Protein AF-L7FMA5-F1 (afdb_monomer_lite)

Organism: NCBI:txid370355

Foldseek 3Di:
DDDDDDDPPPPPPDAPWEFPDAEPPGDIPDPPCPQQQPGAYEYAEHHEYPDAHEHAEYEYDAAYEYAYPDAEHHYQEYEYAAPYEYHYHHHYAHFAEYEYYHNAAYEYQEAYEDAHEYYYYPDDAQDFRYAYQNYPYYFQFAPDPPTHGYAYPDWGKAFDADDDDPGGCHLVCPQPDGPFFTWHQALVRTITTTAGPPGDDAQEHEKEQQDQEDEPVPDDLNPCPGGIPGSSDDSQPGPSGQGWYQYAAQRWYAYPFGIKTFHRPDDRCPGTWSWHQDPLQLETETEDATEIETAGPDADQEHEYAYLYEYAEYEHEFNHEYEYHHAYEYEYYHYDPFDQPTKYKYAYPNYDYPPFQAGIWIDHNPDIFGPGHDPQWDHAPRGTDGDDPFADDADPNRARPWGAFQWAQEPRRDTDGHPPAGIYHPVDGHDDDDADDQPQAPDDPRQFRCDGQAAEHRHSRPHQPANQARYDYPSAGQWGDWQWEQDPSRGTDGNPQATDGIHAGPAGDFQWEDDPRDTDGPCVVAPQARHDYPQAGPHGHPQWDADPRRHTDGLDEDVQWDQAPVSDTDHDAPQAPGDDPNAGLAGHPQWAQDPRRHTDGDDPPDDQPQAPDADRRAGPHGHFQWEDDSNHTDGADPQERAAYPDNAQHPGGDPQWDQDPRNGTDGCVVVVVVAPDWDDDDDDDDDDDDIDGDDDDDDDDDDDDDDDD

Secondary structure (DSSP, 8-state):
----------------BEESSSBTTSPEESTTTT-TTTSEEEE-S-EEE-S--EEEEEEE-SSEEEEE-SS-EEEEEEEEPTT-EEEEES-EEEEEEEEE-TT-EEEE-S-EEE-SEEEESS-BTTB-SEEESS-S-EEEB-S-TTSPPPEE-S--EE-------TTB--GGGPSEEETTEEEEEETTTTEEEEEETTPPPP-EEEEEB-SSEEEGGG--TTT-TTSBSSTT---TT-TTSEEEEEPPTT-EEEETTEEEEE-TTSSS--S-B-EEEETTTTEEEE-S--EEEEEESS--SEEEEEESSEEEEEEEPTT-EEEEESS-EE--EEE-S--TT--EEEEESS-EETTT-EEEEEE-SS-EEEEEE-TTEEEETTEEEEPPTTEEEE-TT--EEEE-TTEEE-TTS-EEE-SS-SEEBSSSEE--SS----TTEEEE-SSSEEEESSEEETBT-PPPSSTTEEEEETTEEEEEPTTEEE-TTS-EEE--SEEEETTEEEEEPTTEEEETTEEEEHHHHSTTEEEE-SSSEEEE-TTEEE-TTS-EEESSPPTT-EE-TTS-EEPPPTTEEEEETTEEEEE-TTEEE-TTS-EEE--TT-PPTTEEEEETTEEEEEPTTEEEETTEEEEPPTTEEEESSSTTSEEEEPTTEEE-GGG-EEEGGGTTTT-SEE------S----PPPEE----S----------

pLDDT: mean 72.93, std 15.46, range [21.11, 97.31]

Radius of gyration: 36.64 Å; chains: 1; bounding box: 99×87×107 Å

Sequence (709 aa):
MYMFLLIELTSGQECQCYPVGTKSSDVFSPAGCENTETHSYCFENNFYYDTNSIFNETIIKKTLTINSTVGFKISNYFRLVDNVVLTQNGAFHIVNGTIIGANSQLLVNTFYSLAGYIQLENPQLNRPQIILWNSSYLHLNRNITNRVDFKSKTPLATQSALTLDNICILSTMFPYKFDDGIGYLISNQRLIRFCPKGTNLSNTVTCTLVNRLYTDSNYSPNYSPQTFDYPHCPCNSDKTLNCELKLMTNSVLTYSFGDIKFDAEQIPFTTPCSVKFDTSTNTFSCNNDMIFSVNFTKKVENFVINSSSKIASLNLFSNSSVFILGKTKLNNIMPMYFGEFDRSYVIMIDGTLNSNNCILLEITKEKTTCKLCNSDYRLYDGTCIIKESNCVNYNKNSICVSCSSGYVLDDNYNCILSEKCEYGTTSNCYKYNNCILNHNCIYGDGTVCIKCETGESHSKCENCANTNCLKCNSDVCRLCQTGYVLNDTKNCVKESLGFSYGISTVYCNNKFYMENFKCRNCLTKHENSILCNTNISLRCDDNFIITEDGNCITKNCKVNEINEENGQCTLPQEKCLSIVNNKCIECDSNYILTNTFTCEIMNATNSIENCKQNNQMGCIECDFGYYLSHGLCFSCSENCTSCIETSTKCLSCEIDYYQGDNYKCLPNGELTEKCDKISTVTTRRIIFLPRFCFKKQRAGVNFFPKTYF

InterPro domains:
  IPR006212 Furin-like repeat [SM00261] (367-427)
  IPR006212 Furin-like repeat [SM00261] (458-498)
  IPR006212 Furin-like repeat [SM00261] (630-672)
  IPR009030 Growth factor receptor cysteine-rich domain superfamily [SSF57184] (568-666)
  IPR053215 TKL Ser/Thr protein kinase [PTHR45756] (446-680)

Structure (mmCIF, N/CA/C/O backbone):
data_AF-L7FMA5-F1
#
_entry.id   AF-L7FMA5-F1
#
loop_
_atom_site.group_PDB
_atom_site.id
_atom_site.type_symbol
_atom_site.label_atom_id
_atom_site.label_alt_id
_atom_site.label_comp_id
_atom_site.label_asym_id
_atom_site.label_entity_id
_atom_site.label_seq_id
_atom_site.pdbx_PDB_ins_code
_atom_site.Cartn_x
_atom_site.Cartn_y
_atom_site.Cartn_z
_atom_site.occupancy
_atom_site.B_iso_or_equiv
_atom_site.auth_seq_id
_atom_site.auth_comp_id
_atom_site.auth_asym_id
_atom_site.auth_atom_id
_atom_site.pdbx_PDB_model_num
ATOM 1 N N . MET A 1 1 ? -57.800 -41.582 17.738 1.00 40.78 1 MET A N 1
ATOM 2 C CA . MET A 1 1 ? -57.039 -40.564 16.986 1.00 40.78 1 MET A CA 1
ATOM 3 C C . MET A 1 1 ? -56.175 -39.828 17.998 1.00 40.78 1 MET A C 1
ATOM 5 O O . MET A 1 1 ? -56.697 -38.999 18.727 1.00 40.78 1 MET A O 1
ATOM 9 N N . TYR A 1 2 ? -54.915 -40.241 18.162 1.00 37.62 2 TYR A N 1
ATOM 10 C CA . TYR A 1 2 ? -53.989 -39.607 19.106 1.00 37.62 2 TYR A CA 1
ATOM 11 C C . TYR A 1 2 ? -53.340 -38.409 18.416 1.00 37.62 2 TYR A C 1
ATOM 13 O O . TYR A 1 2 ? -52.644 -38.571 17.417 1.00 37.62 2 TYR A O 1
ATOM 21 N N . MET A 1 3 ? -53.623 -37.213 18.923 1.00 36.12 3 MET A N 1
ATOM 22 C CA . MET A 1 3 ? -53.002 -35.973 18.480 1.00 36.12 3 MET A CA 1
ATOM 23 C C . MET A 1 3 ? -51.649 -35.845 19.189 1.00 36.12 3 MET A C 1
ATOM 25 O O . MET A 1 3 ? -51.598 -35.610 20.394 1.00 36.12 3 MET A O 1
ATOM 29 N N . PHE A 1 4 ? -50.559 -36.054 18.452 1.00 41.56 4 PHE A N 1
ATOM 30 C CA . PHE A 1 4 ? -49.212 -35.746 18.922 1.00 41.56 4 PHE A CA 1
ATOM 31 C C . PHE A 1 4 ? -48.989 -34.236 18.813 1.00 41.56 4 PHE A C 1
ATOM 33 O O . PHE A 1 4 ? -48.967 -33.685 17.714 1.00 41.56 4 PHE A O 1
ATOM 40 N N . LEU A 1 5 ? -48.845 -33.574 19.961 1.00 38.72 5 LEU A N 1
ATOM 41 C CA . LEU A 1 5 ? -48.384 -32.194 20.047 1.00 38.72 5 LEU A CA 1
ATOM 42 C C . LEU A 1 5 ? -46.848 -32.216 19.973 1.00 38.72 5 LEU A C 1
ATOM 44 O O . LEU A 1 5 ? -46.183 -32.618 20.926 1.00 38.72 5 LEU A O 1
ATOM 48 N N . LEU A 1 6 ? -46.287 -31.843 18.823 1.00 38.28 6 LEU A N 1
ATOM 49 C CA . LEU A 1 6 ? -44.859 -31.558 18.681 1.00 38.28 6 LEU A CA 1
ATOM 50 C C . LEU A 1 6 ? -44.595 -30.179 19.294 1.00 38.28 6 LEU A C 1
ATOM 52 O O . LEU A 1 6 ? -45.003 -29.162 18.740 1.00 38.28 6 LEU A O 1
ATOM 56 N N . ILE A 1 7 ? -43.949 -30.156 20.459 1.00 40.41 7 ILE A N 1
ATOM 57 C CA . ILE A 1 7 ? -43.388 -28.940 21.051 1.00 40.41 7 ILE A CA 1
ATOM 58 C C . ILE A 1 7 ? -41.940 -28.859 20.564 1.00 40.41 7 ILE A C 1
ATOM 60 O O . ILE A 1 7 ? -41.067 -29.560 21.077 1.00 40.41 7 ILE A O 1
ATOM 64 N N . GLU A 1 8 ? -41.685 -28.035 19.549 1.00 34.25 8 GLU A N 1
ATOM 65 C CA . GLU A 1 8 ? -40.325 -27.626 19.201 1.00 34.25 8 GLU A CA 1
ATOM 66 C C . GLU A 1 8 ? -39.828 -26.635 20.261 1.00 34.25 8 GLU A C 1
ATOM 68 O O . GLU A 1 8 ? -40.187 -25.460 20.267 1.00 34.25 8 GLU A O 1
ATOM 73 N N . LEU A 1 9 ? -39.000 -27.116 21.190 1.00 31.66 9 LEU A N 1
ATOM 74 C CA . LEU A 1 9 ? -38.181 -26.264 22.050 1.00 31.66 9 LEU A CA 1
ATOM 75 C C . LEU A 1 9 ? -37.021 -25.718 21.212 1.00 31.66 9 LEU A C 1
ATOM 77 O O . LEU A 1 9 ? -35.928 -26.284 21.192 1.00 31.66 9 LEU A O 1
ATOM 81 N N . THR A 1 10 ? -37.244 -24.615 20.501 1.00 37.97 10 THR A N 1
ATOM 82 C CA . THR A 1 10 ? -36.129 -23.813 19.995 1.00 37.97 10 THR A CA 1
ATOM 83 C C . THR A 1 10 ? -35.455 -23.163 21.199 1.00 37.97 10 THR A C 1
ATOM 85 O O . THR A 1 10 ? -36.061 -22.323 21.859 1.00 37.97 10 THR A O 1
ATOM 88 N N . SER A 1 11 ? -34.207 -23.524 21.503 1.00 38.00 11 SER A N 1
ATOM 89 C CA . SER A 1 11 ? -33.388 -22.895 22.549 1.00 38.00 11 SER A CA 1
ATOM 90 C C . SER A 1 11 ? -32.921 -21.487 22.140 1.00 38.00 11 SER A C 1
ATOM 92 O O . SER A 1 11 ? -31.733 -21.162 22.195 1.00 38.00 11 SER A O 1
ATOM 94 N N . GLY A 1 12 ? -33.841 -20.651 21.660 1.00 46.12 12 GLY A N 1
ATOM 95 C CA . GLY A 1 12 ? -33.609 -19.224 21.543 1.00 46.12 12 GLY A CA 1
ATOM 96 C C . GLY A 1 12 ? -33.597 -18.657 22.953 1.00 46.12 12 GLY A C 1
ATOM 97 O O . GLY A 1 12 ? -34.617 -18.689 23.627 1.00 46.12 12 GLY A O 1
ATOM 98 N N . GLN A 1 13 ? -32.442 -18.192 23.418 1.00 57.47 13 GLN A N 1
ATOM 99 C CA . GLN A 1 13 ? -32.322 -17.487 24.694 1.00 57.47 13 GLN A CA 1
ATOM 100 C C . GLN A 1 13 ? -33.284 -16.284 24.661 1.00 57.47 13 GLN A C 1
ATOM 102 O O . GLN A 1 13 ? -33.088 -15.349 23.877 1.00 57.47 13 GLN A O 1
ATOM 107 N N . GLU A 1 14 ? -34.386 -16.376 25.409 1.00 67.69 14 GLU A N 1
ATOM 108 C CA . GLU A 1 14 ? -35.475 -15.402 25.368 1.00 67.69 14 GLU A CA 1
ATOM 109 C C . GLU A 1 14 ? -35.046 -14.094 26.040 1.00 67.69 14 GLU A C 1
ATOM 111 O O . GLU A 1 14 ? -34.398 -14.079 27.088 1.00 67.69 14 GLU A O 1
ATOM 116 N N . CYS A 1 15 ? -35.402 -12.980 25.405 1.00 84.44 15 CYS A N 1
ATOM 117 C CA . CYS A 1 15 ? -35.264 -11.650 25.976 1.00 84.44 15 CYS A CA 1
ATOM 118 C C . CYS A 1 15 ? -36.169 -11.530 27.203 1.00 84.44 15 CYS A C 1
ATOM 120 O O . CYS A 1 15 ? -37.390 -11.550 27.057 1.00 84.44 15 CYS A O 1
ATOM 122 N N . GLN A 1 16 ? -35.588 -11.391 28.391 1.00 90.38 16 GLN A N 1
ATOM 123 C CA . GLN A 1 16 ? -36.367 -11.276 29.623 1.00 90.38 16 GLN A CA 1
ATOM 124 C C . GLN A 1 16 ? -36.810 -9.839 29.881 1.00 90.38 16 GLN A C 1
ATOM 126 O O . GLN A 1 16 ? -37.919 -9.626 30.356 1.00 90.38 16 GLN A O 1
ATOM 131 N N . CYS A 1 17 ? -35.962 -8.866 29.545 1.00 93.31 17 CYS A N 1
ATOM 132 C CA . CYS A 1 17 ? -36.161 -7.461 29.865 1.00 93.31 17 CYS A CA 1
ATOM 133 C C . CYS A 1 17 ? -35.913 -6.555 28.656 1.00 93.31 17 CYS A C 1
ATOM 135 O O . CYS A 1 17 ? -34.991 -6.772 27.868 1.00 93.31 17 CYS A O 1
ATOM 137 N N . TYR A 1 18 ? -36.705 -5.491 28.547 1.00 93.88 18 TYR A N 1
ATOM 138 C CA . TYR A 1 18 ? -36.615 -4.475 27.502 1.00 93.88 18 TYR A CA 1
ATOM 139 C C . TYR A 1 18 ? -36.635 -3.073 28.114 1.00 93.88 18 TYR A C 1
ATOM 141 O O . TYR A 1 18 ? -37.429 -2.822 29.024 1.00 93.88 18 TYR A O 1
ATOM 149 N N . PRO A 1 19 ? -35.808 -2.133 27.630 1.00 92.19 19 PRO A N 1
ATOM 150 C CA . PRO A 1 19 ? -35.909 -0.744 28.052 1.00 92.19 19 PRO A CA 1
ATOM 151 C C . PRO A 1 19 ? -37.225 -0.142 27.546 1.00 92.19 19 PRO A C 1
ATOM 153 O O . PRO A 1 19 ? -37.552 -0.255 26.365 1.00 92.19 19 PRO A O 1
ATOM 156 N N . VAL A 1 20 ? -37.982 0.503 28.436 1.00 91.62 20 VAL A N 1
ATOM 157 C CA . VAL A 1 20 ? -39.183 1.268 28.052 1.00 91.62 20 VAL A CA 1
ATOM 158 C C . VAL A 1 20 ? -38.788 2.647 27.519 1.00 91.62 20 VAL A C 1
ATOM 160 O O . VAL A 1 20 ? -39.438 3.176 26.619 1.00 91.62 20 VAL A O 1
ATOM 163 N N . GLY A 1 21 ? -37.714 3.220 28.065 1.00 91.06 21 GLY A N 1
ATOM 164 C CA . GLY A 1 21 ? -37.147 4.495 27.641 1.00 91.06 21 GLY A CA 1
ATOM 165 C C . GLY A 1 21 ? -35.850 4.355 26.842 1.00 91.06 21 GLY A C 1
ATOM 166 O O . GLY A 1 21 ? -35.585 3.341 26.198 1.00 91.06 21 GLY A O 1
ATOM 167 N N . THR A 1 22 ? -35.036 5.406 26.877 1.00 92.62 22 THR A N 1
ATOM 168 C CA . THR A 1 22 ? -33.764 5.493 26.133 1.00 92.62 22 THR A CA 1
ATOM 169 C C . THR A 1 22 ? -32.542 5.535 27.043 1.00 92.62 22 THR A C 1
ATOM 171 O O . THR A 1 22 ? -31.421 5.565 26.537 1.00 92.62 22 THR A O 1
ATOM 174 N N . LYS A 1 23 ? -32.737 5.530 28.366 1.00 92.31 23 LYS A N 1
ATOM 175 C CA . LYS A 1 23 ? -31.680 5.625 29.372 1.00 92.31 23 LYS A CA 1
ATOM 176 C C . LYS A 1 23 ? -31.695 4.454 30.348 1.00 92.31 23 LYS A C 1
ATOM 178 O O . LYS A 1 23 ? -32.736 3.843 30.566 1.00 92.31 23 LYS A O 1
ATOM 183 N N . SER A 1 24 ? -30.555 4.160 30.974 1.00 89.31 24 SER A N 1
ATOM 184 C CA . SER A 1 24 ? -30.465 3.149 32.045 1.00 89.31 24 SER A CA 1
ATOM 185 C C . SER A 1 24 ? -31.197 3.530 33.328 1.00 89.31 24 SER A C 1
ATOM 187 O O . SER A 1 24 ? -31.585 2.638 34.074 1.00 89.31 24 SER A O 1
ATOM 189 N N . SER A 1 25 ? -31.418 4.823 33.562 1.00 88.94 25 SER A N 1
ATOM 190 C CA . SER A 1 25 ? -32.282 5.324 34.634 1.00 88.94 25 SER A CA 1
ATOM 191 C C . SER A 1 25 ? -33.782 5.194 34.340 1.00 88.94 25 SER A C 1
ATOM 193 O O . SER A 1 25 ? -34.591 5.373 35.252 1.00 88.94 25 SER A O 1
ATOM 195 N N . ASP A 1 26 ? -34.166 4.876 33.097 1.00 90.19 26 ASP A N 1
ATOM 196 C CA . ASP A 1 26 ? -35.563 4.642 32.737 1.00 90.19 26 ASP A CA 1
ATOM 197 C C . ASP A 1 26 ? -36.027 3.243 33.189 1.00 90.19 26 ASP A C 1
ATOM 199 O O . ASP A 1 26 ? -35.242 2.354 33.520 1.00 90.19 26 ASP A O 1
ATOM 203 N N . VAL A 1 27 ? 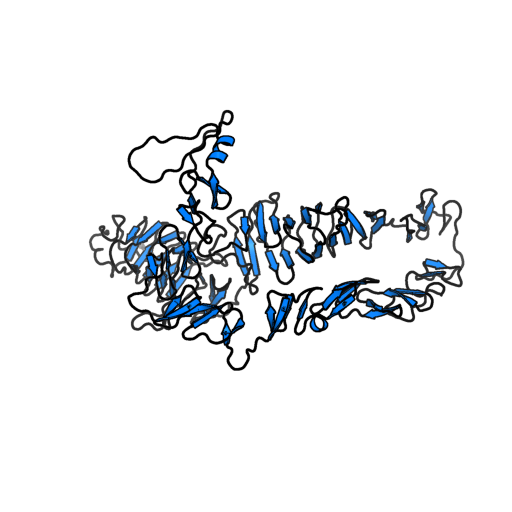-37.344 3.029 33.183 1.00 89.31 27 VAL A N 1
ATOM 204 C CA . VAL A 1 27 ? -37.951 1.754 33.588 1.00 89.31 27 VAL A CA 1
ATOM 205 C C . VAL A 1 27 ? -37.690 0.664 32.542 1.00 89.31 27 VAL A C 1
ATOM 207 O O . VAL A 1 27 ? -37.738 0.909 31.333 1.00 89.31 27 VAL A O 1
ATOM 210 N N . PHE A 1 28 ? -37.481 -0.566 33.011 1.00 91.25 28 PHE A N 1
ATOM 211 C CA . PHE A 1 28 ? -37.435 -1.769 32.182 1.00 91.25 28 PHE A CA 1
ATOM 212 C C . PHE A 1 28 ? -38.732 -2.574 32.317 1.00 91.25 28 PHE A C 1
ATOM 214 O O . PHE A 1 28 ? -39.343 -2.622 33.383 1.00 91.25 28 PHE A O 1
ATOM 221 N N . SER A 1 29 ? -39.152 -3.200 31.221 1.00 89.25 29 SER A N 1
ATOM 222 C CA . SER A 1 29 ? -40.357 -4.024 31.120 1.00 89.25 29 SER A CA 1
ATOM 223 C C . SER A 1 29 ? -39.990 -5.483 30.836 1.00 89.25 29 SER A C 1
ATOM 225 O O . SER A 1 29 ? -39.051 -5.707 30.067 1.00 89.25 29 SER A O 1
ATOM 227 N N . PRO A 1 30 ? -40.733 -6.471 31.372 1.00 87.19 30 PRO A N 1
ATOM 228 C CA . PRO A 1 30 ? -41.860 -6.343 32.303 1.00 87.19 30 PRO A CA 1
ATOM 229 C C . PRO A 1 30 ? -41.421 -5.941 33.724 1.00 87.19 30 PRO A C 1
ATOM 231 O O . PRO A 1 30 ? -40.232 -5.883 34.035 1.00 87.19 30 PRO A O 1
ATOM 234 N N . ALA A 1 31 ? -42.387 -5.644 34.600 1.00 77.75 31 ALA A N 1
ATOM 235 C CA . ALA A 1 31 ? -42.106 -5.365 36.011 1.00 77.75 31 ALA A CA 1
ATOM 236 C C . ALA A 1 31 ? -41.323 -6.534 36.649 1.00 77.75 31 ALA A C 1
ATOM 238 O O . ALA A 1 31 ? -41.665 -7.695 36.427 1.00 77.75 31 ALA A O 1
ATOM 239 N N . GLY A 1 32 ? -40.269 -6.225 37.415 1.00 79.81 32 GLY A N 1
ATOM 240 C CA . GLY A 1 32 ? -39.292 -7.206 37.923 1.00 79.81 32 GLY A CA 1
ATOM 241 C C . GLY A 1 32 ? -37.903 -7.120 37.270 1.00 79.81 32 GLY A C 1
ATOM 242 O O . GLY A 1 32 ? -36.940 -7.669 37.800 1.00 79.81 32 GLY A O 1
ATOM 243 N N . CYS A 1 33 ? -37.762 -6.352 36.186 1.00 86.25 33 CYS A N 1
ATOM 244 C CA . CYS A 1 33 ? -36.489 -6.072 35.508 1.00 86.25 33 CYS A CA 1
ATOM 245 C C . CYS A 1 33 ? -35.627 -4.982 36.180 1.00 86.25 33 CYS A C 1
ATOM 247 O O . CYS A 1 33 ? -34.771 -4.378 35.533 1.00 86.25 33 CYS A O 1
ATOM 249 N N . GLU A 1 34 ? -35.848 -4.713 37.466 1.00 81.25 34 GLU A N 1
ATOM 250 C CA . GLU A 1 34 ? -35.114 -3.709 38.252 1.00 81.25 34 GLU A CA 1
ATOM 251 C C . GLU A 1 34 ? -33.693 -4.186 38.593 1.00 81.25 34 GLU A C 1
ATOM 253 O O . GLU A 1 34 ? -32.756 -3.389 38.629 1.00 81.25 34 GLU A O 1
ATOM 258 N N . ASN A 1 35 ? -33.518 -5.498 38.797 1.00 82.69 35 ASN A N 1
ATOM 259 C CA . ASN A 1 35 ? -32.208 -6.098 39.027 1.00 82.69 35 ASN A CA 1
ATOM 260 C C . ASN A 1 35 ? -31.546 -6.498 37.701 1.00 82.69 35 ASN A C 1
ATOM 262 O O . ASN A 1 35 ? -31.877 -7.527 37.099 1.00 82.69 35 ASN A O 1
ATOM 266 N N . THR A 1 36 ? -30.577 -5.682 37.286 1.00 83.31 36 THR A N 1
ATOM 267 C CA . THR A 1 36 ? -29.832 -5.839 36.030 1.00 83.31 36 THR A CA 1
ATOM 268 C C . THR A 1 36 ? -28.867 -7.025 36.021 1.00 83.31 36 THR A C 1
ATOM 270 O O . THR A 1 36 ? -28.525 -7.519 34.946 1.00 83.31 36 THR A O 1
ATOM 273 N N . GLU A 1 37 ? -28.515 -7.576 37.185 1.00 86.69 37 GLU A N 1
ATOM 274 C CA . GLU A 1 37 ? -27.523 -8.651 37.330 1.00 86.69 37 GLU A CA 1
ATOM 275 C C . GLU A 1 37 ? -28.089 -10.068 37.181 1.00 86.69 37 GLU A C 1
ATOM 277 O O . GLU A 1 37 ? -27.321 -11.029 37.127 1.00 86.69 37 GLU A O 1
ATOM 282 N N . THR A 1 38 ? -29.410 -10.230 37.058 1.00 86.06 38 THR A N 1
ATOM 283 C CA . THR A 1 38 ? -30.038 -11.562 36.976 1.00 86.06 38 THR A CA 1
ATOM 284 C C . THR A 1 38 ? -30.716 -11.862 35.643 1.00 86.06 38 THR A C 1
ATOM 286 O O . THR A 1 38 ? -30.957 -13.031 35.353 1.00 86.06 38 THR A O 1
ATOM 289 N N . HIS A 1 39 ? -30.998 -10.852 34.817 1.00 90.06 39 HIS A N 1
ATOM 290 C CA . HIS A 1 39 ? -31.827 -11.004 33.614 1.00 90.06 39 HIS A CA 1
ATOM 291 C C . HIS A 1 39 ? -31.085 -10.703 32.307 1.00 90.06 39 HIS A C 1
ATOM 293 O O . HIS A 1 39 ? -30.082 -9.987 32.291 1.00 90.06 39 HIS A O 1
ATOM 299 N N . SER A 1 40 ? -31.612 -11.219 31.196 1.00 92.38 40 SER A N 1
ATOM 300 C CA . SER A 1 40 ? -31.207 -10.830 29.845 1.00 92.38 40 SER A CA 1
ATOM 301 C C . SER A 1 40 ? -31.940 -9.565 29.384 1.00 92.38 40 SER A C 1
ATOM 303 O O . SER A 1 40 ? -33.166 -9.471 29.445 1.00 92.38 40 SER A O 1
ATOM 305 N N . TYR A 1 41 ? -31.184 -8.576 28.908 1.00 94.25 41 TYR A N 1
ATOM 306 C CA . TYR A 1 41 ? -31.695 -7.278 28.470 1.00 94.25 41 TYR A CA 1
ATOM 307 C C . TYR A 1 41 ? -31.525 -7.111 26.968 1.00 94.25 41 TYR A C 1
ATOM 309 O O . TYR A 1 41 ? -30.404 -7.121 26.453 1.00 94.25 41 TYR A O 1
ATOM 317 N N . CYS A 1 42 ? -32.642 -6.922 26.271 1.00 94.75 42 CYS A N 1
ATOM 318 C CA . CYS A 1 42 ? -32.683 -6.788 24.825 1.00 94.75 42 CYS A CA 1
ATOM 319 C C . CYS A 1 42 ? -32.861 -5.339 24.385 1.00 94.75 42 CYS A C 1
ATOM 321 O O . CYS A 1 42 ? -33.833 -4.671 24.733 1.00 94.75 42 CYS A O 1
ATOM 323 N N . PHE A 1 43 ? -31.927 -4.874 23.563 1.00 95.19 43 PHE A N 1
ATOM 324 C CA . PHE A 1 43 ? -31.902 -3.516 23.041 1.00 95.19 43 PHE A CA 1
ATOM 325 C C . PHE A 1 43 ? -32.266 -3.518 21.558 1.00 95.19 43 PHE A C 1
ATOM 327 O O . PHE A 1 43 ? -31.648 -4.207 20.739 1.00 95.19 43 PHE A O 1
ATOM 334 N N . GLU A 1 44 ? -33.284 -2.730 21.224 1.00 95.00 44 GLU A N 1
ATOM 335 C CA . GLU A 1 44 ? -33.816 -2.584 19.865 1.00 95.00 44 GLU A CA 1
ATOM 336 C C . GLU A 1 44 ? -33.750 -1.151 19.328 1.00 95.00 44 GLU A C 1
ATOM 338 O O . GLU A 1 44 ? -33.925 -0.943 18.130 1.00 95.00 44 GLU A O 1
ATOM 343 N N . ASN A 1 45 ? -33.486 -0.175 20.197 1.00 95.31 45 ASN A N 1
ATOM 344 C CA . ASN A 1 45 ? -33.383 1.242 19.866 1.00 95.31 45 ASN A CA 1
ATOM 345 C C . ASN A 1 45 ? -32.103 1.825 20.466 1.00 95.31 45 ASN A C 1
ATOM 347 O O . ASN A 1 45 ? -31.521 1.243 21.384 1.00 95.31 45 ASN A O 1
ATOM 351 N N . ASN A 1 46 ? -31.690 2.994 19.969 1.00 96.50 46 ASN A N 1
ATOM 352 C CA . ASN A 1 46 ? -30.562 3.729 20.538 1.00 96.50 46 ASN A CA 1
ATOM 353 C C . ASN A 1 46 ? -30.734 3.896 22.050 1.00 96.50 46 ASN A C 1
ATOM 355 O O . ASN A 1 46 ? -31.824 4.226 22.521 1.00 96.50 46 ASN A O 1
ATOM 359 N N . PHE A 1 47 ? -29.649 3.680 22.787 1.00 94.75 47 PHE A N 1
ATOM 360 C CA . PHE A 1 47 ? -29.696 3.611 24.241 1.00 94.75 47 PHE A CA 1
ATOM 361 C C . PHE A 1 47 ? -28.523 4.347 24.881 1.00 94.75 47 PHE A C 1
ATOM 363 O O . PHE A 1 47 ? -27.436 4.447 24.308 1.00 94.75 47 PHE A O 1
ATOM 370 N N . TYR A 1 48 ? -28.751 4.877 26.075 1.00 93.94 48 TYR A N 1
ATOM 371 C CA . TYR A 1 48 ? -27.814 5.727 26.787 1.00 93.94 48 TYR A CA 1
ATOM 372 C C . TYR A 1 48 ? -27.599 5.219 28.217 1.00 93.94 48 TYR A C 1
ATOM 374 O O . TYR A 1 48 ? -28.511 5.245 29.038 1.00 93.94 48 TYR A O 1
ATOM 382 N N . TYR A 1 49 ? -26.385 4.778 28.536 1.00 91.25 49 TYR A N 1
ATOM 383 C CA . TYR A 1 49 ? -26.012 4.446 29.909 1.00 91.25 49 TYR A CA 1
ATOM 384 C C . TYR A 1 49 ? -25.652 5.725 30.677 1.00 91.25 49 TYR A C 1
ATOM 386 O O . TYR A 1 49 ? -24.603 6.336 30.457 1.00 91.25 49 TYR A O 1
ATOM 394 N N . ASP A 1 50 ? -26.544 6.133 31.576 1.00 90.06 50 ASP A N 1
ATOM 395 C CA . ASP A 1 50 ? -26.392 7.255 32.508 1.00 90.06 50 ASP A CA 1
ATOM 396 C C . ASP A 1 50 ? -26.137 6.827 33.961 1.00 90.06 50 ASP A C 1
ATOM 398 O O . ASP A 1 50 ? -25.813 7.674 34.792 1.00 90.06 50 ASP A O 1
ATOM 402 N N . THR A 1 51 ? -26.226 5.531 34.271 1.00 85.81 51 THR A N 1
ATOM 403 C CA . THR A 1 51 ? -25.972 4.978 35.608 1.00 85.81 51 THR A CA 1
ATOM 404 C C . THR A 1 51 ? -24.920 3.869 35.573 1.00 85.81 51 THR A C 1
ATOM 406 O O . THR A 1 51 ? -24.786 3.138 34.591 1.00 85.81 51 THR A O 1
ATOM 409 N N . ASN A 1 52 ? -24.170 3.717 36.670 1.00 82.81 52 ASN A N 1
ATOM 410 C CA . ASN A 1 52 ? -23.273 2.576 36.863 1.00 82.81 52 ASN A CA 1
ATOM 411 C C . ASN A 1 52 ? -24.113 1.337 37.196 1.00 82.81 52 ASN A C 1
ATOM 413 O O . ASN A 1 52 ? -24.532 1.160 38.338 1.00 82.81 52 ASN A O 1
ATOM 417 N N . SER A 1 53 ? -24.367 0.494 36.199 1.00 82.06 53 SER A N 1
ATOM 418 C CA . SER A 1 53 ? -25.147 -0.737 36.355 1.00 82.06 53 SER A CA 1
ATOM 419 C C . SER A 1 53 ? -24.423 -1.908 35.692 1.00 82.06 53 SER A C 1
ATOM 421 O O . SER A 1 53 ? -23.805 -1.748 34.635 1.00 82.06 53 SER A O 1
ATOM 423 N N . ILE A 1 54 ? -24.490 -3.080 36.326 1.00 88.88 54 ILE A N 1
ATOM 424 C CA . ILE A 1 54 ? -23.917 -4.328 35.819 1.00 88.88 54 ILE A CA 1
ATOM 425 C C . ILE A 1 54 ? -25.049 -5.139 35.202 1.00 88.88 54 ILE A C 1
ATOM 427 O O . ILE A 1 54 ? -26.013 -5.483 35.874 1.00 88.88 54 ILE A O 1
ATOM 431 N N . PHE A 1 55 ? -24.930 -5.457 33.917 1.00 91.50 55 PHE A N 1
ATOM 432 C CA . PHE A 1 55 ? -25.928 -6.261 33.220 1.00 91.50 55 PHE A CA 1
ATOM 433 C C . PHE A 1 55 ? -25.489 -7.722 33.183 1.00 91.50 55 PHE A C 1
ATOM 435 O O . PHE A 1 55 ? -24.349 -8.017 32.823 1.00 91.50 55 PHE A O 1
ATOM 442 N N . ASN A 1 56 ? -26.385 -8.654 33.503 1.00 93.56 56 ASN A N 1
ATOM 443 C CA . ASN A 1 56 ? -26.078 -10.074 33.365 1.00 93.56 56 ASN A CA 1
ATOM 444 C C . ASN A 1 56 ? -25.830 -10.425 31.901 1.00 93.56 56 ASN A C 1
ATOM 446 O O . ASN A 1 56 ? -24.763 -10.895 31.523 1.00 93.56 56 ASN A O 1
ATOM 450 N N . GLU A 1 57 ? -26.806 -10.140 31.047 1.00 93.62 57 GLU A N 1
ATOM 451 C CA . GLU A 1 57 ? -26.700 -10.394 29.623 1.00 93.62 57 GLU A CA 1
ATOM 452 C C . GLU A 1 57 ? -27.247 -9.202 28.842 1.00 93.62 57 GLU A C 1
ATOM 454 O O . GLU A 1 57 ? -28.386 -8.783 29.028 1.00 93.62 57 GLU A O 1
ATOM 459 N N . THR A 1 58 ? -26.416 -8.640 27.966 1.00 94.88 58 THR A N 1
ATOM 460 C CA . THR A 1 58 ? -26.808 -7.588 27.023 1.00 94.88 58 THR A CA 1
ATOM 461 C C . THR A 1 58 ? -26.970 -8.213 25.643 1.00 94.88 58 THR A C 1
ATOM 463 O O . THR A 1 58 ? -25.992 -8.712 25.088 1.00 94.88 58 THR A O 1
ATOM 466 N N . ILE A 1 59 ? -28.164 -8.134 25.060 1.00 95.94 59 ILE A N 1
ATOM 467 C CA . ILE A 1 59 ? -28.463 -8.649 23.721 1.00 95.94 59 ILE A CA 1
ATOM 468 C C . ILE A 1 59 ? -28.886 -7.490 22.823 1.00 95.94 59 ILE A C 1
ATOM 470 O O . ILE A 1 59 ? -29.863 -6.795 23.090 1.00 95.94 59 ILE A O 1
ATOM 474 N N . ILE A 1 60 ? -28.178 -7.285 21.721 1.00 96.75 60 ILE A N 1
ATOM 475 C CA . ILE A 1 60 ? -28.530 -6.271 20.727 1.00 96.75 60 ILE A CA 1
ATOM 476 C C . ILE A 1 60 ? -29.280 -6.952 19.594 1.00 96.75 60 ILE A C 1
ATOM 478 O O . ILE A 1 60 ? -28.730 -7.821 18.917 1.00 96.75 60 ILE A O 1
ATOM 482 N N . LYS A 1 61 ? -30.542 -6.564 19.408 1.00 94.88 61 LYS A N 1
ATOM 483 C CA . LYS A 1 61 ? -31.479 -7.208 18.475 1.00 94.88 61 LYS A CA 1
ATOM 484 C C . LYS A 1 61 ? -31.618 -6.456 17.150 1.00 94.88 61 LYS A C 1
ATOM 486 O O . LYS A 1 61 ? -32.050 -7.051 16.168 1.00 94.88 61 LYS A O 1
ATOM 491 N N . LYS A 1 62 ? -31.272 -5.166 17.118 1.00 94.81 62 LYS A N 1
ATOM 492 C CA . LYS A 1 62 ? -31.345 -4.297 15.932 1.00 94.81 62 LYS A CA 1
ATOM 493 C C . LYS A 1 62 ? -30.111 -3.411 15.827 1.00 94.81 62 LYS A C 1
ATOM 495 O O . LYS A 1 62 ? -29.432 -3.170 16.819 1.00 94.81 62 LYS A O 1
ATOM 500 N N . THR A 1 63 ? -29.851 -2.910 14.623 1.00 97.31 63 THR A N 1
ATOM 501 C CA . THR A 1 63 ? -28.804 -1.911 14.381 1.00 97.31 63 THR A CA 1
ATOM 502 C C . THR A 1 63 ? -29.106 -0.632 15.149 1.00 97.31 63 THR A C 1
ATOM 504 O O . THR A 1 63 ? -30.156 -0.024 14.940 1.00 97.31 63 THR A O 1
ATOM 507 N N . LEU A 1 64 ? -28.201 -0.240 16.044 1.00 96.81 64 LEU A N 1
ATOM 508 C CA . LEU A 1 64 ? -28.397 0.884 16.957 1.00 96.81 64 LEU A CA 1
ATOM 509 C C . LEU A 1 64 ? -27.062 1.459 17.445 1.00 96.81 64 LEU A C 1
ATOM 511 O O . LEU A 1 64 ? -25.994 0.880 17.240 1.00 96.81 64 LEU A O 1
ATOM 515 N N . THR A 1 65 ? -27.145 2.596 18.125 1.00 95.88 65 THR A N 1
ATOM 516 C CA . THR A 1 65 ? -26.027 3.233 18.820 1.00 95.88 65 THR A CA 1
ATOM 517 C C . THR A 1 65 ? -26.243 3.178 20.326 1.00 95.88 65 THR A C 1
ATOM 519 O O . THR A 1 65 ? -27.304 3.560 20.825 1.00 95.88 65 THR A O 1
ATOM 522 N N . ILE A 1 66 ? -25.211 2.755 21.051 1.00 93.44 66 ILE A N 1
ATOM 523 C CA . ILE A 1 66 ? -25.125 2.869 22.503 1.00 93.44 66 ILE A CA 1
ATOM 524 C C . ILE A 1 66 ? -24.146 3.978 22.858 1.00 93.44 66 ILE A C 1
ATOM 526 O O . ILE A 1 66 ? -23.005 3.978 22.400 1.00 93.44 66 ILE A O 1
ATOM 530 N N . ASN A 1 67 ? -24.587 4.880 23.726 1.00 92.50 67 ASN A N 1
ATOM 531 C CA . ASN A 1 67 ? -23.755 5.914 24.323 1.00 92.50 67 ASN A CA 1
ATOM 532 C C . ASN A 1 67 ? -23.605 5.665 25.831 1.00 92.50 67 ASN A C 1
ATOM 534 O O . ASN A 1 67 ? -24.515 5.134 26.464 1.00 92.50 67 ASN A O 1
ATOM 538 N N . SER A 1 68 ? -22.483 6.069 26.415 1.00 87.75 68 SER A N 1
ATOM 539 C CA . SER A 1 68 ? -22.245 6.038 27.858 1.00 87.75 68 SER A CA 1
ATOM 540 C C . SER A 1 68 ? -21.416 7.247 28.274 1.00 87.75 68 SER A C 1
ATOM 542 O O . SER A 1 68 ? -20.368 7.504 27.682 1.00 87.75 68 SER A O 1
ATOM 544 N N . THR A 1 69 ? -21.868 7.970 29.300 1.00 80.06 69 THR A N 1
ATOM 545 C CA . THR A 1 69 ? -21.063 8.999 29.997 1.00 80.06 69 THR A CA 1
ATOM 546 C C . THR A 1 69 ? -20.546 8.542 31.349 1.00 80.06 69 THR A C 1
ATOM 548 O O . THR A 1 69 ? -19.796 9.263 32.002 1.00 80.06 69 THR A O 1
ATOM 551 N N . VAL A 1 70 ? -20.969 7.362 31.788 1.00 76.75 70 VAL A N 1
ATOM 552 C CA . VAL A 1 70 ? -20.408 6.701 32.961 1.00 76.75 70 VAL A CA 1
ATOM 553 C C . VAL A 1 70 ? -19.112 5.980 32.580 1.00 76.75 70 VAL A C 1
ATOM 555 O O . VAL A 1 70 ? -18.768 5.933 31.398 1.00 76.75 70 VAL A O 1
ATOM 558 N N . GLY A 1 71 ? -18.373 5.473 33.574 1.00 77.06 71 GLY A N 1
ATOM 559 C CA . GLY A 1 71 ? -17.093 4.779 33.381 1.00 77.06 71 GLY A CA 1
ATOM 560 C C . GLY A 1 71 ? -17.220 3.483 32.563 1.00 77.06 71 GLY A C 1
ATOM 561 O O . GLY A 1 71 ? -17.814 3.449 31.491 1.00 77.06 71 GLY A O 1
ATOM 562 N N . PHE A 1 72 ? -16.651 2.375 33.036 1.00 78.31 72 PHE A N 1
ATOM 563 C CA . PHE A 1 72 ? -16.845 1.093 32.350 1.00 78.31 72 PHE A CA 1
ATOM 564 C C . PHE A 1 72 ? -18.272 0.579 32.564 1.00 78.31 72 PHE A C 1
ATOM 566 O O . PHE A 1 72 ? -18.626 0.198 33.678 1.00 78.31 72 PHE A O 1
ATOM 573 N N . LYS A 1 73 ? -19.071 0.498 31.495 1.00 85.88 73 LYS A N 1
ATOM 574 C CA . LYS A 1 73 ? -20.306 -0.291 31.503 1.00 85.88 73 LYS A CA 1
ATOM 575 C C . LYS A 1 73 ? -19.948 -1.772 31.512 1.00 85.88 73 LYS A C 1
ATOM 577 O O . LYS A 1 73 ? -19.218 -2.242 30.639 1.00 85.88 73 LYS A O 1
ATOM 582 N N . ILE A 1 74 ? -20.483 -2.505 32.483 1.00 89.00 74 ILE A N 1
ATOM 583 C CA . ILE A 1 74 ? -20.146 -3.909 32.711 1.00 89.00 74 ILE A CA 1
ATOM 584 C C . ILE A 1 74 ? -21.283 -4.801 32.214 1.00 89.00 74 ILE A C 1
ATOM 586 O O . ILE A 1 74 ? -22.453 -4.564 32.515 1.00 89.00 74 ILE A O 1
ATOM 590 N N . SER A 1 75 ? -20.933 -5.830 31.445 1.00 92.62 75 SER A N 1
ATOM 591 C CA . SER A 1 75 ? -21.846 -6.910 31.064 1.00 92.62 75 SER A CA 1
ATOM 592 C C . SER A 1 75 ? -21.186 -8.257 31.346 1.00 92.62 75 SER A C 1
ATOM 594 O O . SER A 1 75 ? -20.046 -8.462 30.927 1.00 92.62 75 SER A O 1
ATOM 596 N N . ASN A 1 76 ? -21.867 -9.196 32.008 1.00 92.81 76 ASN A N 1
ATOM 597 C CA . ASN A 1 76 ? -21.296 -10.537 32.181 1.00 92.81 76 ASN A CA 1
ATOM 598 C C . ASN A 1 76 ? -21.232 -11.249 30.826 1.00 92.81 76 ASN A C 1
ATOM 600 O O . ASN A 1 76 ? -20.169 -11.712 30.410 1.00 92.81 76 ASN A O 1
ATOM 604 N N . TYR A 1 77 ? -22.347 -11.243 30.101 1.00 93.44 77 TYR A N 1
ATOM 605 C CA . TYR A 1 77 ? -22.467 -11.769 28.749 1.00 93.44 77 TYR A CA 1
ATOM 606 C C . TYR A 1 77 ? -22.922 -10.676 27.789 1.00 93.44 77 TYR A C 1
ATOM 608 O O . TYR A 1 77 ? -23.727 -9.809 28.137 1.00 93.44 77 TYR A O 1
ATOM 616 N N . PHE A 1 78 ? -22.395 -10.696 26.573 1.00 94.75 78 PHE A N 1
ATOM 617 C CA . PHE A 1 78 ? -22.759 -9.758 25.522 1.00 94.75 78 PHE A CA 1
ATOM 618 C C . PHE A 1 78 ? -23.012 -10.505 24.218 1.00 94.75 78 PHE A C 1
ATOM 620 O O . PHE A 1 78 ? -22.193 -11.324 23.794 1.00 94.75 78 PHE A O 1
ATOM 627 N N . ARG A 1 79 ? -24.128 -10.194 23.560 1.00 94.50 79 ARG A N 1
ATOM 628 C CA . ARG A 1 79 ? -24.511 -10.812 22.298 1.00 94.50 79 ARG A CA 1
ATOM 629 C C . ARG A 1 79 ? -24.980 -9.785 21.279 1.00 94.50 79 ARG A C 1
ATOM 631 O O . ARG A 1 79 ? -25.899 -9.009 21.530 1.00 94.50 79 ARG A O 1
ATOM 638 N N . LEU A 1 80 ? -24.400 -9.858 20.090 1.00 95.06 80 LEU A N 1
ATOM 639 C CA . LEU A 1 80 ? -24.921 -9.239 18.878 1.00 95.06 80 LEU A CA 1
ATOM 640 C C . LEU A 1 80 ? -25.637 -10.333 18.079 1.00 95.06 80 LEU A C 1
ATOM 642 O O . LEU A 1 80 ? -25.011 -11.344 17.774 1.00 95.06 80 LEU A O 1
ATOM 646 N N . VAL A 1 81 ? -26.929 -10.185 17.772 1.00 94.75 81 VAL A N 1
ATOM 647 C CA . VAL A 1 81 ? -27.611 -11.149 16.881 1.00 94.75 81 VAL A CA 1
ATOM 648 C C . VAL A 1 81 ? -27.188 -10.938 15.425 1.00 94.75 81 VAL A C 1
ATOM 650 O O . VAL A 1 81 ? -26.495 -9.967 15.123 1.00 94.75 81 VAL A O 1
ATOM 653 N N . ASP A 1 82 ? -27.584 -11.838 14.527 1.00 94.25 82 ASP A N 1
ATOM 654 C CA . ASP A 1 82 ? -27.230 -11.789 13.103 1.00 94.25 82 ASP A CA 1
ATOM 655 C C . ASP A 1 82 ? -27.708 -10.513 12.395 1.00 94.25 82 ASP A C 1
ATOM 657 O O . ASP A 1 82 ? -28.793 -9.997 12.664 1.00 94.25 82 ASP A O 1
ATOM 661 N N . ASN A 1 83 ? -26.925 -10.060 11.412 1.00 94.50 83 ASN A N 1
ATOM 662 C CA . ASN A 1 83 ? -27.195 -8.906 10.548 1.00 94.50 83 ASN A CA 1
ATOM 663 C C . ASN A 1 83 ? -27.410 -7.575 11.299 1.00 94.50 83 ASN A C 1
ATOM 665 O O . ASN A 1 83 ? -28.189 -6.725 10.862 1.00 94.50 83 ASN A O 1
ATOM 669 N N . VAL A 1 84 ? -26.711 -7.376 12.417 1.00 94.94 84 VAL A N 1
ATOM 670 C CA . VAL A 1 84 ? -26.803 -6.166 13.247 1.00 94.94 84 VAL A CA 1
ATOM 671 C C . VAL A 1 84 ? -25.492 -5.390 13.242 1.00 94.94 84 VAL A C 1
ATOM 673 O O . VAL A 1 84 ? -24.411 -5.967 13.328 1.00 94.94 84 VAL A O 1
ATOM 676 N N . VAL A 1 85 ? -25.580 -4.060 13.206 1.00 94.62 85 VAL A N 1
ATOM 677 C CA . VAL A 1 85 ? -24.437 -3.176 13.464 1.00 94.62 85 VAL A CA 1
ATOM 678 C C . VAL A 1 85 ? -24.658 -2.435 14.779 1.00 94.62 85 VAL A C 1
ATOM 680 O O . VAL A 1 85 ? -25.640 -1.711 14.924 1.00 94.62 85 VAL A O 1
ATOM 683 N N . LEU A 1 86 ? -23.753 -2.602 15.742 1.00 95.62 86 LEU A N 1
ATOM 684 C CA . LEU A 1 86 ? -23.742 -1.800 16.963 1.00 95.62 86 LEU A CA 1
ATOM 685 C C . LEU A 1 86 ? -22.632 -0.763 16.888 1.00 95.62 86 LEU A C 1
ATOM 687 O O . LEU A 1 86 ? -21.464 -1.130 16.792 1.00 95.62 86 LEU A O 1
ATOM 691 N N . THR A 1 87 ? -22.988 0.508 17.044 1.00 93.56 87 THR A N 1
ATOM 692 C CA . THR A 1 87 ? -22.014 1.567 17.325 1.00 93.56 87 THR A CA 1
ATOM 693 C C . THR A 1 87 ? -21.973 1.839 18.817 1.00 93.56 87 THR A C 1
ATOM 695 O O . THR A 1 87 ? -22.996 2.150 19.420 1.00 93.56 87 THR A O 1
ATOM 698 N N . GLN A 1 88 ? -20.795 1.749 19.418 1.00 90.50 88 GLN A N 1
ATOM 699 C CA . GLN A 1 88 ? -20.608 1.922 20.848 1.00 90.50 88 GLN A CA 1
ATOM 700 C C . GLN A 1 88 ? -19.681 3.102 21.143 1.00 90.50 88 GLN A C 1
ATOM 702 O O . GLN A 1 88 ? -18.498 3.106 20.787 1.00 90.50 88 GLN A O 1
ATOM 707 N N . ASN A 1 89 ? -20.230 4.083 21.853 1.00 90.31 89 ASN A N 1
ATOM 708 C CA . ASN A 1 89 ? -19.537 5.272 22.325 1.00 90.31 89 ASN A CA 1
ATOM 709 C C . ASN A 1 89 ? -19.545 5.261 23.863 1.00 90.31 89 ASN A C 1
ATOM 711 O O . ASN A 1 89 ? -20.603 5.286 24.482 1.00 90.31 89 ASN A O 1
ATOM 715 N N . GLY A 1 90 ? -18.372 5.218 24.487 1.00 86.69 90 GLY A N 1
ATOM 716 C CA . GLY A 1 90 ? -18.195 5.036 25.934 1.00 86.69 90 GLY A CA 1
ATOM 717 C C . GLY A 1 90 ? -17.735 3.628 26.348 1.00 86.69 90 GLY A C 1
ATOM 718 O O . GLY A 1 90 ? -17.965 2.635 25.648 1.00 86.69 90 GLY A O 1
ATOM 719 N N . ALA A 1 91 ? -17.010 3.570 27.468 1.00 87.81 91 ALA A N 1
ATOM 720 C CA . ALA A 1 91 ? -16.195 2.423 27.857 1.00 87.81 91 ALA A CA 1
ATOM 721 C C . ALA A 1 91 ? -17.035 1.181 28.193 1.00 87.81 91 ALA A C 1
ATOM 723 O O . ALA A 1 91 ? -17.994 1.261 28.959 1.00 87.81 91 ALA A O 1
ATOM 724 N N . PHE A 1 92 ? -16.654 0.018 27.657 1.00 88.00 92 PHE A N 1
ATOM 725 C CA . PHE A 1 92 ? -17.290 -1.266 27.986 1.00 88.00 92 PHE A CA 1
ATOM 726 C C . PHE A 1 92 ? -16.291 -2.277 28.526 1.00 88.00 92 PHE A C 1
ATOM 728 O O . PHE A 1 92 ? -15.167 -2.396 28.033 1.00 88.00 92 PHE A O 1
ATOM 735 N N . HIS A 1 93 ? -16.761 -3.056 29.492 1.00 90.75 93 HIS A N 1
ATOM 736 C CA . HIS A 1 93 ? -16.085 -4.223 30.022 1.00 90.75 93 HIS A CA 1
ATOM 737 C C . HIS A 1 93 ? -17.009 -5.442 29.950 1.00 90.75 93 HIS A C 1
ATOM 739 O O . HIS A 1 93 ? -18.134 -5.408 30.452 1.00 90.75 93 HIS A O 1
ATOM 745 N N . ILE A 1 94 ? -16.530 -6.521 29.332 1.00 91.56 94 ILE A N 1
ATOM 746 C CA . ILE A 1 94 ? -17.245 -7.799 29.261 1.00 91.56 94 ILE A CA 1
ATOM 747 C C . ILE A 1 94 ? -16.505 -8.827 30.111 1.00 91.56 94 ILE A C 1
ATOM 749 O O . ILE A 1 94 ? -15.295 -8.983 29.958 1.00 91.56 94 ILE A O 1
ATOM 753 N N . VAL A 1 95 ? -17.225 -9.507 31.008 1.00 91.62 95 VAL A N 1
ATOM 754 C CA . VAL A 1 95 ? -16.613 -10.330 32.068 1.00 91.62 95 VAL A CA 1
ATOM 755 C C . VAL A 1 95 ? -16.477 -11.806 31.683 1.00 91.62 95 VAL A C 1
ATOM 757 O O . VAL A 1 95 ? -15.427 -12.395 31.924 1.00 91.62 95 VAL A O 1
ATOM 760 N N . ASN A 1 96 ? -17.509 -12.420 31.095 1.00 91.19 96 ASN A N 1
ATOM 761 C CA . ASN A 1 96 ? -17.556 -13.875 30.892 1.00 91.19 96 ASN A CA 1
ATOM 762 C C . ASN A 1 96 ? -17.594 -14.301 29.422 1.00 91.19 96 ASN A C 1
ATOM 764 O O . ASN A 1 96 ? -17.012 -15.335 29.075 1.00 91.19 96 ASN A O 1
ATOM 768 N N . GLY A 1 97 ? -18.308 -13.576 28.557 1.00 90.56 97 GLY A N 1
ATOM 769 C CA . GLY A 1 97 ? -18.473 -14.027 27.178 1.00 90.56 97 GLY A CA 1
ATOM 770 C C . GLY A 1 97 ? -19.041 -12.997 26.211 1.00 90.56 97 GLY A C 1
ATOM 771 O O . GLY A 1 97 ? -19.937 -12.230 26.553 1.00 90.56 97 GLY A O 1
ATOM 772 N N . THR A 1 98 ? -18.537 -13.027 24.980 1.00 90.94 98 THR A N 1
ATOM 773 C CA . THR A 1 98 ? -18.982 -12.203 23.850 1.00 90.94 98 THR A CA 1
ATOM 774 C C . THR A 1 98 ? -19.330 -13.102 22.667 1.00 90.94 98 THR A C 1
ATOM 776 O O . THR A 1 98 ? -18.486 -13.882 22.226 1.00 90.94 98 THR A O 1
ATOM 779 N N . ILE A 1 99 ? -20.536 -12.964 22.114 1.00 91.38 99 ILE A N 1
ATOM 780 C CA . ILE A 1 99 ? -20.960 -13.637 20.878 1.00 91.38 99 ILE A CA 1
ATOM 781 C C . ILE A 1 99 ? -21.359 -12.579 19.850 1.00 91.38 99 ILE A C 1
ATOM 783 O O . ILE A 1 99 ? -22.218 -11.741 20.122 1.00 91.38 99 ILE A O 1
ATOM 787 N N . ILE A 1 100 ? -20.759 -12.619 18.663 1.00 90.69 100 ILE A N 1
ATOM 788 C CA . ILE A 1 100 ? -21.132 -11.756 17.541 1.00 90.69 100 ILE A CA 1
ATOM 789 C C . ILE A 1 100 ? -21.714 -12.629 16.431 1.00 90.69 100 ILE A C 1
ATOM 791 O O . ILE A 1 100 ? -21.004 -13.455 15.854 1.00 90.69 100 ILE A O 1
ATOM 795 N N . GLY A 1 101 ? -23.003 -12.435 16.156 1.00 90.50 101 GLY A N 1
ATOM 796 C CA . GLY A 1 101 ? -23.759 -13.160 15.141 1.00 90.50 101 GLY A CA 1
ATOM 797 C C . GLY A 1 101 ? -23.242 -12.948 13.718 1.00 90.50 101 GLY A C 1
ATOM 798 O O . GLY A 1 101 ? -22.429 -12.059 13.441 1.00 90.50 101 GLY A O 1
ATOM 799 N N . ALA A 1 102 ? -23.726 -13.773 12.797 1.00 87.50 102 ALA A N 1
ATOM 800 C CA . ALA A 1 102 ? -23.308 -13.763 11.405 1.00 87.50 102 ALA A CA 1
ATOM 801 C C . ALA A 1 102 ? -23.637 -12.429 10.717 1.00 87.50 102 ALA A C 1
ATOM 803 O O . ALA A 1 102 ? -24.702 -11.847 10.910 1.00 87.50 102 ALA A O 1
ATOM 804 N N . ASN A 1 103 ? -22.715 -11.949 9.873 1.00 86.94 103 ASN A N 1
ATOM 805 C CA . ASN A 1 103 ? -22.807 -10.662 9.162 1.00 86.94 103 ASN A CA 1
ATOM 806 C C . ASN A 1 103 ? -22.958 -9.420 10.060 1.00 86.94 103 ASN A C 1
ATOM 808 O O . ASN A 1 103 ? -23.250 -8.338 9.548 1.00 86.94 103 ASN A O 1
ATOM 812 N N . SER A 1 104 ? -22.740 -9.553 11.366 1.00 90.75 104 SER A N 1
ATOM 813 C CA . SER A 1 104 ? -22.878 -8.454 12.317 1.00 90.75 104 SER A CA 1
ATOM 814 C C . SER A 1 104 ? -21.545 -7.762 12.588 1.00 90.75 104 SER A C 1
ATOM 816 O O . SER A 1 104 ? -20.481 -8.378 12.476 1.00 90.75 104 SER A O 1
ATOM 818 N N . GLN A 1 105 ? -21.601 -6.475 12.936 1.00 90.12 105 GLN A N 1
ATOM 819 C CA . GLN A 1 105 ? -20.427 -5.652 13.227 1.00 90.12 105 GLN A CA 1
ATOM 820 C C . GLN A 1 105 ? -20.580 -4.884 14.539 1.00 90.12 105 GLN A C 1
ATOM 822 O O . GLN A 1 105 ? -21.586 -4.222 14.783 1.00 90.12 105 GLN A O 1
ATOM 827 N N . LEU A 1 106 ? -19.539 -4.930 15.360 1.00 91.12 106 LEU A N 1
ATOM 828 C CA . LEU A 1 106 ? -19.370 -4.115 16.549 1.00 91.12 106 LEU A CA 1
ATOM 829 C C . LEU A 1 106 ? -18.352 -3.010 16.255 1.00 91.12 106 LEU A C 1
ATOM 831 O O . LEU A 1 106 ? -17.178 -3.293 16.020 1.00 91.12 106 LEU A O 1
ATOM 835 N N . LEU A 1 107 ? -18.800 -1.760 16.274 1.00 89.19 107 LEU A N 1
ATOM 836 C CA . LEU A 1 107 ? -17.981 -0.571 16.065 1.00 89.19 107 LEU A CA 1
ATOM 837 C C . LEU A 1 107 ? -17.726 0.095 17.417 1.00 89.19 107 LEU A C 1
ATOM 839 O O . LEU A 1 107 ? -18.662 0.579 18.051 1.00 89.19 107 LEU A O 1
ATOM 843 N N . VAL A 1 108 ? -16.472 0.129 17.861 1.00 86.75 108 VAL A N 1
ATOM 844 C CA . VAL A 1 108 ? -16.092 0.688 19.163 1.00 86.75 108 VAL A CA 1
ATOM 845 C C . VAL A 1 108 ? -15.261 1.955 18.978 1.00 86.75 108 VAL A C 1
ATOM 847 O O . VAL A 1 108 ? -14.191 1.935 18.367 1.00 86.75 108 VAL A O 1
ATOM 850 N N . ASN A 1 109 ? -15.742 3.061 19.544 1.00 84.62 109 ASN A N 1
ATOM 851 C CA . ASN A 1 109 ? -15.143 4.394 19.396 1.00 84.62 109 ASN A CA 1
ATOM 852 C C . ASN A 1 109 ? -14.466 4.893 20.687 1.00 84.62 109 ASN A C 1
ATOM 854 O O . ASN A 1 109 ? -14.443 6.091 20.954 1.00 84.62 109 ASN A O 1
ATOM 858 N N . THR A 1 110 ? -14.019 3.976 21.549 1.00 83.19 110 THR A N 1
ATOM 859 C CA . THR A 1 110 ? -13.565 4.268 22.920 1.00 83.19 110 THR A CA 1
ATOM 860 C C . THR A 1 110 ? -12.856 3.050 23.543 1.00 83.19 110 THR A C 1
ATOM 862 O O . THR A 1 110 ? -12.510 2.107 22.833 1.00 83.19 110 THR A O 1
ATOM 865 N N . PHE A 1 111 ? -12.678 3.025 24.864 1.00 84.94 111 PHE A N 1
ATOM 866 C CA . PHE A 1 111 ? -12.097 1.913 25.612 1.00 84.94 111 PHE A CA 1
ATOM 867 C C . PHE A 1 111 ? -12.940 0.637 25.528 1.00 84.94 111 PHE A C 1
ATOM 869 O O . PHE A 1 111 ? -14.147 0.641 25.793 1.00 84.94 111 PHE A O 1
ATOM 876 N N . TYR A 1 112 ? -12.279 -0.476 25.224 1.00 86.50 112 TYR A N 1
ATOM 877 C CA . TYR A 1 112 ? -12.903 -1.788 25.153 1.00 86.50 112 TYR A CA 1
ATOM 878 C C . TYR A 1 112 ? -12.101 -2.802 25.956 1.00 86.50 112 TYR A C 1
ATOM 880 O O . TYR A 1 112 ? -10.898 -2.949 25.758 1.00 86.50 112 TYR A O 1
ATOM 888 N N . SER A 1 113 ? -12.755 -3.509 26.871 1.00 88.25 113 SER A N 1
ATOM 889 C CA . SER A 1 113 ? -12.119 -4.534 27.693 1.00 88.25 113 SER A CA 1
ATOM 890 C C . SER A 1 113 ? -12.888 -5.847 27.607 1.00 88.25 113 SER A C 1
ATOM 892 O O . SER A 1 113 ? -14.101 -5.886 27.811 1.00 88.25 113 SER A O 1
ATOM 894 N N . LEU A 1 114 ? -12.162 -6.923 27.318 1.00 88.06 114 LEU A N 1
ATOM 895 C CA . LEU A 1 114 ? -12.685 -8.264 27.107 1.00 88.06 114 LEU A CA 1
ATOM 896 C C . LEU A 1 114 ? -12.051 -9.253 28.084 1.00 88.06 114 LEU A C 1
ATOM 898 O O . LEU A 1 114 ? -10.828 -9.401 28.140 1.00 88.06 114 LEU A O 1
ATOM 902 N N . ALA A 1 115 ? -12.907 -9.983 28.788 1.00 88.62 115 ALA A N 1
ATOM 903 C CA . ALA A 1 115 ? -12.586 -11.203 29.507 1.00 88.62 115 ALA A CA 1
ATOM 904 C C . ALA A 1 115 ? -13.470 -12.366 29.057 1.00 88.62 115 ALA A C 1
ATOM 906 O O . ALA A 1 115 ? -14.476 -12.193 28.364 1.00 88.62 115 ALA A O 1
ATOM 907 N N . GLY A 1 116 ? -13.054 -13.567 29.456 1.00 88.44 116 GLY A N 1
ATOM 908 C CA . GLY A 1 116 ? -13.742 -14.793 29.096 1.00 88.44 116 GLY A CA 1
ATOM 909 C C . GLY A 1 116 ? -13.672 -15.077 27.598 1.00 88.44 116 GLY A C 1
ATOM 910 O O . GLY A 1 116 ? -12.693 -14.731 26.934 1.00 88.44 116 GLY A O 1
ATOM 911 N N . TYR A 1 117 ? -14.676 -15.771 27.059 1.00 85.25 117 TYR A N 1
ATOM 912 C CA . TYR A 1 117 ? -14.612 -16.241 25.675 1.00 85.25 117 TYR A CA 1
ATOM 913 C C . TYR A 1 117 ? -15.155 -15.221 24.671 1.00 85.25 117 TYR A C 1
ATOM 915 O O . TYR A 1 117 ? -16.162 -14.562 24.916 1.00 85.25 117 TYR A O 1
ATOM 923 N N . ILE A 1 118 ? -14.546 -15.161 23.490 1.00 86.44 118 ILE A N 1
ATOM 924 C CA . ILE A 1 118 ? -15.125 -14.509 22.316 1.00 86.44 118 ILE A CA 1
ATOM 925 C C . ILE A 1 118 ? -15.460 -15.534 21.236 1.00 86.44 118 ILE A C 1
ATOM 927 O O . ILE A 1 118 ? -14.671 -16.445 20.959 1.00 86.44 118 ILE A O 1
ATOM 931 N N . GLN A 1 119 ? -16.643 -15.387 20.644 1.00 85.69 119 GLN A N 1
ATOM 932 C CA . GLN A 1 119 ? -17.129 -16.215 19.550 1.00 85.69 119 GLN A CA 1
ATOM 933 C C . GLN A 1 119 ? -17.672 -15.343 18.416 1.00 85.69 119 GLN A C 1
ATOM 935 O O . GLN A 1 119 ? -18.545 -14.504 18.637 1.00 85.69 119 GLN A O 1
ATOM 940 N N . LEU A 1 120 ? -17.169 -15.569 17.202 1.00 85.50 120 LEU A N 1
ATOM 941 C CA . LEU A 1 120 ? -17.729 -14.995 15.982 1.00 85.50 120 LEU A CA 1
ATOM 942 C C . LEU A 1 120 ? -18.430 -16.072 15.167 1.00 85.50 120 LEU A C 1
ATOM 944 O O . LEU A 1 120 ? -17.862 -17.135 14.904 1.00 85.50 120 LEU A O 1
ATOM 948 N N . GLU A 1 121 ? -19.638 -15.773 14.718 1.00 86.31 121 GLU A N 1
ATOM 949 C CA . GLU A 1 121 ? -20.397 -16.647 13.837 1.00 86.31 121 GLU A CA 1
ATOM 950 C C . GLU A 1 121 ? -20.132 -16.277 12.369 1.00 86.31 121 GLU A C 1
ATOM 952 O O . GLU A 1 121 ? -20.287 -15.130 11.957 1.00 86.31 121 GLU A O 1
ATOM 957 N N . ASN A 1 122 ? -19.714 -17.267 11.572 1.00 81.94 122 ASN A N 1
ATOM 958 C CA . ASN A 1 122 ? -19.382 -17.131 10.146 1.00 81.94 122 ASN A CA 1
ATOM 959 C C . ASN A 1 122 ? -18.406 -15.972 9.793 1.00 81.94 122 ASN A C 1
ATOM 961 O O . ASN A 1 122 ? -18.698 -15.166 8.897 1.00 81.94 122 ASN A O 1
ATOM 965 N N . PRO A 1 123 ? -17.234 -15.878 10.455 1.00 79.12 123 PRO A N 1
ATOM 966 C CA . PRO A 1 123 ? -16.265 -14.819 10.197 1.00 79.12 123 PRO A CA 1
ATOM 967 C C . PRO A 1 123 ? -15.721 -14.903 8.766 1.00 79.12 123 PRO A C 1
ATOM 969 O O . PRO A 1 123 ? -15.344 -15.970 8.282 1.00 79.12 123 PRO A O 1
ATOM 972 N N . GLN A 1 124 ? -15.648 -13.756 8.090 1.00 78.69 124 GLN A N 1
ATOM 973 C CA . GLN A 1 124 ? -15.163 -13.653 6.714 1.00 78.69 124 GLN A CA 1
ATOM 974 C C . GLN A 1 124 ? -13.746 -13.068 6.682 1.00 78.69 124 GLN A C 1
ATOM 976 O O . GLN A 1 124 ? -13.429 -12.107 7.390 1.00 78.69 124 GLN A O 1
ATOM 981 N N . LEU A 1 125 ? -12.883 -13.624 5.827 1.00 78.75 125 LEU A N 1
ATOM 982 C CA . LEU A 1 125 ? -11.529 -13.102 5.638 1.00 78.75 125 LEU A CA 1
ATOM 983 C C . LEU A 1 125 ? -11.590 -11.651 5.125 1.00 78.75 125 LEU A C 1
ATOM 985 O O . LEU A 1 125 ? -12.386 -11.333 4.245 1.00 78.75 125 LEU A O 1
ATOM 989 N N . ASN A 1 126 ? -10.746 -10.773 5.677 1.00 76.69 126 ASN A N 1
ATOM 990 C CA . ASN A 1 126 ? -10.674 -9.339 5.343 1.00 76.69 126 ASN A CA 1
ATOM 991 C C . ASN A 1 126 ? -11.965 -8.532 5.612 1.00 76.69 126 ASN A C 1
ATOM 993 O O . ASN A 1 126 ? -12.084 -7.399 5.155 1.00 76.69 126 ASN A O 1
ATOM 997 N N . ARG A 1 127 ? -12.916 -9.075 6.383 1.00 79.38 127 ARG A N 1
ATOM 998 C CA . ARG A 1 127 ? -14.120 -8.364 6.838 1.00 79.38 127 ARG A CA 1
ATOM 999 C C . ARG A 1 127 ? -14.279 -8.532 8.357 1.00 79.38 127 ARG A C 1
ATOM 1001 O O . ARG A 1 127 ? -15.018 -9.411 8.798 1.00 79.38 127 ARG A O 1
ATOM 1008 N N . PRO A 1 128 ? -13.555 -7.736 9.166 1.00 85.00 128 PRO A N 1
ATOM 1009 C CA . PRO A 1 128 ? -13.623 -7.817 10.622 1.00 85.00 128 PRO A CA 1
ATOM 1010 C C . PRO A 1 128 ? -15.042 -7.538 11.137 1.00 85.00 128 PRO A C 1
ATOM 1012 O O . PRO A 1 128 ? -15.730 -6.631 10.663 1.00 85.00 128 PRO A O 1
ATOM 1015 N N . GLN A 1 129 ? -15.467 -8.318 12.132 1.00 86.69 129 GLN A N 1
ATOM 1016 C CA . GLN A 1 129 ? -16.751 -8.130 12.821 1.00 86.69 129 GLN A CA 1
ATOM 1017 C C . GLN A 1 129 ? -16.629 -7.239 14.059 1.00 86.69 129 GLN A C 1
ATOM 1019 O O . GLN A 1 129 ? -17.639 -6.809 14.599 1.00 86.69 129 GLN A O 1
ATOM 1024 N N . ILE A 1 130 ? -15.413 -6.944 14.517 1.00 88.50 130 ILE A N 1
ATOM 1025 C CA . ILE A 1 130 ? -15.162 -6.014 15.620 1.00 88.50 130 ILE A CA 1
ATOM 1026 C C . ILE A 1 130 ? -14.133 -5.006 15.133 1.00 88.50 130 ILE A C 1
ATOM 1028 O O . ILE A 1 130 ? -13.017 -5.371 14.755 1.00 88.50 130 ILE A O 1
ATOM 1032 N N . ILE A 1 131 ? -14.533 -3.742 15.114 1.00 86.81 131 ILE A N 1
ATOM 1033 C CA . ILE A 1 131 ? -13.782 -2.649 14.513 1.00 86.81 131 ILE A CA 1
ATOM 1034 C C . ILE A 1 131 ? -13.603 -1.566 15.567 1.00 86.81 131 ILE A C 1
ATOM 1036 O O . ILE A 1 131 ? -14.572 -1.078 16.143 1.00 86.81 131 ILE A O 1
ATOM 1040 N N . LEU A 1 132 ? -12.352 -1.190 15.808 1.00 82.56 132 LEU A N 1
ATOM 1041 C CA . LEU A 1 132 ? -11.977 -0.175 16.784 1.00 82.56 132 LEU A CA 1
ATOM 1042 C C . LEU A 1 132 ? -11.443 1.045 16.027 1.00 82.56 132 LEU A C 1
ATOM 1044 O O . LEU A 1 132 ? -10.267 1.083 15.675 1.00 82.56 132 LEU A O 1
ATOM 1048 N N . TRP A 1 133 ? -12.325 2.000 15.712 1.00 70.62 133 TRP A N 1
ATOM 1049 C CA . TRP A 1 133 ? -11.990 3.180 14.897 1.00 70.62 133 TRP A CA 1
ATOM 1050 C C . TRP A 1 133 ? -11.299 4.282 15.697 1.00 70.62 133 TRP A C 1
ATOM 1052 O O . TRP A 1 133 ? -10.349 4.885 15.216 1.00 70.62 133 TRP A O 1
ATOM 1062 N N . ASN A 1 134 ? -11.786 4.541 16.909 1.00 69.62 134 ASN A N 1
ATOM 1063 C CA . ASN A 1 134 ? -11.282 5.596 17.790 1.00 69.62 134 ASN A CA 1
ATOM 1064 C C . ASN A 1 134 ? -11.052 5.047 19.203 1.00 69.62 134 ASN A C 1
ATOM 1066 O O . ASN A 1 134 ? -11.492 5.610 20.202 1.00 69.62 134 ASN A O 1
ATOM 1070 N N . SER A 1 135 ? -10.453 3.859 19.279 1.00 70.94 135 SER A N 1
ATOM 1071 C CA . SER A 1 135 ? -10.110 3.233 20.549 1.00 70.94 135 SER A CA 1
ATOM 1072 C C . SER A 1 135 ? -8.635 3.444 20.835 1.00 70.94 135 SER A C 1
ATOM 1074 O O . SER A 1 135 ? -7.781 2.943 20.109 1.00 70.94 135 SER A O 1
ATOM 1076 N N . SER A 1 136 ? -8.336 4.146 21.920 1.00 67.94 136 SER A N 1
ATOM 1077 C CA . SER A 1 136 ? -6.984 4.234 22.472 1.00 67.94 136 SER A CA 1
ATOM 1078 C C . SER A 1 136 ? -6.661 3.083 23.432 1.00 67.94 136 SER A C 1
ATOM 1080 O O . SER A 1 136 ? -5.572 3.057 23.997 1.00 67.94 136 SER A O 1
ATOM 1082 N N . TYR A 1 137 ? -7.590 2.138 23.641 1.00 71.56 137 TYR A N 1
ATOM 1083 C CA . TYR A 1 137 ? -7.430 1.068 24.624 1.00 71.56 137 TYR A CA 1
ATOM 1084 C C . TYR A 1 137 ? -8.274 -0.168 24.279 1.00 71.56 137 TYR A C 1
ATOM 1086 O O . TYR A 1 137 ? -9.496 -0.165 24.463 1.00 71.56 137 TYR A O 1
ATOM 1094 N N . LEU A 1 138 ? -7.608 -1.243 23.839 1.00 82.06 138 LEU A N 1
ATOM 1095 C CA . LEU A 1 138 ? -8.146 -2.605 23.885 1.00 82.06 138 LEU A CA 1
ATOM 1096 C C . LEU A 1 138 ? -7.444 -3.377 25.000 1.00 82.06 138 LEU A C 1
ATOM 1098 O O . LEU A 1 138 ? -6.231 -3.569 24.966 1.00 82.06 138 LEU A O 1
ATOM 1102 N N . HIS A 1 139 ? -8.222 -3.887 25.944 1.00 83.38 139 HIS A N 1
ATOM 1103 C CA . HIS A 1 139 ? -7.715 -4.699 27.037 1.00 83.38 139 HIS A CA 1
ATOM 1104 C C . HIS A 1 139 ? -8.221 -6.129 26.933 1.00 83.38 139 HIS A C 1
ATOM 1106 O O . HIS A 1 139 ? -9.408 -6.394 27.114 1.00 83.38 139 HIS A O 1
ATOM 1112 N N . LEU A 1 140 ? -7.298 -7.050 26.666 1.00 85.81 140 LEU A N 1
ATOM 1113 C CA . LEU A 1 140 ? -7.538 -8.488 26.716 1.00 85.81 140 LEU A CA 1
ATOM 1114 C C . LEU A 1 140 ? -7.029 -9.013 28.063 1.00 85.81 140 LEU A C 1
ATOM 1116 O O . LEU A 1 140 ? -5.815 -9.078 28.276 1.00 85.81 140 LEU A O 1
ATOM 1120 N N . ASN A 1 141 ? -7.957 -9.338 28.966 1.00 83.75 141 ASN A N 1
ATOM 1121 C CA . ASN A 1 141 ? -7.648 -9.727 30.344 1.00 83.75 141 ASN A CA 1
ATOM 1122 C C . ASN A 1 141 ? -6.755 -10.976 30.395 1.00 83.75 141 ASN A C 1
ATOM 1124 O O . ASN A 1 141 ? -7.042 -11.974 29.725 1.00 83.75 141 ASN A O 1
ATOM 1128 N N . ARG A 1 142 ? -5.721 -10.952 31.245 1.00 83.94 142 ARG A N 1
ATOM 1129 C CA . ARG A 1 142 ? -4.877 -12.120 31.514 1.00 83.94 142 ARG A CA 1
ATOM 1130 C C . ARG A 1 142 ? -4.285 -12.090 32.921 1.00 83.94 142 ARG A C 1
ATOM 1132 O O . ARG A 1 142 ? -3.605 -11.146 33.291 1.00 83.94 142 ARG A O 1
ATOM 1139 N N . ASN A 1 143 ? -4.431 -13.181 33.664 1.00 81.88 143 ASN A N 1
ATOM 1140 C CA . ASN A 1 143 ? -3.832 -13.363 34.984 1.00 81.88 143 ASN A CA 1
ATOM 1141 C C . ASN A 1 143 ? -4.218 -12.250 35.983 1.00 81.88 143 ASN A C 1
ATOM 1143 O O . ASN A 1 143 ? -3.413 -11.839 36.819 1.00 81.88 143 ASN A O 1
ATOM 1147 N N . ILE A 1 144 ? -5.454 -11.746 35.884 1.00 79.06 144 ILE A N 1
ATOM 1148 C CA . ILE A 1 144 ? -6.023 -10.797 36.848 1.00 79.06 144 ILE A CA 1
ATOM 1149 C C . ILE A 1 144 ? -6.729 -11.586 37.943 1.00 79.06 144 ILE A C 1
ATOM 1151 O O . ILE A 1 144 ? -7.671 -12.332 37.674 1.00 79.06 144 ILE A O 1
ATOM 1155 N N . THR A 1 145 ? -6.332 -11.365 39.194 1.00 76.06 145 THR A N 1
ATOM 1156 C CA . THR A 1 145 ? -7.001 -11.948 40.360 1.00 76.06 145 THR A CA 1
ATOM 1157 C C . THR A 1 145 ? -8.505 -11.654 40.325 1.00 76.06 145 THR A C 1
ATOM 1159 O O . THR A 1 145 ? -8.916 -10.501 40.192 1.00 76.06 145 THR A O 1
ATOM 1162 N N . ASN A 1 146 ? -9.331 -12.695 40.466 1.00 78.31 146 ASN A N 1
ATOM 1163 C CA . ASN A 1 146 ? -10.800 -12.634 40.423 1.00 78.31 146 ASN A CA 1
ATOM 1164 C C . ASN A 1 146 ? -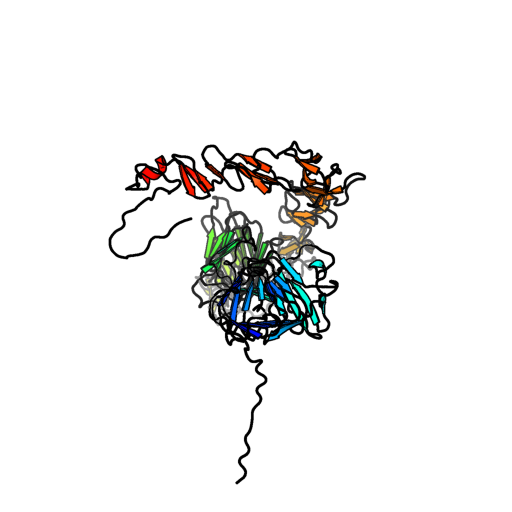11.418 -12.235 39.066 1.00 78.31 146 ASN A C 1
ATOM 1166 O O . ASN A 1 146 ? -12.581 -11.835 39.032 1.00 78.31 146 ASN A O 1
ATOM 1170 N N . ARG A 1 147 ? -10.693 -12.350 37.944 1.00 79.00 147 ARG A N 1
ATOM 1171 C CA . ARG A 1 147 ? -11.277 -12.213 36.598 1.00 79.00 147 ARG A CA 1
ATOM 1172 C C . ARG A 1 147 ? -10.916 -13.396 35.713 1.00 79.00 147 ARG A C 1
ATOM 1174 O O . ARG A 1 147 ? -9.886 -14.036 35.892 1.00 79.00 147 ARG A O 1
ATOM 1181 N N . VAL A 1 148 ? -11.788 -13.678 34.752 1.00 85.69 148 VAL A N 1
ATOM 1182 C CA . VAL A 1 148 ? -11.569 -14.748 33.780 1.00 85.69 148 VAL A CA 1
ATOM 1183 C C . VAL A 1 148 ? -10.613 -14.258 32.697 1.00 85.69 148 VAL A C 1
ATOM 1185 O O . VAL A 1 148 ? -10.782 -13.161 32.161 1.00 85.69 148 VAL A O 1
ATOM 1188 N N . ASP A 1 149 ? -9.636 -15.087 32.347 1.00 84.94 149 ASP A N 1
ATOM 1189 C CA . ASP A 1 149 ? -8.735 -14.811 31.232 1.00 84.94 149 ASP A CA 1
ATOM 1190 C C . ASP A 1 149 ? -9.485 -14.769 29.900 1.00 84.94 149 ASP A C 1
ATOM 1192 O O . ASP A 1 149 ? -10.449 -15.508 29.671 1.00 84.94 149 ASP A O 1
ATOM 1196 N N . PHE A 1 150 ? -9.013 -13.910 29.002 1.00 84.75 150 PHE A N 1
ATOM 1197 C CA . PHE A 1 150 ? -9.500 -13.837 27.637 1.00 84.75 150 PHE A CA 1
ATOM 1198 C C . PHE A 1 150 ? -9.161 -15.117 26.858 1.00 84.75 150 PHE A C 1
ATOM 1200 O O . PHE A 1 150 ? -8.019 -15.583 26.843 1.00 84.75 150 PHE A O 1
ATOM 1207 N N . LYS A 1 151 ? -10.158 -15.667 26.159 1.00 79.12 151 LYS A N 1
ATOM 1208 C CA . LYS A 1 151 ? -10.044 -16.853 25.303 1.00 79.12 151 LYS A CA 1
ATOM 1209 C C . LYS A 1 151 ? -10.769 -16.619 23.980 1.00 79.12 151 LYS A C 1
ATOM 1211 O O . LYS A 1 151 ? -11.862 -16.065 23.959 1.00 79.12 151 LYS A O 1
ATOM 1216 N N . SER A 1 152 ? -10.213 -17.098 22.872 1.00 70.69 152 SER A N 1
ATOM 1217 C CA . SER A 1 152 ? -10.908 -17.100 21.576 1.00 70.69 152 SER A CA 1
ATOM 1218 C C . SER A 1 152 ? -11.360 -18.511 21.222 1.00 70.69 152 SER A C 1
ATOM 1220 O O . SER A 1 152 ? -10.524 -19.412 21.207 1.00 70.69 152 SER A O 1
ATOM 1222 N N . LYS A 1 153 ? -12.655 -18.691 20.921 1.00 66.88 153 LYS A N 1
ATOM 1223 C CA . LYS A 1 153 ? -13.243 -19.978 20.498 1.00 66.88 153 LYS A CA 1
ATOM 1224 C C . LYS A 1 153 ? -13.392 -20.118 18.970 1.00 66.88 153 LYS A C 1
ATOM 1226 O O . LYS A 1 153 ? -13.843 -21.158 18.505 1.00 66.88 153 LYS A O 1
ATOM 1231 N N . THR A 1 154 ? -13.078 -19.089 18.169 1.00 58.03 154 THR A N 1
ATOM 1232 C CA . THR A 1 154 ? -13.306 -19.067 16.698 1.00 58.03 154 THR A CA 1
ATOM 1233 C C . THR A 1 154 ? -12.346 -18.117 15.943 1.00 58.03 154 THR A C 1
ATOM 1235 O O . THR A 1 154 ? -11.691 -17.287 16.578 1.00 58.03 154 THR A O 1
ATOM 1238 N N . PRO A 1 155 ? -12.218 -18.230 14.595 1.00 43.22 155 PRO A N 1
ATOM 1239 C CA . PRO A 1 155 ? -11.334 -17.387 13.786 1.00 43.22 155 PRO A CA 1
ATOM 1240 C C . PRO A 1 155 ? -11.768 -15.923 13.759 1.00 43.22 155 PRO A C 1
ATOM 1242 O O . PRO A 1 155 ? -12.934 -15.611 13.561 1.00 43.22 155 PRO A O 1
ATOM 1245 N N . LEU A 1 156 ? -10.823 -15.007 13.959 1.00 46.94 156 LEU A N 1
ATOM 1246 C CA . LEU A 1 156 ? -11.092 -13.605 14.254 1.00 46.94 156 LEU A CA 1
ATOM 1247 C C . LEU A 1 156 ? -10.064 -12.696 13.601 1.00 46.94 156 LEU A C 1
ATOM 1249 O O . LEU A 1 156 ? -8.872 -12.849 13.833 1.00 46.94 156 LEU A O 1
ATOM 1253 N N . ALA A 1 157 ? -10.559 -11.753 12.803 1.00 35.53 157 ALA A N 1
ATOM 1254 C CA . ALA A 1 157 ? -9.870 -10.550 12.368 1.00 35.53 157 ALA A CA 1
ATOM 1255 C C . ALA A 1 157 ? -10.326 -9.388 13.284 1.00 35.53 157 ALA A C 1
ATOM 1257 O O . ALA A 1 157 ? -11.471 -8.957 13.168 1.00 35.53 157 ALA A O 1
ATOM 1258 N N . THR A 1 158 ? -9.495 -8.909 14.210 1.00 39.25 158 THR A N 1
ATOM 1259 C CA . THR A 1 158 ? -9.742 -7.755 15.113 1.00 39.25 158 THR A CA 1
ATOM 1260 C C . THR A 1 158 ? -8.576 -6.771 15.061 1.00 39.25 158 THR A C 1
ATOM 1262 O O . THR A 1 158 ? -7.496 -7.170 14.693 1.00 39.25 158 THR A O 1
ATOM 1265 N N . GLN A 1 159 ? -8.721 -5.494 15.420 1.00 36.53 159 GLN A N 1
ATOM 1266 C CA . GLN A 1 159 ? -7.614 -4.508 15.461 1.00 36.53 159 GLN A CA 1
ATOM 1267 C C . GLN A 1 159 ? -7.282 -4.085 16.895 1.00 36.53 159 GLN A C 1
ATOM 1269 O O . GLN A 1 159 ? -8.190 -4.065 17.713 1.00 36.53 159 GLN A O 1
ATOM 1274 N N . SER A 1 160 ? -6.026 -3.716 17.201 1.00 30.00 160 SER A N 1
ATOM 1275 C CA . SER A 1 160 ? -5.627 -2.541 18.029 1.00 30.00 160 SER A CA 1
ATOM 1276 C C . SER A 1 160 ? -4.124 -2.539 18.355 1.00 30.00 160 SER A C 1
ATOM 1278 O O . SER A 1 160 ? -3.497 -3.592 18.462 1.00 30.00 160 SER A O 1
ATOM 1280 N N . ALA A 1 161 ? -3.573 -1.330 18.511 1.00 22.88 161 ALA A N 1
ATOM 1281 C CA . ALA A 1 161 ? -2.269 -1.068 19.114 1.00 22.88 161 ALA A CA 1
ATOM 1282 C C . ALA A 1 161 ? -2.352 -1.209 20.649 1.00 22.88 161 ALA A C 1
ATOM 1284 O O . ALA A 1 161 ? -3.383 -0.890 21.241 1.00 22.88 161 ALA A O 1
ATOM 1285 N N . LEU A 1 162 ? -1.274 -1.690 21.279 1.00 26.16 162 LEU A N 1
ATOM 1286 C CA . LEU A 1 162 ? -1.176 -1.982 22.715 1.00 26.16 162 LEU A CA 1
ATOM 1287 C C . LEU A 1 162 ? -0.111 -1.099 23.380 1.00 26.16 162 LEU A C 1
ATOM 1289 O O . LEU A 1 162 ? 1.005 -0.998 22.873 1.00 26.16 162 LEU A O 1
ATOM 1293 N N . THR A 1 163 ? -0.439 -0.536 24.543 1.00 21.11 163 THR A N 1
ATOM 1294 C CA . THR A 1 163 ? 0.512 0.006 25.529 1.00 21.11 163 THR A CA 1
ATOM 1295 C C . THR A 1 163 ? 0.264 -0.604 26.916 1.00 21.11 163 THR A C 1
ATOM 1297 O O . THR A 1 163 ? -0.779 -1.206 27.171 1.00 21.11 163 THR A O 1
ATOM 1300 N N . LEU A 1 164 ? 1.312 -0.539 27.745 1.00 24.84 164 LEU A N 1
ATOM 1301 C CA . LEU A 1 164 ? 1.781 -1.533 28.715 1.00 24.84 164 LEU A CA 1
ATOM 1302 C C . LEU A 1 164 ? 0.966 -1.687 30.012 1.00 24.84 164 LEU A C 1
ATOM 1304 O O . LEU A 1 164 ? 0.726 -0.703 30.701 1.00 24.84 164 LEU A O 1
ATOM 1308 N N . ASP A 1 165 ? 0.735 -2.946 30.412 1.00 26.00 165 ASP A N 1
ATOM 1309 C CA . ASP A 1 165 ? 0.951 -3.426 31.790 1.00 26.00 165 ASP A CA 1
ATOM 1310 C C . ASP A 1 165 ? 1.096 -4.973 31.820 1.00 26.00 165 ASP A C 1
ATOM 1312 O O . ASP A 1 165 ? 0.617 -5.665 30.917 1.00 26.00 165 ASP A O 1
ATOM 1316 N N . ASN A 1 166 ? 1.732 -5.546 32.851 1.00 35.25 166 ASN A N 1
ATOM 1317 C CA . ASN A 1 166 ? 2.078 -6.985 32.991 1.00 35.25 166 ASN A CA 1
ATOM 1318 C C . ASN A 1 166 ? 0.874 -7.954 33.130 1.00 35.25 166 ASN A C 1
ATOM 1320 O O . ASN A 1 166 ? 1.045 -9.152 33.368 1.00 35.25 166 ASN A O 1
ATOM 1324 N N . ILE A 1 167 ? -0.344 -7.433 33.001 1.00 45.59 167 ILE A N 1
ATOM 1325 C CA . ILE A 1 167 ? -1.617 -8.058 33.383 1.00 45.59 167 ILE A CA 1
ATOM 1326 C C . ILE A 1 167 ? -2.543 -8.247 32.142 1.00 45.59 167 ILE A C 1
ATOM 1328 O O . ILE A 1 167 ? -3.715 -8.617 32.220 1.00 45.59 167 ILE A O 1
ATOM 1332 N N . CYS A 1 168 ? -1.994 -8.021 30.945 1.00 57.81 168 CYS A N 1
ATOM 1333 C CA . CYS A 1 168 ? -2.714 -8.007 29.670 1.00 57.81 168 CYS A CA 1
ATOM 1334 C C . CYS A 1 168 ? -2.004 -8.883 28.620 1.00 57.81 168 CYS A C 1
ATOM 1336 O O . CYS A 1 168 ? -0.812 -9.179 28.740 1.00 57.81 168 CYS A O 1
ATOM 1338 N N . ILE A 1 169 ? -2.700 -9.271 27.541 1.00 61.12 169 ILE A N 1
ATOM 1339 C CA . ILE A 1 169 ? -2.018 -9.746 26.319 1.00 61.12 169 ILE A CA 1
ATOM 1340 C C . ILE A 1 169 ? -1.422 -8.528 25.597 1.00 61.12 169 ILE A C 1
ATOM 1342 O O . ILE A 1 169 ? -2.171 -7.713 25.069 1.00 61.12 169 ILE A O 1
ATOM 1346 N N . LEU A 1 170 ? -0.090 -8.409 25.567 1.00 67.88 170 LEU A N 1
ATOM 1347 C CA . LEU A 1 170 ? 0.627 -7.303 24.911 1.00 67.88 170 LEU A CA 1
ATOM 1348 C C . LEU A 1 170 ? 0.840 -7.564 23.411 1.00 67.88 170 LEU A C 1
ATOM 1350 O O . LEU A 1 170 ? 0.869 -8.715 22.974 1.00 67.88 170 LEU A O 1
ATOM 1354 N N . SER A 1 171 ? 1.048 -6.510 22.613 1.00 70.56 171 SER A N 1
ATOM 1355 C CA . SER A 1 171 ? 1.292 -6.635 21.162 1.00 70.56 171 SER A CA 1
ATOM 1356 C C . SER A 1 171 ? 2.549 -7.448 20.879 1.00 70.56 171 SER A C 1
ATOM 1358 O O . SER A 1 171 ? 2.576 -8.269 19.965 1.00 70.56 171 SER A O 1
ATOM 1360 N N . THR A 1 172 ? 3.560 -7.284 21.729 1.00 76.19 172 THR A N 1
ATOM 1361 C CA . THR A 1 172 ? 4.828 -8.021 21.706 1.00 76.19 172 THR A CA 1
ATOM 1362 C C . THR A 1 172 ? 4.671 -9.518 21.966 1.00 76.19 172 THR A C 1
ATOM 1364 O O . THR A 1 172 ? 5.584 -10.285 21.673 1.00 76.19 172 THR A O 1
ATOM 1367 N N . MET A 1 173 ? 3.526 -9.963 22.495 1.00 79.44 173 MET A N 1
ATOM 1368 C CA . MET A 1 173 ? 3.245 -11.381 22.716 1.00 79.44 173 MET A CA 1
ATOM 1369 C C . MET A 1 173 ? 2.724 -12.102 21.472 1.00 79.44 173 MET A C 1
ATOM 1371 O O . MET A 1 173 ? 2.549 -13.321 21.511 1.00 79.44 173 MET A O 1
ATOM 1375 N N . PHE A 1 174 ? 2.428 -11.378 20.391 1.00 82.75 174 PHE A N 1
ATOM 1376 C CA . PHE A 1 174 ? 1.977 -11.989 19.151 1.00 82.75 174 PHE A CA 1
ATOM 1377 C C . PHE A 1 174 ? 3.169 -12.532 18.339 1.00 82.75 174 PHE A C 1
ATOM 1379 O O . PHE A 1 174 ? 4.189 -11.854 18.228 1.00 82.75 174 PHE A O 1
ATOM 1386 N N . PRO A 1 175 ? 3.059 -13.729 17.731 1.00 87.06 175 PRO A N 1
ATOM 1387 C CA . PRO A 1 175 ? 1.876 -14.586 17.690 1.00 87.06 175 PRO A CA 1
ATOM 1388 C C . PRO A 1 175 ? 1.547 -15.252 19.038 1.00 87.06 175 PRO A C 1
ATOM 1390 O O . PRO A 1 175 ? 2.377 -15.944 19.627 1.00 87.06 175 PRO A O 1
ATOM 1393 N N . TYR A 1 176 ? 0.306 -15.079 19.499 1.00 83.25 176 TYR A N 1
ATOM 1394 C CA . TYR A 1 176 ? -0.164 -15.570 20.793 1.00 83.25 176 TYR A CA 1
ATOM 1395 C C . TYR A 1 176 ? -0.874 -16.914 20.627 1.00 83.25 176 TYR A C 1
ATOM 1397 O O . TYR A 1 176 ? -1.761 -17.062 19.783 1.00 83.25 176 TYR A O 1
ATOM 1405 N N . LYS A 1 177 ? -0.498 -17.903 21.440 1.00 83.88 177 LYS A N 1
ATOM 1406 C CA . LYS A 1 177 ? -1.078 -19.251 21.396 1.00 83.88 177 LYS A CA 1
ATOM 1407 C C . LYS A 1 177 ? -2.280 -19.337 22.332 1.00 83.88 177 LYS A C 1
ATOM 1409 O O . LYS A 1 177 ? -2.126 -19.220 23.543 1.00 83.88 177 LYS A O 1
ATOM 1414 N N . PHE A 1 178 ? -3.451 -19.578 21.758 1.00 79.56 178 PHE A N 1
ATOM 1415 C CA . PHE A 1 178 ? -4.684 -19.881 22.477 1.00 79.56 178 PHE A CA 1
ATOM 1416 C C . PHE A 1 178 ? -4.926 -21.394 22.515 1.00 79.56 178 PHE A C 1
ATOM 1418 O O . PHE A 1 178 ? -4.341 -22.151 21.735 1.00 79.56 178 PHE A O 1
ATOM 1425 N N . ASP A 1 179 ? -5.851 -21.829 23.372 1.00 79.00 179 ASP A N 1
ATOM 1426 C CA . ASP A 1 179 ? -6.260 -23.236 23.464 1.00 79.00 179 ASP A CA 1
ATOM 1427 C C . ASP A 1 179 ? -6.764 -23.779 22.110 1.00 79.00 179 ASP A C 1
ATOM 1429 O O . ASP A 1 179 ? -6.481 -24.926 21.770 1.00 79.00 179 ASP A O 1
ATOM 1433 N N . ASP A 1 180 ? -7.423 -22.948 21.296 1.00 75.75 180 ASP A N 1
ATOM 1434 C CA . ASP A 1 180 ? -8.076 -23.361 20.042 1.00 75.75 180 ASP A CA 1
ATOM 1435 C C . ASP A 1 180 ? -7.341 -22.916 18.759 1.00 75.75 180 ASP A C 1
ATOM 1437 O O . ASP A 1 180 ? -7.791 -23.194 17.643 1.00 75.75 180 ASP A O 1
ATOM 1441 N N . GLY A 1 181 ? -6.186 -22.250 18.871 1.00 79.62 181 GLY A N 1
ATOM 1442 C CA . GLY A 1 181 ? -5.472 -21.725 17.704 1.00 79.62 181 GLY A CA 1
ATOM 1443 C C . GLY A 1 181 ? -4.372 -20.720 18.030 1.00 79.62 181 GLY A C 1
ATOM 1444 O O . GLY A 1 181 ? -3.909 -20.618 19.162 1.00 79.62 181 GLY A O 1
ATOM 1445 N N . ILE A 1 182 ? -3.931 -19.973 17.020 1.00 83.00 182 ILE A N 1
ATOM 1446 C CA . ILE A 1 182 ? -2.878 -18.958 17.142 1.00 83.00 182 ILE A CA 1
ATOM 1447 C C . ILE A 1 182 ? -3.417 -17.622 16.634 1.00 83.00 182 ILE A C 1
ATOM 1449 O O . ILE A 1 182 ? -3.910 -17.536 15.511 1.00 83.00 182 ILE A O 1
ATOM 1453 N N . GLY A 1 183 ? -3.313 -16.573 17.447 1.00 82.75 183 GLY A N 1
ATOM 1454 C CA . GLY A 1 183 ? -3.534 -15.196 17.014 1.00 82.75 183 GLY A CA 1
ATOM 1455 C C . GLY A 1 183 ? -2.246 -14.592 16.474 1.00 82.75 183 GLY A C 1
ATOM 1456 O O . GLY A 1 183 ? -1.210 -14.682 17.122 1.00 82.75 183 GLY A O 1
ATOM 1457 N N . TYR A 1 184 ? -2.312 -13.946 15.318 1.00 84.06 184 TYR A N 1
ATOM 1458 C CA . TYR A 1 184 ? -1.217 -13.207 14.691 1.00 84.06 184 TYR A CA 1
ATOM 1459 C C . TYR A 1 184 ? -1.545 -11.728 14.672 1.00 84.06 184 TYR A C 1
ATOM 1461 O O . TYR A 1 184 ? -2.700 -11.382 14.486 1.00 84.06 184 TYR A O 1
ATOM 1469 N N . LEU A 1 185 ? -0.551 -10.864 14.815 1.00 83.00 185 LEU A N 1
ATOM 1470 C CA . LEU A 1 185 ? -0.732 -9.420 14.750 1.00 83.00 185 LEU A CA 1
ATOM 1471 C C . LEU A 1 185 ? -0.046 -8.902 13.478 1.00 83.00 185 LEU A C 1
ATOM 1473 O O . LEU A 1 185 ? 1.175 -8.924 13.379 1.00 83.00 185 LEU A O 1
ATOM 1477 N N . ILE A 1 186 ? -0.845 -8.512 12.485 1.00 81.94 186 ILE A N 1
ATOM 1478 C CA . ILE A 1 186 ? -0.423 -8.165 11.120 1.00 81.94 186 ILE A CA 1
ATOM 1479 C C . ILE A 1 186 ? -0.857 -6.736 10.738 1.00 81.94 186 ILE A C 1
ATOM 1481 O O . ILE A 1 186 ? -1.551 -6.060 11.501 1.00 81.94 186 ILE A O 1
ATOM 1485 N N . SER A 1 187 ? -0.459 -6.261 9.554 1.00 78.69 187 SER A N 1
ATOM 1486 C CA . SER A 1 187 ? -0.795 -4.932 9.011 1.00 78.69 187 SER A CA 1
ATOM 1487 C C . SER A 1 187 ? -0.240 -3.800 9.877 1.00 78.69 187 SER A C 1
ATOM 1489 O O . SER A 1 187 ? -0.962 -2.881 10.274 1.00 78.69 187 SER A O 1
ATOM 1491 N N . ASN A 1 188 ? 1.054 -3.887 10.204 1.00 75.94 188 ASN A N 1
ATOM 1492 C CA . ASN A 1 188 ? 1.741 -3.004 11.159 1.00 75.94 188 ASN A CA 1
ATOM 1493 C C . ASN A 1 188 ? 1.068 -2.973 12.536 1.00 75.94 188 ASN A C 1
ATOM 1495 O O . ASN A 1 188 ? 0.777 -1.911 13.077 1.00 75.94 188 ASN A O 1
ATOM 1499 N N . GLN A 1 189 ? 0.783 -4.148 13.090 1.00 79.44 189 GLN A N 1
ATOM 1500 C CA . GLN A 1 189 ? 0.157 -4.294 14.404 1.00 79.44 189 GLN A CA 1
ATOM 1501 C C . GLN A 1 189 ? -1.255 -3.712 14.537 1.00 79.44 189 GLN A C 1
ATOM 1503 O O . GLN A 1 189 ? -1.701 -3.348 15.621 1.00 79.44 189 GLN A O 1
ATOM 1508 N N . ARG A 1 190 ? -1.991 -3.663 13.426 1.00 77.75 190 ARG A N 1
ATOM 1509 C CA . ARG A 1 190 ? -3.363 -3.150 13.389 1.00 77.75 190 ARG A CA 1
ATOM 1510 C C . ARG A 1 190 ? -4.401 -4.222 13.089 1.00 77.75 190 ARG A C 1
ATOM 1512 O O . ARG A 1 190 ? -5.579 -3.913 13.050 1.00 77.75 190 ARG A O 1
ATOM 1519 N N . LEU A 1 191 ? -4.008 -5.473 12.879 1.00 81.44 191 LEU A N 1
ATOM 1520 C CA . LEU A 1 191 ? -4.936 -6.563 12.603 1.00 81.44 191 LEU A CA 1
ATOM 1521 C C . LEU A 1 191 ? -4.489 -7.844 13.315 1.00 81.44 191 LEU A C 1
ATOM 1523 O O . LEU A 1 191 ? -3.589 -8.539 12.873 1.00 81.44 191 LEU A O 1
ATOM 1527 N N . ILE A 1 192 ? -5.130 -8.175 14.421 1.00 84.00 192 ILE A N 1
ATOM 1528 C CA . ILE A 1 192 ? -5.188 -9.503 15.018 1.00 84.00 192 ILE A CA 1
ATOM 1529 C C . ILE A 1 192 ? -5.921 -10.445 14.055 1.00 84.00 192 ILE A C 1
ATOM 1531 O O . ILE A 1 192 ? -7.069 -10.199 13.715 1.00 84.00 192 ILE A O 1
ATOM 1535 N N . ARG A 1 193 ? -5.281 -11.532 13.626 1.00 83.31 193 ARG A N 1
ATOM 1536 C CA . ARG A 1 193 ? -5.837 -12.606 12.795 1.00 83.31 193 ARG A CA 1
ATOM 1537 C C . ARG A 1 193 ? -5.672 -13.944 13.512 1.00 83.31 193 ARG A C 1
ATOM 1539 O O . ARG A 1 193 ? -4.552 -14.405 13.702 1.00 83.31 193 ARG A O 1
ATOM 1546 N N . PHE A 1 194 ? -6.766 -14.587 13.893 1.00 81.50 194 PHE A N 1
ATOM 1547 C CA . PHE A 1 194 ? -6.759 -15.897 14.537 1.00 81.50 194 PHE A CA 1
ATOM 1548 C C . PHE A 1 194 ? -6.858 -17.017 13.507 1.00 81.50 194 PHE A C 1
ATOM 1550 O O . PHE A 1 194 ? -7.786 -17.058 12.698 1.00 81.50 194 PHE A O 1
ATOM 1557 N N . CYS A 1 195 ? -5.919 -17.950 13.592 1.00 76.50 195 CYS A N 1
ATOM 1558 C CA . CYS A 1 195 ? -5.873 -19.174 12.809 1.00 76.50 195 CYS A CA 1
ATOM 1559 C C . CYS A 1 195 ? -6.205 -20.355 13.732 1.00 76.50 195 CYS A C 1
ATOM 1561 O O . CYS A 1 195 ? -5.449 -20.606 14.676 1.00 76.50 195 CYS A O 1
ATOM 1563 N N . PRO A 1 196 ? -7.311 -21.084 13.495 1.00 79.69 196 PRO A N 1
ATOM 1564 C CA . PRO A 1 196 ? -7.630 -22.291 14.247 1.00 79.69 196 PRO A CA 1
ATOM 1565 C C . PRO A 1 196 ? -6.516 -23.334 14.132 1.00 79.69 196 PRO A C 1
ATOM 1567 O O . PRO A 1 196 ? -5.759 -23.343 13.156 1.00 79.69 196 PRO A O 1
ATOM 1570 N N . LYS A 1 197 ? -6.428 -24.244 15.107 1.00 78.12 197 LYS A N 1
ATOM 1571 C CA . LYS A 1 197 ? -5.474 -25.367 15.065 1.00 78.12 197 LYS A CA 1
ATOM 1572 C C . LYS A 1 197 ? -5.493 -26.073 13.700 1.00 78.12 197 LYS A C 1
ATOM 1574 O O . LYS A 1 197 ? -6.547 -26.450 13.200 1.00 78.12 197 LYS A O 1
ATOM 1579 N N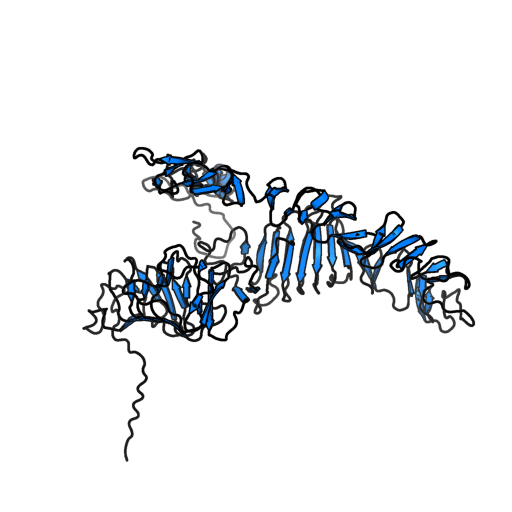 . GLY A 1 198 ? -4.312 -26.244 13.104 1.00 77.06 198 GLY A N 1
ATOM 1580 C CA . GLY A 1 198 ? -4.144 -26.877 11.789 1.00 77.06 198 GLY A CA 1
ATOM 1581 C C . GLY A 1 198 ? -4.397 -25.964 10.581 1.00 77.06 198 GLY A C 1
ATOM 1582 O O . GLY A 1 198 ? -4.250 -26.421 9.452 1.00 77.06 198 GLY A O 1
ATOM 1583 N N . THR A 1 199 ? -4.738 -24.688 10.788 1.00 78.56 199 THR A N 1
ATOM 1584 C CA . THR A 1 199 ? -4.921 -23.703 9.710 1.00 78.56 199 THR A CA 1
ATOM 1585 C C . THR A 1 199 ? -3.683 -22.818 9.576 1.00 78.56 199 THR A C 1
ATOM 1587 O O . THR A 1 199 ? -3.193 -22.280 10.569 1.00 78.56 199 THR A O 1
ATOM 1590 N N . ASN A 1 200 ? -3.189 -22.632 8.351 1.00 81.12 200 ASN A N 1
ATOM 1591 C CA . ASN A 1 200 ? -2.073 -21.724 8.075 1.00 81.12 200 ASN A CA 1
ATOM 1592 C C . ASN A 1 200 ? -2.530 -20.259 8.050 1.00 81.12 200 ASN A C 1
ATOM 1594 O O . ASN A 1 200 ? -3.639 -19.948 7.611 1.00 81.12 200 ASN A O 1
ATOM 1598 N N . LEU A 1 201 ? -1.640 -19.352 8.457 1.00 83.88 201 LEU A N 1
ATOM 1599 C CA . LEU A 1 201 ? -1.856 -17.915 8.321 1.00 83.88 201 LEU A CA 1
ATOM 1600 C C . LEU A 1 201 ? -1.939 -17.530 6.839 1.00 83.88 201 LEU A C 1
ATOM 1602 O O . LEU A 1 201 ? -1.005 -17.754 6.073 1.00 83.88 201 LEU A O 1
ATOM 1606 N N . SER A 1 202 ? -3.044 -16.896 6.447 1.00 83.00 202 SER A N 1
ATOM 1607 C CA . SER A 1 202 ? -3.079 -16.126 5.204 1.00 83.00 202 SER A CA 1
ATOM 1608 C C . SER A 1 202 ? -2.364 -14.794 5.425 1.00 83.00 202 SER A C 1
ATOM 1610 O O . SER A 1 202 ? -2.705 -14.073 6.362 1.00 83.00 202 SER A O 1
ATOM 1612 N N . ASN A 1 203 ? -1.419 -14.446 4.550 1.00 83.31 203 ASN A N 1
ATOM 1613 C CA . ASN A 1 203 ? -0.707 -13.160 4.579 1.00 83.31 203 ASN A CA 1
ATOM 1614 C C . ASN A 1 203 ? -1.369 -12.098 3.685 1.00 83.31 203 ASN A C 1
ATOM 1616 O O . ASN A 1 203 ? -0.823 -11.009 3.516 1.00 83.31 203 ASN A O 1
ATOM 1620 N N . THR A 1 204 ? -2.527 -12.399 3.090 1.00 84.00 204 THR A N 1
ATOM 1621 C CA . THR A 1 204 ? -3.246 -11.446 2.240 1.00 84.00 204 THR A CA 1
ATOM 1622 C C . THR A 1 204 ? -4.156 -10.563 3.084 1.00 84.00 204 THR A C 1
ATOM 1624 O O . THR A 1 204 ? -4.966 -11.066 3.873 1.00 84.00 204 THR A O 1
ATOM 1627 N N . VAL A 1 205 ? -4.046 -9.249 2.903 1.00 82.81 205 VAL A N 1
ATOM 1628 C CA . VAL A 1 205 ? -4.934 -8.241 3.495 1.00 82.81 205 VAL A CA 1
ATOM 1629 C C . VAL A 1 205 ? -5.512 -7.408 2.364 1.00 82.81 205 VAL A C 1
ATOM 1631 O O . VAL A 1 205 ? -4.766 -6.891 1.538 1.00 82.81 205 VAL A O 1
ATOM 1634 N N . THR A 1 206 ? -6.836 -7.294 2.324 1.00 84.19 206 THR A N 1
ATOM 1635 C CA . THR A 1 206 ? -7.537 -6.502 1.312 1.00 84.19 206 THR A CA 1
ATOM 1636 C C . THR A 1 206 ? -8.036 -5.207 1.941 1.00 84.19 206 THR A C 1
ATOM 1638 O O . THR A 1 206 ? -8.761 -5.256 2.929 1.00 84.19 206 THR A O 1
ATOM 1641 N N . CYS A 1 207 ? -7.674 -4.076 1.346 1.00 82.25 207 CYS A N 1
ATOM 1642 C CA . CYS A 1 207 ? -8.063 -2.737 1.768 1.00 82.25 207 CYS A CA 1
ATOM 1643 C C . CYS A 1 207 ? -8.806 -2.036 0.640 1.00 82.25 207 CYS A C 1
ATOM 1645 O O . CYS A 1 207 ? -8.285 -1.934 -0.469 1.00 82.25 207 CYS A O 1
ATOM 1647 N N . THR A 1 208 ? -10.001 -1.525 0.907 1.00 82.56 208 THR A N 1
ATOM 1648 C CA . THR A 1 208 ? -10.777 -0.773 -0.084 1.00 82.56 208 THR A CA 1
ATOM 1649 C C . THR A 1 208 ? -10.605 0.708 0.149 1.00 82.56 208 THR A C 1
ATOM 1651 O O . THR A 1 208 ? -10.927 1.211 1.220 1.00 82.56 208 THR A O 1
ATOM 1654 N N . LEU A 1 209 ? -10.094 1.413 -0.854 1.00 81.06 209 LEU A N 1
ATOM 1655 C CA . LEU A 1 209 ? -9.986 2.859 -0.831 1.00 81.06 209 LEU A CA 1
ATOM 1656 C C . LEU A 1 209 ? -11.389 3.463 -1.007 1.00 81.06 209 LEU A C 1
ATOM 1658 O O . LEU A 1 209 ? -12.011 3.305 -2.054 1.00 81.06 209 LEU A O 1
ATOM 1662 N N . VAL A 1 210 ? -11.885 4.141 0.026 1.00 78.94 210 VAL A N 1
ATOM 1663 C CA . VAL A 1 210 ? -13.222 4.764 0.064 1.00 78.94 210 VAL A CA 1
ATOM 1664 C C . VAL A 1 210 ? -13.166 6.231 -0.376 1.00 78.94 210 VAL A C 1
ATOM 1666 O O . VAL A 1 210 ? -14.153 6.770 -0.872 1.00 78.94 210 VAL A O 1
ATOM 1669 N N . ASN A 1 211 ? -11.999 6.872 -0.281 1.00 75.75 211 ASN A N 1
ATOM 1670 C CA . ASN A 1 211 ? -11.773 8.218 -0.808 1.00 75.75 211 ASN A CA 1
ATOM 1671 C C . ASN A 1 211 ? -11.105 8.191 -2.187 1.00 75.75 211 ASN A C 1
ATOM 1673 O O . ASN A 1 211 ? -10.438 7.241 -2.565 1.00 75.75 211 ASN A O 1
ATOM 1677 N N . ARG A 1 212 ? -11.242 9.264 -2.972 1.00 73.69 212 ARG A N 1
ATOM 1678 C CA . ARG A 1 212 ? -10.572 9.340 -4.287 1.00 73.69 212 ARG A CA 1
ATOM 1679 C C . ARG A 1 212 ? -9.053 9.506 -4.193 1.00 73.69 212 ARG A C 1
ATOM 1681 O O . ARG A 1 212 ? -8.357 9.204 -5.154 1.00 73.69 212 ARG A O 1
ATOM 1688 N N . LEU A 1 213 ? -8.555 10.035 -3.079 1.00 73.75 213 LEU A N 1
ATOM 1689 C CA . LEU A 1 213 ? -7.164 10.439 -2.895 1.00 73.75 213 LEU A CA 1
ATOM 1690 C C . LEU A 1 213 ? -6.560 9.681 -1.714 1.00 73.75 213 LEU A C 1
ATOM 1692 O O . LEU A 1 213 ? -7.150 9.657 -0.633 1.00 73.75 213 LEU A O 1
ATOM 1696 N N . TYR A 1 214 ? -5.377 9.111 -1.927 1.00 76.06 214 TYR A N 1
ATOM 1697 C CA . TYR A 1 214 ? -4.538 8.512 -0.896 1.00 76.06 214 TYR A CA 1
ATOM 1698 C C . TYR A 1 214 ? -3.137 9.116 -0.955 1.00 76.06 214 TYR A C 1
ATOM 1700 O O . TYR A 1 214 ? -2.483 9.037 -1.990 1.00 76.06 214 TYR A O 1
ATOM 1708 N N . THR A 1 215 ? -2.666 9.685 0.152 1.00 69.81 215 THR A N 1
ATOM 1709 C CA . THR A 1 215 ? -1.308 10.225 0.298 1.00 69.81 215 THR A CA 1
ATOM 1710 C C . THR A 1 215 ? -0.566 9.447 1.382 1.00 69.81 215 THR A C 1
ATOM 1712 O O . THR A 1 215 ? -0.942 9.488 2.553 1.00 69.81 215 THR A O 1
ATOM 1715 N N . ASP A 1 216 ? 0.510 8.754 1.005 1.00 63.28 216 ASP A N 1
ATOM 1716 C CA . ASP A 1 216 ? 1.275 7.899 1.930 1.00 63.28 216 ASP A CA 1
ATOM 1717 C C . ASP A 1 216 ? 1.906 8.710 3.083 1.00 63.28 216 ASP A C 1
ATOM 1719 O O . ASP A 1 216 ? 1.993 8.238 4.212 1.00 63.28 216 ASP A O 1
ATOM 1723 N N . SER A 1 217 ? 2.271 9.974 2.830 1.00 56.91 217 SER A N 1
ATOM 1724 C CA . SER A 1 217 ? 2.926 10.859 3.806 1.00 56.91 217 SER A CA 1
ATOM 1725 C C . SER A 1 217 ? 2.007 11.421 4.895 1.00 56.91 217 SER A C 1
ATOM 1727 O O . SER A 1 217 ? 2.508 11.862 5.924 1.00 56.91 217 SER A O 1
ATOM 1729 N N . ASN A 1 218 ? 0.687 11.452 4.676 1.00 47.78 218 ASN A N 1
ATOM 1730 C CA . ASN A 1 218 ? -0.260 12.139 5.569 1.00 47.78 218 ASN A CA 1
ATOM 1731 C C . ASN A 1 218 ? -1.223 11.169 6.264 1.00 47.78 218 ASN A C 1
ATOM 1733 O O . ASN A 1 218 ? -2.163 11.599 6.937 1.00 47.78 218 ASN A O 1
ATOM 1737 N N . TYR A 1 219 ? -1.037 9.861 6.083 1.00 51.09 219 TYR A N 1
ATOM 1738 C CA . TYR A 1 219 ? -1.945 8.880 6.651 1.00 51.09 219 TYR A CA 1
ATOM 1739 C C . TYR A 1 219 ? -1.667 8.673 8.146 1.00 51.09 219 TYR A C 1
ATOM 1741 O O . TYR A 1 219 ? -0.796 7.896 8.532 1.00 51.09 219 TYR A O 1
ATOM 1749 N N . SER A 1 220 ? -2.446 9.352 8.994 1.00 54.78 220 SER A N 1
ATOM 1750 C CA . SER A 1 220 ? -2.527 9.049 10.425 1.00 54.78 220 SER A CA 1
ATOM 1751 C C . SER A 1 220 ? -3.721 8.123 10.697 1.00 54.78 220 SER A C 1
ATOM 1753 O O . SER A 1 220 ? -4.872 8.559 10.558 1.00 54.78 220 SER A O 1
ATOM 1755 N N . PRO A 1 221 ? -3.491 6.855 11.096 1.00 50.31 221 PRO A N 1
ATOM 1756 C CA . PRO A 1 221 ? -4.565 5.892 11.339 1.00 50.31 221 PRO A CA 1
ATOM 1757 C C . PRO A 1 221 ? -5.522 6.317 12.462 1.00 50.31 221 PRO A C 1
ATOM 1759 O O . PRO A 1 221 ? -6.674 5.895 12.454 1.00 50.31 221 PRO A O 1
ATOM 1762 N N . ASN A 1 222 ? -5.086 7.186 13.381 1.00 48.41 222 ASN A N 1
ATOM 1763 C CA . ASN A 1 222 ? -5.909 7.648 14.503 1.00 48.41 222 ASN A CA 1
ATOM 1764 C C . ASN A 1 222 ? -6.910 8.756 14.120 1.00 48.41 222 ASN A C 1
ATOM 1766 O O . ASN A 1 222 ? -7.838 9.013 14.877 1.00 48.41 222 ASN A O 1
ATOM 1770 N N . TYR A 1 223 ? -6.745 9.408 12.960 1.00 46.12 223 TYR A N 1
ATOM 1771 C CA . TYR A 1 223 ? -7.530 10.599 12.593 1.00 46.12 223 TYR A CA 1
ATOM 1772 C C . TYR A 1 223 ? -8.179 10.543 11.205 1.00 46.12 223 TYR A C 1
ATOM 1774 O O . TYR A 1 223 ? -8.921 11.458 10.851 1.00 46.12 223 TYR A O 1
ATOM 1782 N N . SER A 1 224 ? -7.955 9.485 10.414 1.00 50.44 224 SER A N 1
ATOM 1783 C CA . SER A 1 224 ? -8.498 9.383 9.048 1.00 50.44 224 SER A CA 1
ATOM 1784 C C . SER A 1 224 ? -9.462 8.199 8.834 1.00 50.44 224 SER A C 1
ATOM 1786 O O . SER A 1 224 ? -9.242 7.394 7.925 1.00 50.44 224 SER A O 1
ATOM 1788 N N . PRO A 1 225 ? -10.569 8.077 9.603 1.00 56.06 225 PRO A N 1
ATOM 1789 C CA . PRO A 1 225 ? -11.525 6.965 9.499 1.00 56.06 225 PRO A CA 1
ATOM 1790 C C . PRO A 1 225 ? -12.349 6.919 8.192 1.00 56.06 225 PRO A C 1
ATOM 1792 O O . PRO A 1 225 ? -13.415 6.317 8.149 1.00 56.06 225 PRO A O 1
ATOM 1795 N N . GLN A 1 226 ? -11.905 7.578 7.119 1.00 63.56 226 GLN A N 1
ATOM 1796 C CA . GLN A 1 226 ? -12.683 7.743 5.884 1.00 63.56 226 GLN A CA 1
ATOM 1797 C C . GLN A 1 226 ? -11.904 7.426 4.604 1.00 63.56 226 GLN A C 1
ATOM 1799 O O . GLN A 1 226 ? -12.503 7.362 3.534 1.00 63.56 226 GLN A O 1
ATOM 1804 N N . THR A 1 227 ? -10.584 7.223 4.676 1.00 76.31 227 THR A N 1
ATOM 1805 C CA . THR A 1 227 ? -9.788 6.966 3.463 1.00 76.31 227 THR A CA 1
ATOM 1806 C C . THR A 1 227 ? -9.895 5.514 3.003 1.00 76.31 227 THR A C 1
ATOM 1808 O O . THR A 1 227 ? -9.990 5.269 1.802 1.00 76.31 227 THR A O 1
ATOM 1811 N N . PHE A 1 228 ? -9.962 4.564 3.940 1.00 80.62 228 PHE A N 1
ATOM 1812 C CA . PHE A 1 228 ? -10.141 3.136 3.669 1.00 80.62 228 PHE A CA 1
ATOM 1813 C C . PHE A 1 228 ? -11.341 2.558 4.423 1.00 80.62 228 PHE A C 1
ATOM 1815 O O . PHE A 1 228 ? -11.828 3.153 5.380 1.00 80.62 228 PHE A O 1
ATOM 1822 N N . ASP A 1 229 ? -11.796 1.383 3.991 1.00 78.19 229 ASP A N 1
ATOM 1823 C CA . ASP A 1 229 ? -12.912 0.631 4.573 1.00 78.19 229 ASP A CA 1
ATOM 1824 C C . ASP A 1 229 ? -12.663 0.154 6.009 1.00 78.19 229 ASP A C 1
ATOM 1826 O O . ASP A 1 229 ? -13.624 -0.030 6.759 1.00 78.19 229 ASP A O 1
ATOM 1830 N N . TYR A 1 230 ? -11.397 -0.004 6.413 1.00 81.50 230 TYR A N 1
ATOM 1831 C CA . TYR A 1 230 ? -11.029 -0.429 7.763 1.00 81.50 230 TYR A CA 1
ATOM 1832 C C . TYR A 1 230 ? -9.821 0.327 8.345 1.00 81.50 230 TYR A C 1
ATOM 1834 O O . TYR A 1 230 ? -8.913 0.705 7.603 1.00 81.50 230 TYR A O 1
ATOM 1842 N N . PRO A 1 231 ? -9.723 0.455 9.685 1.00 78.31 231 PRO A N 1
ATOM 1843 C CA . PRO A 1 231 ? -8.645 1.211 10.331 1.00 78.31 231 PRO A CA 1
ATOM 1844 C C . PRO A 1 231 ? -7.270 0.521 10.283 1.00 78.31 231 PRO A C 1
ATOM 1846 O O . PRO A 1 231 ? -6.244 1.140 10.575 1.00 78.31 231 PRO A O 1
ATOM 1849 N N . HIS A 1 232 ? -7.212 -0.762 9.910 1.00 79.56 232 HIS A N 1
ATOM 1850 C CA . HIS A 1 232 ? -5.953 -1.489 9.726 1.00 79.56 232 HIS A CA 1
ATOM 1851 C C . HIS A 1 232 ? -5.304 -1.206 8.371 1.00 79.56 232 HIS A C 1
ATOM 1853 O O . HIS A 1 232 ? -4.137 -1.547 8.163 1.00 79.56 232 HIS A O 1
ATOM 1859 N N . CYS A 1 233 ? -6.061 -0.594 7.465 1.00 80.56 233 CYS A N 1
ATOM 1860 C CA . CYS A 1 233 ? -5.591 -0.139 6.176 1.00 80.56 233 CYS A CA 1
ATOM 1861 C C . CYS A 1 233 ? -4.866 1.208 6.302 1.00 80.56 233 CYS A C 1
ATOM 1863 O O . CYS A 1 233 ? -4.999 1.891 7.319 1.00 80.56 233 CYS A O 1
ATOM 1865 N N . PRO A 1 234 ? -4.048 1.580 5.309 1.00 78.06 234 PRO A N 1
ATOM 1866 C CA . PRO A 1 234 ? -3.577 0.716 4.234 1.00 78.06 234 PRO A CA 1
ATOM 1867 C C . PRO A 1 234 ? -2.507 -0.263 4.740 1.00 78.06 234 PRO A C 1
ATOM 1869 O O . PRO A 1 234 ? -1.790 0.018 5.702 1.00 78.06 234 PRO A O 1
ATOM 1872 N N . CYS A 1 235 ? -2.416 -1.427 4.098 1.00 77.38 235 CYS A N 1
ATOM 1873 C CA . CYS A 1 235 ? -1.450 -2.484 4.422 1.00 77.38 235 CYS A CA 1
ATOM 1874 C C . CYS A 1 235 ? -0.147 -2.407 3.603 1.00 77.38 235 CYS A C 1
ATOM 1876 O O . CYS A 1 235 ? 0.715 -3.270 3.738 1.00 77.38 235 CYS A O 1
ATOM 1878 N N . ASN A 1 236 ? 0.003 -1.403 2.733 1.00 73.19 236 ASN A N 1
ATOM 1879 C CA . ASN A 1 236 ? 1.068 -1.318 1.725 1.00 73.19 236 ASN A CA 1
ATOM 1880 C C . ASN A 1 236 ? 2.465 -1.079 2.320 1.00 73.19 236 ASN A C 1
ATOM 1882 O O . ASN A 1 236 ? 3.460 -1.372 1.662 1.00 73.19 236 ASN A O 1
ATOM 1886 N N . SER A 1 237 ? 2.544 -0.562 3.546 1.00 71.62 237 SER A N 1
ATOM 1887 C CA . SER A 1 237 ? 3.803 -0.360 4.270 1.00 71.62 237 SER A CA 1
ATOM 1888 C C . SER A 1 237 ? 4.311 -1.617 4.986 1.00 71.62 237 SER A C 1
ATOM 1890 O O . SER A 1 237 ? 5.489 -1.678 5.339 1.00 71.62 237 SER A O 1
ATOM 1892 N N . ASP A 1 238 ? 3.472 -2.645 5.159 1.00 73.50 238 ASP A N 1
ATOM 1893 C CA . ASP A 1 238 ? 3.871 -3.906 5.785 1.00 73.50 238 ASP A CA 1
ATOM 1894 C C . ASP A 1 238 ? 4.498 -4.849 4.744 1.00 73.50 238 ASP A C 1
ATOM 1896 O O . ASP A 1 238 ? 3.816 -5.475 3.928 1.00 73.50 238 ASP A O 1
ATOM 1900 N N . LYS A 1 239 ? 5.832 -4.969 4.768 1.00 73.88 239 LYS A N 1
ATOM 1901 C CA . LYS A 1 239 ? 6.589 -5.790 3.804 1.00 73.88 239 LYS A CA 1
ATOM 1902 C C . LYS A 1 239 ? 6.323 -7.294 3.937 1.00 73.88 239 LYS A C 1
ATOM 1904 O O . LYS A 1 239 ? 6.691 -8.035 3.025 1.00 73.88 239 LYS A O 1
ATOM 1909 N N . THR A 1 240 ? 5.725 -7.739 5.044 1.00 77.00 240 THR A N 1
ATOM 1910 C CA . THR A 1 240 ? 5.468 -9.160 5.332 1.00 77.00 240 THR A CA 1
ATOM 1911 C C . THR A 1 240 ? 4.150 -9.665 4.740 1.00 77.00 240 THR A C 1
ATOM 1913 O O . THR A 1 240 ? 3.912 -10.874 4.702 1.00 77.00 240 THR A O 1
ATOM 1916 N N . LEU A 1 241 ? 3.312 -8.754 4.237 1.00 80.38 241 LEU A N 1
ATOM 1917 C CA . LEU A 1 241 ? 1.980 -9.052 3.728 1.00 80.38 241 LEU A CA 1
ATOM 1918 C C . LEU A 1 241 ? 1.872 -8.914 2.210 1.00 80.38 241 LEU A C 1
ATOM 1920 O O . LEU A 1 241 ? 2.585 -8.144 1.564 1.00 80.38 241 LEU A O 1
ATOM 1924 N N . ASN A 1 242 ? 0.902 -9.634 1.645 1.00 81.38 242 ASN A N 1
ATOM 1925 C CA . ASN A 1 242 ? 0.364 -9.322 0.328 1.00 81.38 242 ASN A CA 1
ATOM 1926 C C . ASN A 1 242 ? -0.790 -8.326 0.504 1.00 81.38 242 ASN A C 1
ATOM 1928 O O . ASN A 1 242 ? -1.903 -8.708 0.874 1.00 81.38 242 ASN A O 1
ATOM 1932 N N . CYS A 1 243 ? -0.502 -7.044 0.288 1.00 82.44 243 CYS A N 1
ATOM 1933 C CA . CYS A 1 243 ? -1.501 -5.990 0.383 1.00 82.44 243 CYS A CA 1
ATOM 1934 C C . CYS A 1 243 ? -2.262 -5.842 -0.938 1.00 82.44 243 CYS A C 1
ATOM 1936 O O . CYS A 1 243 ? -1.693 -5.480 -1.968 1.00 82.44 243 CYS A O 1
ATOM 1938 N N . GLU A 1 244 ? -3.561 -6.104 -0.897 1.00 83.88 244 GLU A N 1
ATOM 1939 C CA . GLU A 1 244 ? -4.480 -5.954 -2.017 1.00 83.88 244 GLU A CA 1
ATOM 1940 C C . GLU A 1 244 ? -5.305 -4.683 -1.840 1.00 83.88 244 GLU A C 1
ATOM 1942 O O . GLU A 1 244 ? -6.157 -4.599 -0.958 1.00 83.88 244 GLU A O 1
ATOM 1947 N N . LEU A 1 245 ? -5.078 -3.688 -2.693 1.00 80.56 245 LEU A N 1
ATOM 1948 C CA . LEU A 1 245 ? -5.854 -2.457 -2.695 1.00 80.56 245 LEU A CA 1
ATOM 1949 C C . LEU A 1 245 ? -7.010 -2.584 -3.695 1.00 80.56 245 LEU A C 1
ATOM 1951 O O . LEU A 1 245 ? -6.811 -2.711 -4.907 1.00 80.56 245 LEU A O 1
ATOM 1955 N N . LYS A 1 246 ? -8.244 -2.536 -3.192 1.00 79.06 246 LYS A N 1
ATOM 1956 C CA . LYS A 1 246 ? -9.430 -2.280 -4.012 1.00 79.06 246 LYS A CA 1
ATOM 1957 C C . LYS A 1 246 ? -9.542 -0.778 -4.205 1.00 79.06 246 LYS A C 1
ATOM 1959 O O . LYS A 1 246 ? -9.749 -0.034 -3.252 1.00 79.06 246 LYS A O 1
ATOM 1964 N N . LEU A 1 247 ? -9.376 -0.340 -5.441 1.00 76.94 247 LEU A N 1
ATOM 1965 C CA . LEU A 1 247 ? -9.455 1.066 -5.812 1.00 76.94 247 LEU A CA 1
ATOM 1966 C C . LEU A 1 247 ? -10.865 1.379 -6.322 1.00 76.94 247 LEU A C 1
ATOM 1968 O O . LEU A 1 247 ? -11.573 0.488 -6.780 1.00 76.94 247 LEU A O 1
ATOM 1972 N N . MET A 1 248 ? -11.282 2.640 -6.249 1.00 70.75 248 MET A N 1
ATOM 1973 C CA . MET A 1 248 ? -12.481 3.141 -6.932 1.00 70.75 248 MET A CA 1
ATOM 1974 C C . MET A 1 248 ? -12.111 3.863 -8.230 1.00 70.75 248 MET A C 1
ATOM 1976 O O . MET A 1 248 ? -10.966 4.276 -8.422 1.00 70.75 248 MET A O 1
ATOM 1980 N N . THR A 1 249 ? -13.071 4.056 -9.136 1.00 69.56 249 THR A N 1
ATOM 1981 C CA . THR A 1 249 ? -12.864 4.840 -10.370 1.00 69.56 249 THR A CA 1
ATOM 1982 C C . THR A 1 249 ? -12.278 6.217 -10.050 1.00 69.56 249 THR A C 1
ATOM 1984 O O . THR A 1 249 ? -12.816 6.912 -9.183 1.00 69.56 249 THR A O 1
ATOM 1987 N N . ASN A 1 250 ? -11.228 6.630 -10.769 1.00 74.06 250 ASN A N 1
ATOM 1988 C CA . ASN A 1 250 ? -10.468 7.865 -10.523 1.00 74.06 250 ASN A CA 1
ATOM 1989 C C . ASN A 1 250 ? -9.671 7.898 -9.206 1.00 74.06 250 ASN A C 1
ATOM 1991 O O . ASN A 1 250 ? -9.437 8.986 -8.676 1.00 74.06 250 ASN A O 1
ATOM 1995 N N . SER A 1 251 ? -9.265 6.746 -8.666 1.00 81.00 251 SER A N 1
ATOM 1996 C CA . SER A 1 251 ? -8.366 6.719 -7.505 1.00 81.00 251 SER A CA 1
ATOM 1997 C C . SER A 1 251 ? -7.001 7.298 -7.858 1.00 81.00 251 SER A C 1
ATOM 1999 O O . SER A 1 251 ? -6.451 7.014 -8.922 1.00 81.00 251 SER A O 1
ATOM 2001 N N . VAL A 1 252 ? -6.441 8.081 -6.944 1.00 84.50 252 VAL A N 1
ATOM 2002 C CA . VAL A 1 252 ? -5.110 8.676 -7.061 1.00 84.50 252 VAL A CA 1
ATOM 2003 C C . VAL A 1 252 ? -4.290 8.264 -5.845 1.00 84.50 252 VAL A C 1
ATOM 2005 O O . VAL A 1 252 ? -4.681 8.531 -4.708 1.00 84.50 252 VAL A O 1
ATOM 2008 N N . LEU A 1 253 ? -3.161 7.606 -6.103 1.00 83.94 253 LEU A N 1
ATOM 2009 C CA . LEU A 1 253 ? -2.148 7.273 -5.110 1.00 83.94 253 LEU A CA 1
ATOM 2010 C C . LEU A 1 253 ? -1.005 8.280 -5.235 1.00 83.94 253 LEU A C 1
ATOM 2012 O O . LEU A 1 253 ? -0.324 8.319 -6.256 1.00 83.94 253 LEU A O 1
ATOM 2016 N N . THR A 1 254 ? -0.796 9.080 -4.201 1.00 82.81 254 THR A N 1
ATOM 2017 C CA . THR A 1 254 ? 0.251 10.097 -4.138 1.00 82.81 254 THR A CA 1
ATOM 2018 C C . THR A 1 254 ? 1.406 9.599 -3.281 1.00 82.81 254 THR A C 1
ATOM 2020 O O . THR A 1 254 ? 1.245 9.257 -2.105 1.00 82.81 254 THR A O 1
ATOM 2023 N N . TYR A 1 255 ? 2.588 9.604 -3.883 1.00 80.50 255 TYR A N 1
ATOM 2024 C CA . TYR A 1 255 ? 3.866 9.225 -3.299 1.00 80.50 255 TYR A CA 1
ATOM 2025 C C . TYR A 1 255 ? 4.820 10.423 -3.271 1.00 80.50 255 TYR A C 1
ATOM 2027 O O . TYR A 1 255 ? 4.584 11.467 -3.878 1.00 80.50 255 TYR A O 1
ATOM 2035 N N . SER A 1 256 ? 5.965 10.258 -2.608 1.00 79.12 256 SER A N 1
ATOM 2036 C CA . SER A 1 256 ? 7.001 11.296 -2.534 1.00 79.12 256 SER A CA 1
ATOM 2037 C C . SER A 1 256 ? 7.560 11.719 -3.902 1.00 79.12 256 SER A C 1
ATOM 2039 O O . SER A 1 256 ? 8.033 12.852 -4.030 1.00 79.12 256 SER A O 1
ATOM 2041 N N . PHE A 1 257 ? 7.500 10.833 -4.905 1.00 79.75 257 PHE A N 1
ATOM 2042 C CA . PHE A 1 257 ? 7.956 11.080 -6.276 1.00 79.75 257 PHE A CA 1
ATOM 2043 C C . PHE A 1 257 ? 6.900 11.724 -7.189 1.00 79.75 257 PHE A C 1
ATOM 2045 O O . PHE A 1 257 ? 7.248 12.218 -8.265 1.00 79.75 257 PHE A O 1
ATOM 2052 N N . GLY A 1 258 ? 5.624 11.682 -6.802 1.00 86.12 258 GLY A N 1
ATOM 2053 C CA . GLY A 1 258 ? 4.502 12.057 -7.654 1.00 86.12 258 GLY A CA 1
ATOM 2054 C C . GLY A 1 258 ? 3.296 11.140 -7.491 1.00 86.12 258 GLY A C 1
ATOM 2055 O O . GLY A 1 258 ? 3.143 10.484 -6.465 1.00 86.12 258 GLY A O 1
ATOM 2056 N N . ASP A 1 259 ? 2.442 11.097 -8.508 1.00 89.19 259 ASP A N 1
ATOM 2057 C CA . ASP A 1 259 ? 1.122 10.476 -8.428 1.00 89.19 259 ASP A CA 1
ATOM 2058 C C . ASP A 1 259 ? 0.962 9.314 -9.406 1.00 89.19 259 ASP A C 1
ATOM 2060 O O . ASP A 1 259 ? 1.446 9.347 -10.538 1.00 89.19 259 ASP A O 1
ATOM 2064 N N . ILE A 1 260 ? 0.196 8.311 -8.990 1.00 88.38 260 ILE A N 1
ATOM 2065 C CA . ILE A 1 260 ? -0.320 7.249 -9.846 1.00 88.38 260 ILE A CA 1
ATOM 2066 C C . ILE A 1 260 ? -1.843 7.341 -9.838 1.00 88.38 260 ILE A C 1
ATOM 2068 O O . ILE A 1 260 ? -2.489 7.131 -8.811 1.00 88.38 260 ILE A O 1
ATOM 2072 N N . LYS A 1 261 ? -2.427 7.665 -10.991 1.00 87.94 261 LYS A N 1
ATOM 2073 C CA . LYS A 1 261 ? -3.873 7.828 -11.171 1.00 87.94 261 LYS A CA 1
ATOM 2074 C C . LYS A 1 261 ? -4.450 6.646 -11.936 1.00 87.94 261 LYS A C 1
ATOM 2076 O O . LYS A 1 261 ? -3.968 6.330 -13.014 1.00 87.94 261 LYS A O 1
ATOM 2081 N N . PHE A 1 262 ? -5.514 6.045 -11.426 1.00 82.56 262 PHE A N 1
ATOM 2082 C CA . PHE A 1 262 ? -6.221 4.937 -12.066 1.00 82.56 262 PHE A CA 1
ATOM 2083 C C . PHE A 1 262 ? -7.458 5.465 -12.792 1.00 82.56 262 PHE A C 1
ATOM 2085 O O . PHE A 1 262 ? -8.274 6.175 -12.196 1.00 82.56 262 PHE A O 1
ATOM 2092 N N . ASP A 1 263 ? -7.575 5.161 -14.084 1.00 72.62 263 ASP A N 1
ATOM 2093 C CA . ASP A 1 263 ? -8.557 5.800 -14.964 1.00 72.62 263 ASP A CA 1
ATOM 2094 C C . ASP A 1 263 ? -9.954 5.156 -14.887 1.00 72.62 263 ASP A C 1
ATOM 2096 O O . ASP A 1 263 ? -10.108 3.992 -14.518 1.00 72.62 263 ASP A O 1
ATOM 2100 N N . ALA A 1 264 ? -10.989 5.936 -15.212 1.00 54.53 264 ALA A N 1
ATOM 2101 C CA . ALA A 1 264 ? -12.400 5.604 -14.962 1.00 54.53 264 ALA A CA 1
ATOM 2102 C C . ALA A 1 264 ? -13.099 4.755 -16.036 1.00 54.53 264 ALA A C 1
ATOM 2104 O O . ALA A 1 264 ? -14.278 4.444 -15.880 1.00 54.53 264 ALA A O 1
ATOM 2105 N N . GLU A 1 265 ? -12.421 4.397 -17.128 1.00 54.19 265 GLU A N 1
ATOM 2106 C CA . GLU A 1 265 ? -13.061 3.714 -18.265 1.00 54.19 265 GLU A CA 1
ATOM 2107 C C . GLU A 1 265 ? -13.427 2.245 -17.995 1.00 54.19 265 GLU A C 1
ATOM 2109 O O . GLU A 1 265 ? -14.052 1.601 -18.836 1.00 54.19 265 GLU A O 1
ATOM 2114 N N . GLN A 1 266 ? -13.081 1.701 -16.826 1.00 51.41 266 GLN A N 1
ATOM 2115 C CA . GLN A 1 266 ? -13.477 0.356 -16.425 1.00 51.41 266 GLN A CA 1
ATOM 2116 C C . GLN A 1 266 ? -14.448 0.415 -15.240 1.00 51.41 266 GLN A C 1
ATOM 2118 O O . GLN A 1 266 ? -14.256 1.168 -14.286 1.00 51.41 266 GLN A O 1
ATOM 2123 N N . ILE A 1 267 ? -15.523 -0.372 -15.363 1.00 44.66 267 ILE A N 1
ATOM 2124 C CA . ILE A 1 267 ? -16.586 -0.652 -14.381 1.00 44.66 267 ILE A CA 1
ATOM 2125 C C . ILE A 1 267 ? -15.999 -0.704 -12.954 1.00 44.66 267 ILE A C 1
ATOM 2127 O O . ILE A 1 267 ? -14.885 -1.212 -12.817 1.00 44.66 267 ILE A O 1
ATOM 2131 N N . PRO A 1 268 ? -16.706 -0.216 -11.902 1.00 48.41 268 PRO A N 1
ATOM 2132 C CA . PRO A 1 268 ? -16.247 -0.244 -10.508 1.00 48.41 268 PRO A CA 1
ATOM 2133 C C . PRO A 1 268 ? -15.463 -1.518 -10.213 1.00 48.41 268 PRO A C 1
ATOM 2135 O O . PRO A 1 268 ? -16.013 -2.608 -10.349 1.00 48.41 268 PRO A O 1
ATOM 2138 N N . PHE A 1 269 ? -14.175 -1.355 -9.899 1.00 55.31 269 PHE A N 1
ATOM 2139 C CA . PHE A 1 269 ? -13.182 -2.423 -9.850 1.00 55.31 269 PHE A CA 1
ATOM 2140 C C . PHE A 1 269 ? -13.686 -3.606 -9.011 1.00 55.31 269 PHE A C 1
ATOM 2142 O O . PHE A 1 269 ? -13.598 -3.607 -7.784 1.00 55.31 269 PHE A O 1
ATOM 2149 N N . THR A 1 270 ? -14.233 -4.633 -9.665 1.00 49.34 270 THR A N 1
ATOM 2150 C CA . THR A 1 270 ? -14.722 -5.834 -8.972 1.00 49.34 270 THR A CA 1
ATOM 2151 C C . THR A 1 270 ? -13.561 -6.678 -8.447 1.00 49.34 270 THR A C 1
ATOM 2153 O O . THR A 1 270 ? -13.739 -7.469 -7.522 1.00 49.34 270 THR A O 1
ATOM 2156 N N . THR A 1 271 ? -12.361 -6.488 -9.004 1.00 58.97 271 THR A N 1
ATOM 2157 C CA . THR A 1 271 ? -11.139 -7.219 -8.662 1.00 58.97 271 THR A CA 1
ATOM 2158 C C . THR A 1 271 ? -10.101 -6.309 -7.982 1.00 58.97 271 THR A C 1
ATOM 2160 O O . THR A 1 271 ? -9.642 -5.353 -8.611 1.00 58.97 271 THR A O 1
ATOM 2163 N N . PRO A 1 272 ? -9.700 -6.589 -6.722 1.00 64.00 272 PRO A N 1
ATOM 2164 C CA . PRO A 1 272 ? -8.590 -5.893 -6.052 1.00 64.00 272 PRO A CA 1
ATOM 2165 C C . PRO A 1 272 ? -7.296 -5.975 -6.872 1.00 64.00 272 PRO A C 1
ATOM 2167 O O . PRO A 1 272 ? -7.049 -7.039 -7.419 1.00 64.00 272 PRO A O 1
ATOM 2170 N N . CYS A 1 273 ? -6.441 -4.940 -6.929 1.00 69.94 273 CYS A N 1
ATOM 2171 C CA . CYS A 1 273 ? -5.043 -5.116 -7.378 1.00 69.94 273 CYS A CA 1
ATOM 2172 C C . CYS A 1 273 ? -4.115 -5.204 -6.166 1.00 69.94 273 CYS A C 1
ATOM 2174 O O . CYS A 1 273 ? -4.184 -4.379 -5.256 1.00 69.94 273 CYS A O 1
ATOM 2176 N N . SER A 1 274 ? -3.192 -6.167 -6.174 1.00 72.25 274 SER A N 1
ATOM 2177 C CA . SER A 1 274 ? -2.010 -6.112 -5.313 1.00 72.25 274 SER A CA 1
ATOM 2178 C C . SER A 1 274 ? -1.110 -4.981 -5.794 1.00 72.25 274 SER A C 1
ATOM 2180 O O . SER A 1 274 ? -0.321 -5.169 -6.721 1.00 72.25 274 SER A O 1
ATOM 2182 N N . VAL A 1 275 ? -1.275 -3.800 -5.202 1.00 75.62 275 VAL A N 1
ATOM 2183 C CA . VAL A 1 275 ? -0.454 -2.629 -5.498 1.00 75.62 275 VAL A CA 1
ATOM 2184 C C . VAL A 1 275 ? 0.633 -2.530 -4.444 1.00 75.62 275 VAL A C 1
ATOM 2186 O O . VAL A 1 275 ? 0.349 -2.428 -3.250 1.00 75.62 275 VAL A O 1
ATOM 2189 N N . LYS A 1 276 ? 1.886 -2.530 -4.888 1.00 76.25 276 LYS A N 1
ATOM 2190 C CA . LYS A 1 276 ? 3.041 -2.379 -4.008 1.00 76.25 276 LYS A CA 1
ATOM 2191 C C . LYS A 1 276 ? 3.969 -1.321 -4.564 1.00 76.25 276 LYS A C 1
ATOM 2193 O O . LYS A 1 276 ? 4.345 -1.383 -5.729 1.00 76.25 276 LYS A O 1
ATOM 2198 N N . PHE A 1 277 ? 4.363 -0.382 -3.715 1.00 77.19 277 PHE A N 1
ATOM 2199 C CA . PHE A 1 277 ? 5.464 0.516 -4.016 1.00 77.19 277 PHE A CA 1
ATOM 2200 C C . PHE A 1 277 ? 6.614 0.226 -3.057 1.00 77.19 277 PHE A C 1
ATOM 2202 O O . PHE A 1 277 ? 6.461 0.332 -1.843 1.00 77.19 277 PHE A O 1
ATOM 2209 N N . ASP A 1 278 ? 7.748 -0.190 -3.609 1.00 71.50 278 ASP A N 1
ATOM 2210 C CA . ASP A 1 278 ? 8.982 -0.390 -2.864 1.00 71.50 278 ASP A CA 1
ATOM 2211 C C . ASP A 1 278 ? 9.889 0.826 -3.052 1.00 71.50 278 ASP A C 1
ATOM 2213 O O . ASP A 1 278 ? 10.539 0.98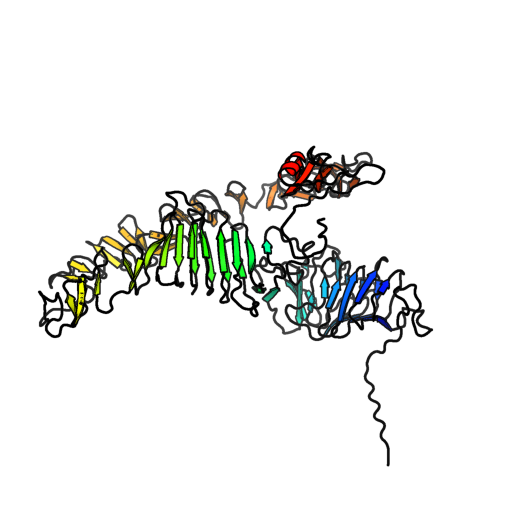8 -4.085 1.00 71.50 278 ASP A O 1
ATOM 2217 N N . THR A 1 279 ? 9.940 1.672 -2.024 1.00 68.69 279 THR A N 1
ATOM 2218 C CA . THR A 1 279 ? 10.765 2.885 -1.981 1.00 68.69 279 THR A CA 1
ATOM 2219 C C . THR A 1 279 ? 12.263 2.598 -2.057 1.00 68.69 279 THR A C 1
ATOM 2221 O O . THR A 1 279 ? 13.017 3.461 -2.490 1.00 68.69 279 THR A O 1
ATOM 2224 N N . SER A 1 280 ? 12.716 1.400 -1.668 1.00 64.50 280 SER A N 1
ATOM 2225 C CA . SER A 1 280 ? 14.144 1.051 -1.699 1.00 64.50 280 SER A CA 1
ATOM 2226 C C . SER A 1 280 ? 14.650 0.748 -3.108 1.00 64.50 280 SER A C 1
ATOM 2228 O O . SER A 1 280 ? 15.832 0.921 -3.396 1.00 64.50 280 SER A O 1
ATOM 2230 N N . THR A 1 281 ? 13.748 0.323 -3.992 1.00 67.00 281 THR A N 1
ATOM 2231 C CA . THR A 1 281 ? 14.048 -0.017 -5.388 1.00 67.00 281 THR A CA 1
ATOM 2232 C C . THR A 1 281 ? 13.349 0.910 -6.385 1.00 67.00 281 THR A C 1
ATOM 2234 O O . THR A 1 281 ? 13.517 0.738 -7.588 1.00 67.00 281 THR A O 1
ATOM 2237 N N . ASN A 1 282 ? 12.559 1.881 -5.904 1.00 73.06 282 ASN A N 1
ATOM 2238 C CA . ASN A 1 282 ? 11.619 2.682 -6.697 1.00 73.06 282 ASN A CA 1
ATOM 2239 C C . ASN A 1 282 ? 10.752 1.822 -7.628 1.00 73.06 282 ASN A C 1
ATOM 2241 O O . ASN A 1 282 ? 10.504 2.187 -8.779 1.00 73.06 282 ASN A O 1
ATOM 2245 N N . THR A 1 283 ? 10.307 0.668 -7.127 1.00 80.06 283 THR A N 1
ATOM 2246 C CA . THR A 1 283 ? 9.528 -0.291 -7.911 1.00 80.06 283 THR A CA 1
ATOM 2247 C C . THR A 1 283 ? 8.054 -0.186 -7.567 1.00 80.06 283 THR A C 1
ATOM 2249 O O . THR A 1 283 ? 7.639 -0.503 -6.453 1.00 80.06 283 THR A O 1
ATOM 2252 N N . PHE A 1 284 ? 7.247 0.203 -8.544 1.00 84.19 284 PHE A N 1
ATOM 2253 C CA . PHE A 1 284 ? 5.800 0.075 -8.513 1.00 84.19 284 PHE A CA 1
ATOM 2254 C C . PHE A 1 284 ? 5.388 -1.259 -9.134 1.00 84.19 284 PHE A C 1
ATOM 2256 O O . PHE A 1 284 ? 5.756 -1.553 -10.266 1.00 84.19 284 PHE A O 1
ATOM 2263 N N . SER A 1 285 ? 4.622 -2.068 -8.406 1.00 82.69 285 SER A N 1
ATOM 2264 C CA . SER A 1 285 ? 4.085 -3.345 -8.881 1.00 82.69 285 SER A CA 1
ATOM 2265 C C . SER A 1 285 ? 2.558 -3.351 -8.835 1.00 82.69 285 SER A C 1
ATOM 2267 O O . SER A 1 285 ? 1.988 -2.974 -7.810 1.00 82.69 285 SER A O 1
ATOM 2269 N N . CYS A 1 286 ? 1.907 -3.806 -9.910 1.00 78.56 286 CYS A N 1
ATOM 2270 C CA . CYS A 1 286 ? 0.473 -4.129 -9.921 1.00 78.56 286 CYS A CA 1
ATOM 2271 C C . CYS A 1 286 ? 0.219 -5.405 -10.730 1.00 78.56 286 CYS A C 1
ATOM 2273 O O . CYS A 1 286 ? 0.594 -5.492 -11.901 1.00 78.56 286 CYS A O 1
ATOM 2275 N N . ASN A 1 287 ? -0.430 -6.380 -10.092 1.00 72.00 287 ASN A N 1
ATOM 2276 C CA . ASN A 1 287 ? -0.579 -7.747 -10.604 1.00 72.00 287 ASN A CA 1
ATOM 2277 C C . ASN A 1 287 ? -1.818 -7.977 -11.485 1.00 72.00 287 ASN A C 1
ATOM 2279 O O . ASN A 1 287 ? -1.971 -9.072 -12.014 1.00 72.00 287 ASN A O 1
ATOM 2283 N N . ASN A 1 288 ? -2.699 -6.984 -11.629 1.00 72.62 288 ASN A N 1
ATOM 2284 C CA . ASN A 1 288 ? -3.930 -7.106 -12.413 1.00 72.62 288 ASN A CA 1
ATOM 2285 C C . ASN A 1 288 ? -3.950 -6.119 -13.576 1.00 72.62 288 ASN A C 1
ATOM 2287 O O . ASN A 1 288 ? -3.334 -5.061 -13.489 1.00 72.62 288 ASN A O 1
ATOM 2291 N N . ASP A 1 289 ? -4.671 -6.458 -14.646 1.00 72.69 289 ASP A N 1
ATOM 2292 C CA . ASP A 1 289 ? -4.796 -5.624 -15.844 1.00 72.69 289 ASP A CA 1
ATOM 2293 C C . ASP A 1 289 ? -5.679 -4.399 -15.567 1.00 72.69 289 ASP A C 1
ATOM 2295 O O . ASP A 1 289 ? -6.905 -4.468 -15.586 1.00 72.69 289 ASP A O 1
ATOM 2299 N N . MET A 1 290 ? -5.042 -3.260 -15.309 1.00 76.75 290 MET A N 1
ATOM 2300 C CA . MET A 1 290 ? -5.674 -1.968 -15.049 1.00 76.75 290 MET A CA 1
ATOM 2301 C C . MET A 1 290 ? -5.193 -0.913 -16.042 1.00 76.75 290 MET A C 1
ATOM 2303 O O . MET A 1 290 ? -4.205 -1.105 -16.748 1.00 76.75 290 MET A O 1
ATOM 2307 N N . ILE A 1 291 ? -5.893 0.220 -16.101 1.00 83.38 291 ILE A N 1
ATOM 2308 C CA . ILE A 1 291 ? -5.449 1.401 -16.844 1.00 83.38 291 ILE A CA 1
ATOM 2309 C C . ILE A 1 291 ? -5.040 2.471 -15.837 1.00 83.38 291 ILE A C 1
ATOM 2311 O O . ILE A 1 291 ? -5.856 2.886 -15.011 1.00 83.38 291 ILE A O 1
ATOM 2315 N N . PHE A 1 292 ? -3.790 2.922 -15.898 1.00 86.62 292 PHE A N 1
ATOM 2316 C CA . PHE A 1 292 ? -3.292 3.959 -14.998 1.00 86.62 292 PHE A CA 1
ATOM 2317 C C . PHE A 1 292 ? -2.339 4.938 -15.684 1.00 86.62 292 PHE A C 1
ATOM 2319 O O . PHE A 1 292 ? -1.776 4.661 -16.739 1.00 86.62 292 PHE A O 1
ATOM 2326 N N . SER A 1 293 ? -2.148 6.089 -15.058 1.00 89.88 293 SER A N 1
ATOM 2327 C CA . SER A 1 293 ? -1.218 7.137 -15.454 1.00 89.88 293 SER A CA 1
ATOM 2328 C C . SER A 1 293 ? -0.218 7.382 -14.337 1.00 89.88 293 SER A C 1
ATOM 2330 O O . SER A 1 293 ? -0.597 7.409 -13.168 1.00 89.88 293 SER A O 1
ATOM 2332 N N . VAL A 1 294 ? 1.046 7.599 -14.693 1.00 91.38 294 VAL A N 1
ATOM 2333 C CA . VAL A 1 294 ? 2.119 7.934 -13.747 1.00 91.38 294 VAL A CA 1
ATOM 2334 C C . VAL A 1 294 ? 2.561 9.365 -13.998 1.00 91.38 294 VAL A C 1
ATOM 2336 O O . VAL A 1 294 ? 2.856 9.736 -15.134 1.00 91.38 294 VAL A O 1
ATOM 2339 N N . ASN A 1 295 ? 2.602 10.164 -12.938 1.00 91.25 295 ASN A N 1
ATOM 2340 C CA . ASN A 1 295 ? 2.931 11.575 -12.986 1.00 91.25 295 ASN A CA 1
ATOM 2341 C C . ASN A 1 295 ? 4.069 11.903 -12.021 1.00 91.25 295 ASN A C 1
ATOM 2343 O O . ASN A 1 295 ? 3.837 11.992 -10.819 1.00 91.25 295 ASN A O 1
ATOM 2347 N N . PHE A 1 296 ? 5.287 12.105 -12.525 1.00 88.94 296 PHE A N 1
ATOM 2348 C CA . PHE A 1 296 ? 6.414 12.501 -11.680 1.00 88.94 296 PHE A CA 1
ATOM 2349 C C . PHE A 1 296 ? 6.344 13.992 -11.337 1.00 88.94 296 PHE A C 1
ATOM 2351 O O . PHE A 1 296 ? 6.363 14.841 -12.223 1.00 88.94 296 PHE A O 1
ATOM 2358 N N . THR A 1 297 ? 6.299 14.325 -10.048 1.00 83.69 297 THR A N 1
ATOM 2359 C CA . THR A 1 297 ? 6.340 15.719 -9.566 1.00 83.69 297 THR A CA 1
ATOM 2360 C C . THR A 1 297 ? 7.743 16.147 -9.140 1.00 83.69 297 THR A C 1
ATOM 2362 O O . THR A 1 297 ? 7.989 17.332 -8.918 1.00 83.69 297 THR A O 1
ATOM 2365 N N . LYS A 1 298 ? 8.679 15.195 -9.040 1.00 78.88 298 LYS A N 1
ATOM 2366 C CA . LYS A 1 298 ? 10.094 15.414 -8.716 1.00 78.88 298 LYS A CA 1
ATOM 2367 C C . LYS A 1 298 ? 10.989 14.573 -9.623 1.00 78.88 298 LYS A C 1
ATOM 2369 O O . LYS A 1 298 ? 10.544 13.582 -10.201 1.00 78.88 298 LYS A O 1
ATOM 2374 N N . LYS A 1 299 ? 12.271 14.943 -9.708 1.00 74.12 299 LYS A N 1
ATOM 2375 C CA . LYS A 1 299 ? 13.281 14.153 -10.420 1.00 74.12 299 LYS A CA 1
ATOM 2376 C C . LYS A 1 299 ? 13.417 12.768 -9.778 1.00 74.12 299 LYS A C 1
ATOM 2378 O O . LYS A 1 299 ? 13.734 12.664 -8.595 1.00 74.12 299 LYS A O 1
ATOM 2383 N N . VAL A 1 300 ? 13.240 11.724 -10.585 1.00 72.50 300 VAL A N 1
ATOM 2384 C CA . VAL A 1 300 ? 13.504 10.327 -10.214 1.00 72.50 300 VAL A CA 1
ATOM 2385 C C . VAL A 1 300 ? 14.506 9.758 -11.205 1.00 72.50 300 VAL A C 1
ATOM 2387 O O . VAL A 1 300 ? 14.202 9.675 -12.391 1.00 72.50 300 VAL A O 1
ATOM 2390 N N . GLU A 1 301 ? 15.703 9.394 -10.747 1.00 72.62 301 GLU A N 1
ATOM 2391 C CA . GLU A 1 301 ? 16.755 8.901 -11.648 1.00 72.62 301 GLU A CA 1
ATOM 2392 C C . GLU A 1 301 ? 16.407 7.538 -12.240 1.00 72.62 301 GLU A C 1
ATOM 2394 O O . GLU A 1 301 ? 16.515 7.358 -13.448 1.00 72.62 301 GLU A O 1
ATOM 2399 N N . ASN A 1 302 ? 15.944 6.607 -11.402 1.00 76.12 302 ASN A N 1
ATOM 2400 C CA . ASN A 1 302 ? 15.533 5.267 -11.806 1.00 76.12 302 ASN A CA 1
ATOM 2401 C C . ASN A 1 302 ? 14.179 4.930 -11.182 1.00 76.12 302 ASN A C 1
ATOM 2403 O O . ASN A 1 302 ? 14.017 5.043 -9.963 1.00 76.12 302 ASN A O 1
ATOM 2407 N N . PHE A 1 303 ? 13.230 4.505 -12.013 1.00 80.69 303 PHE A N 1
ATOM 2408 C CA . PHE A 1 303 ? 11.907 4.053 -11.592 1.00 80.69 303 PHE A CA 1
ATOM 2409 C C . PHE A 1 303 ? 11.536 2.767 -12.321 1.00 80.69 303 PHE A C 1
ATOM 2411 O O . PHE A 1 303 ? 11.731 2.665 -13.531 1.00 80.69 303 PHE A O 1
ATOM 2418 N N . VAL A 1 304 ? 10.982 1.795 -11.605 1.00 84.06 304 VAL A N 1
ATOM 2419 C CA . VAL A 1 304 ? 10.598 0.502 -12.173 1.00 84.06 304 VAL A CA 1
ATOM 2420 C C . VAL A 1 304 ? 9.086 0.340 -12.077 1.00 84.06 304 VAL A C 1
ATOM 2422 O O . VAL A 1 304 ? 8.504 0.477 -11.008 1.00 84.06 304 VAL A O 1
ATOM 2425 N N . ILE A 1 305 ? 8.440 0.024 -13.193 1.00 85.81 305 ILE A N 1
ATOM 2426 C CA . ILE A 1 305 ? 7.030 -0.353 -13.270 1.00 85.81 305 ILE A CA 1
ATOM 2427 C C . ILE A 1 305 ? 6.987 -1.833 -13.611 1.00 85.81 305 ILE A C 1
ATOM 2429 O O . ILE A 1 305 ? 7.339 -2.215 -14.718 1.00 85.81 305 ILE A O 1
ATOM 2433 N N . ASN A 1 306 ? 6.553 -2.662 -12.673 1.00 83.69 306 ASN A N 1
ATOM 2434 C CA . ASN A 1 306 ? 6.343 -4.086 -12.871 1.00 83.69 306 ASN A CA 1
ATOM 2435 C C . ASN A 1 306 ? 4.841 -4.377 -12.944 1.00 83.69 306 ASN A C 1
ATOM 2437 O O . ASN A 1 306 ? 4.156 -4.457 -11.921 1.00 83.69 306 ASN A O 1
ATOM 2441 N N . SER A 1 307 ? 4.299 -4.477 -14.155 1.00 78.81 307 SER A N 1
ATOM 2442 C CA . SER A 1 307 ? 2.870 -4.725 -14.331 1.00 78.81 307 SER A CA 1
ATOM 2443 C C . SER A 1 307 ? 2.535 -5.393 -15.666 1.00 78.81 307 SER A C 1
ATOM 2445 O O . SER A 1 307 ? 3.293 -5.329 -16.634 1.00 78.81 307 SER A O 1
ATOM 2447 N N . SER A 1 308 ? 1.368 -6.032 -15.729 1.00 78.56 308 SER A N 1
ATOM 2448 C CA . SER A 1 308 ? 0.704 -6.424 -16.982 1.00 78.56 308 SER A CA 1
ATOM 2449 C C . SER A 1 308 ? -0.324 -5.387 -17.462 1.00 78.56 308 SER A C 1
ATOM 2451 O O . SER A 1 308 ? -0.857 -5.494 -18.561 1.00 78.56 308 SER A O 1
ATOM 2453 N N . SER A 1 309 ? -0.582 -4.360 -16.650 1.00 78.62 309 SER A N 1
ATOM 2454 C CA . SER A 1 309 ? -1.537 -3.281 -16.908 1.00 78.62 309 SER A CA 1
ATOM 2455 C C . SER A 1 309 ? -1.196 -2.410 -18.124 1.00 78.62 309 SER A C 1
ATOM 2457 O O . SER A 1 309 ? -0.097 -2.423 -18.668 1.00 78.62 309 SER A O 1
ATOM 2459 N N . LYS A 1 310 ? -2.145 -1.568 -18.532 1.00 85.94 310 LYS A N 1
ATOM 2460 C CA . LYS A 1 310 ? -1.964 -0.513 -19.532 1.00 85.94 310 LYS A CA 1
ATOM 2461 C C . LYS A 1 310 ? -1.623 0.820 -18.854 1.00 85.94 310 LYS A C 1
ATOM 2463 O O . LYS A 1 310 ? -2.356 1.298 -17.995 1.00 85.94 310 LYS A O 1
ATOM 2468 N N . ILE A 1 311 ? -0.556 1.470 -19.305 1.00 87.88 311 ILE A N 1
ATOM 2469 C CA . ILE A 1 311 ? -0.194 2.834 -18.921 1.00 87.88 311 ILE A CA 1
ATOM 2470 C C . ILE A 1 311 ? -0.811 3.808 -19.933 1.00 87.88 311 ILE A C 1
ATOM 2472 O O . ILE A 1 311 ? -0.386 3.881 -21.090 1.00 87.88 311 ILE A O 1
ATOM 2476 N N . ALA A 1 312 ? -1.822 4.564 -19.508 1.00 88.25 312 ALA A N 1
ATOM 2477 C CA . ALA A 1 312 ? -2.485 5.582 -20.319 1.00 88.25 312 ALA A CA 1
ATOM 2478 C C . ALA A 1 312 ? -1.567 6.779 -20.603 1.00 88.25 312 ALA A C 1
ATOM 2480 O O . ALA A 1 312 ? -1.489 7.242 -21.742 1.00 88.25 312 ALA A O 1
ATOM 2481 N N . SER A 1 313 ? -0.836 7.252 -19.593 1.00 89.56 313 SER A N 1
ATOM 2482 C CA . SER A 1 313 ? 0.165 8.304 -19.764 1.00 89.56 313 SER A CA 1
ATOM 2483 C C . SER A 1 313 ? 1.314 8.173 -18.768 1.00 89.56 313 SER A C 1
ATOM 2485 O O . SER A 1 313 ? 1.110 7.815 -17.608 1.00 89.56 313 SER A O 1
ATOM 2487 N N . LEU A 1 314 ? 2.521 8.497 -19.223 1.00 91.12 314 LEU A N 1
ATOM 2488 C CA . LEU A 1 314 ? 3.728 8.574 -18.408 1.00 91.12 314 LEU A CA 1
ATOM 2489 C C . LEU A 1 314 ? 4.308 9.988 -18.509 1.00 91.12 314 LEU A C 1
ATOM 2491 O O . LEU A 1 314 ? 4.895 10.346 -19.530 1.00 91.12 314 LEU A O 1
ATOM 2495 N N . ASN A 1 315 ? 4.135 10.791 -17.462 1.00 91.44 315 ASN A N 1
ATOM 2496 C CA . ASN A 1 315 ? 4.642 12.159 -17.423 1.00 91.44 315 ASN A CA 1
ATOM 2497 C C . ASN A 1 315 ? 5.997 12.178 -16.711 1.00 91.44 315 ASN A C 1
ATOM 2499 O O . ASN A 1 315 ? 6.061 11.928 -15.507 1.00 91.44 315 ASN A O 1
ATOM 2503 N N . LEU A 1 316 ? 7.065 12.445 -17.461 1.00 88.81 316 LEU A N 1
ATOM 2504 C CA . LEU A 1 316 ? 8.458 12.328 -17.022 1.00 88.81 316 LEU A CA 1
ATOM 2505 C C . LEU A 1 316 ? 9.028 13.658 -16.542 1.00 88.81 316 LEU A C 1
ATOM 2507 O O . LEU A 1 316 ? 8.716 14.697 -17.111 1.00 88.81 316 LEU A O 1
ATOM 2511 N N . PHE A 1 317 ? 9.930 13.606 -15.563 1.00 82.75 317 PHE A N 1
ATOM 2512 C CA . PHE A 1 317 ? 10.838 14.711 -15.252 1.00 82.75 317 PHE A CA 1
ATOM 2513 C C . PHE A 1 317 ? 12.161 14.523 -16.011 1.00 82.75 317 PHE A C 1
ATOM 2515 O O . PHE A 1 317 ? 12.442 13.425 -16.493 1.00 82.75 317 PHE A O 1
ATOM 2522 N N . SER A 1 318 ? 12.970 15.575 -16.158 1.00 78.31 318 SER A N 1
ATOM 2523 C CA . SER A 1 318 ? 14.230 15.464 -16.896 1.00 78.31 318 SER A CA 1
ATOM 2524 C C . SER A 1 318 ? 15.250 14.550 -16.212 1.00 78.31 318 SER A C 1
ATOM 2526 O O . SER A 1 318 ? 15.313 14.449 -14.984 1.00 78.31 318 SER A O 1
ATOM 2528 N N . ASN A 1 319 ? 16.100 13.910 -17.023 1.00 73.69 319 ASN A N 1
ATOM 2529 C CA . ASN A 1 319 ? 17.140 12.975 -16.585 1.00 73.69 319 ASN A CA 1
ATOM 2530 C C . ASN A 1 319 ? 16.598 11.776 -15.781 1.00 73.69 319 ASN A C 1
ATOM 2532 O O . ASN A 1 319 ? 17.260 11.289 -14.864 1.00 73.69 319 ASN A O 1
ATOM 2536 N N . SER A 1 320 ? 15.399 11.306 -16.140 1.00 78.50 320 SER A N 1
ATOM 2537 C CA . SER A 1 320 ? 14.765 10.110 -15.587 1.00 78.50 320 SER A CA 1
ATOM 2538 C C . SER A 1 320 ? 14.960 8.885 -16.480 1.00 78.50 320 SER A C 1
ATOM 2540 O O . SER A 1 320 ? 14.893 8.972 -17.708 1.00 78.50 320 SER A O 1
ATOM 2542 N N . SER A 1 321 ? 15.144 7.726 -15.853 1.00 78.62 321 SER A N 1
ATOM 2543 C CA . SER A 1 321 ? 15.143 6.414 -16.501 1.00 78.62 321 SER A CA 1
ATOM 2544 C C . SER A 1 321 ? 14.003 5.569 -15.939 1.00 78.62 321 SER A C 1
ATOM 2546 O O . SER A 1 321 ? 13.958 5.289 -14.741 1.00 78.62 321 SER A O 1
ATOM 2548 N N . VAL A 1 322 ? 13.064 5.169 -16.796 1.00 84.50 322 VAL A N 1
ATOM 2549 C CA . VAL A 1 322 ? 11.915 4.342 -16.405 1.00 84.50 322 VAL A CA 1
ATOM 2550 C C . VAL A 1 322 ? 12.015 2.971 -17.055 1.00 84.50 322 VAL A C 1
ATOM 2552 O O . VAL A 1 322 ? 12.083 2.856 -18.277 1.00 84.50 322 VAL A O 1
ATOM 2555 N N . PHE A 1 323 ? 11.983 1.929 -16.234 1.00 79.56 323 PHE A N 1
ATOM 2556 C CA . PHE A 1 323 ? 12.009 0.534 -16.652 1.00 79.56 323 PHE A CA 1
ATOM 2557 C C . PHE A 1 323 ? 10.606 -0.043 -16.533 1.00 79.56 323 PHE A C 1
ATOM 2559 O O . PHE A 1 323 ? 10.038 -0.073 -15.447 1.00 79.56 323 PHE A O 1
ATOM 2566 N N . ILE A 1 324 ? 10.044 -0.510 -17.639 1.00 83.69 324 ILE A N 1
ATOM 2567 C CA . ILE A 1 324 ? 8.736 -1.157 -17.679 1.00 83.69 324 ILE A CA 1
ATOM 2568 C C . ILE A 1 324 ? 8.968 -2.654 -17.878 1.00 83.69 324 ILE A C 1
ATOM 2570 O O . ILE A 1 324 ? 9.416 -3.108 -18.936 1.00 83.69 324 ILE A O 1
ATOM 2574 N N . LEU A 1 325 ? 8.686 -3.399 -16.815 1.00 75.50 325 LEU A N 1
ATOM 2575 C CA . LEU A 1 325 ? 8.785 -4.844 -16.705 1.00 75.50 325 LEU A CA 1
ATOM 2576 C C . LEU A 1 325 ? 7.378 -5.450 -16.805 1.00 75.50 325 LEU A C 1
ATOM 2578 O O . LEU A 1 325 ? 6.425 -4.927 -16.224 1.00 75.50 325 LEU A O 1
ATOM 2582 N N . GLY A 1 326 ? 7.255 -6.561 -17.530 1.00 68.38 326 GLY A N 1
ATOM 2583 C CA . GLY A 1 326 ? 5.976 -7.222 -17.794 1.00 68.38 326 GLY A CA 1
ATOM 2584 C C . GLY A 1 326 ? 5.293 -6.755 -19.084 1.00 68.38 326 GLY A C 1
ATOM 2585 O O . GLY A 1 326 ? 5.717 -5.798 -19.735 1.00 68.38 326 GLY A O 1
ATOM 2586 N N . LYS A 1 327 ? 4.221 -7.464 -19.467 1.00 72.06 327 LYS A N 1
ATOM 2587 C CA . LYS A 1 327 ? 3.460 -7.256 -20.716 1.00 72.06 327 LYS A CA 1
ATOM 2588 C C . LYS A 1 327 ? 2.568 -6.011 -20.666 1.00 72.06 327 LYS A C 1
ATOM 2590 O O . LYS A 1 327 ? 1.365 -6.086 -20.885 1.00 72.06 327 LYS A O 1
ATOM 2595 N N . THR A 1 328 ? 3.164 -4.864 -20.370 1.00 74.69 328 THR A N 1
ATOM 2596 C CA . THR A 1 328 ? 2.478 -3.578 -20.241 1.00 74.69 328 THR A CA 1
ATOM 2597 C C . THR A 1 328 ? 2.287 -2.907 -21.600 1.00 74.69 328 THR A C 1
ATOM 2599 O O . THR A 1 328 ? 3.191 -2.911 -22.440 1.00 74.69 328 THR A O 1
ATOM 2602 N N . LYS A 1 329 ? 1.130 -2.269 -21.809 1.00 80.56 329 LYS A N 1
ATOM 2603 C CA . LYS A 1 329 ? 0.900 -1.383 -22.963 1.00 80.56 329 LYS A CA 1
ATOM 2604 C C . LYS A 1 329 ? 1.071 0.075 -22.571 1.00 80.56 329 LYS A C 1
ATOM 2606 O O . LYS A 1 329 ? 0.353 0.528 -21.691 1.00 80.56 329 LYS A O 1
ATOM 2611 N N . LEU A 1 330 ? 1.955 0.818 -23.231 1.00 85.00 330 LEU A N 1
ATOM 2612 C CA . LEU A 1 330 ? 2.154 2.249 -22.968 1.00 85.00 330 LEU A CA 1
ATOM 2613 C C . LEU A 1 330 ? 1.606 3.088 -24.132 1.00 85.00 330 LEU A C 1
ATOM 2615 O O . LEU A 1 330 ? 1.969 2.887 -25.292 1.00 85.00 330 LEU A O 1
ATOM 2619 N N . ASN A 1 331 ? 0.693 4.005 -23.811 1.00 83.19 331 ASN A N 1
ATOM 2620 C CA . ASN A 1 331 ? -0.031 4.813 -24.791 1.00 83.19 331 ASN A CA 1
ATOM 2621 C C . ASN A 1 331 ? 0.670 6.134 -25.118 1.00 83.19 331 ASN A C 1
ATOM 2623 O O . ASN A 1 331 ? 0.837 6.459 -26.289 1.00 83.19 331 ASN A O 1
ATOM 2627 N N . ASN A 1 332 ? 1.003 6.917 -24.090 1.00 85.25 332 ASN A N 1
ATOM 2628 C CA . ASN A 1 332 ? 1.496 8.281 -24.246 1.00 85.25 332 ASN A CA 1
ATOM 2629 C C . ASN A 1 332 ? 2.619 8.576 -23.244 1.00 85.25 332 ASN A C 1
ATOM 2631 O O . ASN A 1 332 ? 2.570 8.119 -22.101 1.00 85.25 332 ASN A O 1
ATOM 2635 N N . ILE A 1 333 ? 3.607 9.364 -23.665 1.00 88.94 333 ILE A N 1
ATOM 2636 C CA . ILE A 1 333 ? 4.721 9.819 -22.831 1.00 88.94 333 ILE A CA 1
ATOM 2637 C C . ILE A 1 333 ? 4.819 11.333 -22.979 1.00 88.94 333 ILE A C 1
ATOM 2639 O O . ILE A 1 333 ? 4.910 11.836 -24.096 1.00 88.94 333 ILE A O 1
ATOM 2643 N N . MET A 1 334 ? 4.807 12.058 -21.862 1.00 87.31 334 MET A N 1
ATOM 2644 C CA . MET A 1 334 ? 4.868 13.519 -21.860 1.00 87.31 334 MET A CA 1
ATOM 2645 C C . MET A 1 334 ? 6.082 14.005 -21.058 1.00 87.31 334 MET A C 1
ATOM 2647 O O . MET A 1 334 ? 6.157 13.740 -19.857 1.00 87.31 334 MET A O 1
ATOM 2651 N N . PRO A 1 335 ? 7.041 14.719 -21.674 1.00 86.75 335 PRO A N 1
ATOM 2652 C CA . PRO A 1 335 ? 8.121 15.366 -20.937 1.00 86.75 335 PRO A CA 1
ATOM 2653 C C . PRO A 1 335 ? 7.582 16.585 -20.175 1.00 86.75 335 PRO A C 1
ATOM 2655 O O . PRO A 1 335 ? 7.030 17.509 -20.772 1.00 86.75 335 PRO A O 1
ATOM 2658 N N . MET A 1 336 ? 7.756 16.614 -18.855 1.00 82.56 336 MET A N 1
ATOM 2659 C CA . MET A 1 336 ? 7.411 17.751 -18.002 1.00 82.56 336 MET A CA 1
ATOM 2660 C C . MET A 1 336 ? 8.671 18.497 -17.577 1.00 82.56 336 MET A C 1
ATOM 2662 O O . MET A 1 336 ? 9.590 17.912 -17.012 1.00 82.56 336 MET A O 1
ATOM 2666 N N . TYR A 1 337 ? 8.695 19.809 -17.823 1.00 78.69 337 TYR A N 1
ATOM 2667 C CA . TYR A 1 337 ? 9.786 20.708 -17.420 1.00 78.69 337 TYR A CA 1
ATOM 2668 C C . TYR A 1 337 ? 11.163 20.392 -18.032 1.00 78.69 337 TYR A C 1
ATOM 2670 O O . TYR A 1 337 ? 12.187 20.722 -17.443 1.00 78.69 337 TYR A O 1
ATOM 2678 N N . PHE A 1 338 ? 11.212 19.788 -19.223 1.00 81.19 338 PHE A N 1
ATOM 2679 C CA . PHE A 1 338 ? 12.485 19.520 -19.898 1.00 81.19 338 PHE A CA 1
ATOM 2680 C C . PHE A 1 338 ? 13.115 20.825 -20.396 1.00 81.19 338 PHE A C 1
ATOM 2682 O O . PHE A 1 338 ? 12.482 21.608 -21.116 1.00 81.19 338 PHE A O 1
ATOM 2689 N N . GLY A 1 339 ? 14.385 21.026 -20.052 1.00 71.56 339 GLY A N 1
ATOM 2690 C CA . GLY A 1 339 ? 15.266 21.960 -20.734 1.00 71.56 339 GLY A CA 1
ATOM 2691 C C . GLY A 1 339 ? 15.582 21.506 -22.162 1.00 71.56 339 GLY A C 1
ATOM 2692 O O . GLY A 1 339 ? 15.273 20.390 -22.576 1.00 71.56 339 GLY A O 1
ATOM 2693 N N . GLU A 1 340 ? 16.220 22.381 -22.933 1.00 73.62 340 GLU A N 1
ATOM 2694 C CA . GLU A 1 340 ? 16.572 22.121 -24.338 1.00 73.62 340 GLU A CA 1
ATOM 2695 C C . GLU A 1 340 ? 17.523 20.920 -24.506 1.00 73.62 340 GLU A C 1
ATOM 2697 O O . GLU A 1 340 ? 17.426 20.169 -25.474 1.00 73.62 340 GLU A O 1
ATOM 2702 N N . PHE A 1 341 ? 18.395 20.691 -23.519 1.00 71.56 341 PHE A N 1
ATOM 2703 C CA . PHE A 1 341 ? 19.392 19.615 -23.529 1.00 71.56 341 PHE A CA 1
ATOM 2704 C C . PHE A 1 341 ? 18.997 18.389 -22.704 1.00 71.56 341 PHE A C 1
ATOM 2706 O O . PHE A 1 341 ? 19.736 17.402 -22.687 1.00 71.56 341 PHE A O 1
ATOM 2713 N N . ASP A 1 342 ? 17.853 18.443 -22.024 1.00 77.06 342 ASP A N 1
ATOM 2714 C CA . ASP A 1 342 ? 17.421 17.377 -21.135 1.00 77.06 342 ASP A CA 1
ATOM 2715 C C . ASP A 1 342 ? 16.957 16.150 -21.912 1.00 77.06 342 ASP A C 1
ATOM 2717 O O . ASP A 1 342 ? 16.279 16.236 -22.943 1.00 77.06 342 ASP A O 1
ATOM 2721 N N . ARG A 1 343 ? 17.312 14.982 -21.375 1.00 77.69 343 ARG A N 1
ATOM 2722 C CA . ARG A 1 343 ? 16.956 13.689 -21.953 1.00 77.69 343 ARG A CA 1
ATOM 2723 C C . ARG A 1 343 ? 16.430 12.763 -20.882 1.00 77.69 343 ARG A C 1
ATOM 2725 O O . ARG A 1 343 ? 16.751 12.892 -19.706 1.00 77.69 343 ARG A O 1
ATOM 2732 N N . SER A 1 344 ? 15.597 11.821 -21.276 1.00 81.62 344 SER A N 1
ATOM 2733 C CA . SER A 1 344 ? 15.132 10.742 -20.409 1.00 81.62 344 SER A CA 1
ATOM 2734 C C . SER A 1 344 ? 14.947 9.485 -21.224 1.00 81.62 344 SER A C 1
ATOM 2736 O O . SER A 1 344 ? 14.764 9.550 -22.441 1.00 81.62 344 SER A O 1
ATOM 2738 N N . TYR A 1 345 ? 15.010 8.345 -20.551 1.00 80.31 345 TYR A N 1
ATOM 2739 C CA . TYR A 1 345 ? 14.965 7.051 -21.206 1.00 80.31 345 TYR A CA 1
ATOM 2740 C C . TYR A 1 345 ? 13.815 6.218 -20.659 1.00 80.31 345 TYR A C 1
ATOM 2742 O O . TYR A 1 345 ? 13.612 6.133 -19.449 1.00 80.31 345 TYR A O 1
ATOM 2750 N N . VAL A 1 346 ? 13.061 5.592 -21.558 1.00 85.81 346 VAL A N 1
ATOM 2751 C CA . VAL A 1 346 ? 12.045 4.596 -21.198 1.00 85.81 346 VAL A CA 1
ATOM 2752 C C . VAL A 1 346 ? 12.438 3.276 -21.840 1.00 85.81 346 VAL A C 1
ATOM 2754 O O . VAL A 1 346 ? 12.645 3.207 -23.053 1.00 85.81 346 VAL A O 1
ATOM 2757 N N . ILE A 1 347 ? 12.568 2.243 -21.014 1.00 79.44 347 ILE A N 1
ATOM 2758 C CA . ILE A 1 347 ? 13.020 0.909 -21.405 1.00 79.44 347 ILE A CA 1
ATOM 2759 C C . ILE A 1 347 ? 11.865 -0.064 -21.199 1.00 79.44 347 ILE A C 1
ATOM 2761 O O . ILE A 1 347 ? 11.351 -0.189 -20.091 1.00 79.44 347 ILE A O 1
ATOM 2765 N N . MET A 1 348 ? 11.462 -0.758 -22.259 1.00 77.12 348 MET A N 1
ATOM 2766 C CA . MET A 1 348 ? 10.371 -1.733 -22.250 1.00 77.12 348 MET A CA 1
ATOM 2767 C C . MET A 1 348 ? 10.939 -3.110 -22.586 1.00 77.12 348 MET A C 1
ATOM 2769 O O . MET A 1 348 ? 11.289 -3.363 -23.735 1.00 77.12 348 MET A O 1
ATOM 2773 N N . ILE A 1 349 ? 11.065 -3.980 -21.579 1.00 63.91 349 ILE A N 1
ATOM 2774 C CA . ILE A 1 349 ? 11.698 -5.303 -21.743 1.00 63.91 349 ILE A CA 1
ATOM 2775 C C . ILE A 1 349 ? 10.702 -6.322 -22.318 1.00 63.91 349 ILE A C 1
ATOM 2777 O O . ILE A 1 349 ? 11.057 -7.059 -23.229 1.00 63.91 349 ILE A O 1
ATOM 2781 N N . ASP A 1 350 ? 9.448 -6.290 -21.854 1.00 60.62 350 ASP A N 1
ATOM 2782 C CA . ASP A 1 350 ? 8.356 -7.173 -22.311 1.00 60.62 350 ASP A CA 1
ATOM 2783 C C . ASP A 1 350 ? 7.067 -6.404 -22.679 1.00 60.62 350 ASP A C 1
ATOM 2785 O O . ASP A 1 350 ? 6.019 -7.000 -22.941 1.00 60.62 350 ASP A O 1
ATOM 2789 N N . GLY A 1 351 ? 7.122 -5.068 -22.680 1.00 55.25 351 GLY A N 1
ATOM 2790 C CA . GLY A 1 351 ? 5.991 -4.184 -22.970 1.00 55.25 351 GLY A CA 1
ATOM 2791 C C . GLY A 1 351 ? 5.847 -3.840 -24.456 1.00 55.25 351 GLY A C 1
ATOM 2792 O O . GLY A 1 351 ? 6.794 -3.930 -25.232 1.00 55.25 351 GLY A O 1
ATOM 2793 N N . THR A 1 352 ? 4.656 -3.397 -24.863 1.00 57.50 352 THR A N 1
ATOM 2794 C CA . THR A 1 352 ? 4.390 -2.896 -26.224 1.00 57.50 352 THR A CA 1
ATOM 2795 C C . THR A 1 352 ? 3.875 -1.460 -26.170 1.00 57.50 352 THR A C 1
ATOM 2797 O O . THR A 1 352 ? 2.828 -1.179 -25.593 1.00 57.50 352 THR A O 1
ATOM 2800 N N . LEU A 1 353 ? 4.587 -0.516 -26.791 1.00 56.19 353 LEU A N 1
ATOM 2801 C CA . LEU A 1 353 ? 4.007 0.799 -27.084 1.00 56.19 353 LEU A CA 1
ATOM 2802 C C . LEU A 1 353 ? 2.937 0.618 -28.164 1.00 56.19 353 LEU A C 1
ATOM 2804 O O . LEU A 1 353 ? 3.192 -0.137 -29.106 1.00 56.19 353 LEU A O 1
ATOM 2808 N N . ASN A 1 354 ? 1.804 1.325 -28.076 1.00 51.62 354 ASN A N 1
ATOM 2809 C CA . ASN A 1 354 ? 0.827 1.420 -29.171 1.00 51.62 354 ASN A CA 1
ATOM 2810 C C . ASN A 1 354 ? 1.562 1.635 -30.511 1.00 51.62 354 ASN A C 1
ATOM 2812 O O . ASN A 1 354 ? 2.010 2.739 -30.806 1.00 51.62 354 ASN A O 1
ATOM 2816 N N . SER A 1 355 ? 1.698 0.570 -31.306 1.00 52.12 355 SER A N 1
ATOM 2817 C CA . SER A 1 355 ? 2.267 0.497 -32.665 1.00 52.12 355 SER A CA 1
ATOM 2818 C C . SER A 1 355 ? 3.786 0.642 -32.914 1.00 52.12 355 SER A C 1
ATOM 2820 O O . SER A 1 355 ? 4.192 0.354 -34.035 1.00 52.12 355 SER A O 1
ATOM 2822 N N . ASN A 1 356 ? 4.654 0.958 -31.939 1.00 62.31 356 ASN A N 1
ATOM 2823 C CA . ASN A 1 356 ? 6.063 1.297 -32.258 1.00 62.31 356 ASN A CA 1
ATOM 2824 C C . ASN A 1 356 ? 7.143 0.260 -31.905 1.00 62.31 356 ASN A C 1
ATOM 2826 O O . ASN A 1 356 ? 8.303 0.559 -32.149 1.00 62.31 356 ASN A O 1
ATOM 2830 N N . ASN A 1 357 ? 6.815 -0.918 -31.348 1.00 74.44 357 ASN A N 1
ATOM 2831 C CA . ASN A 1 357 ? 7.733 -2.069 -31.134 1.00 74.44 357 ASN A CA 1
ATOM 2832 C C . ASN A 1 357 ? 9.179 -1.718 -30.710 1.00 74.44 357 ASN A C 1
ATOM 2834 O O . ASN A 1 357 ? 10.151 -2.359 -31.120 1.00 74.44 357 ASN A O 1
ATOM 2838 N N . CYS A 1 358 ? 9.312 -0.666 -29.906 1.00 77.25 358 CYS A N 1
ATOM 2839 C CA . CYS A 1 358 ? 10.571 -0.060 -29.516 1.00 77.25 358 CYS A CA 1
ATOM 2840 C C . CYS A 1 358 ? 10.912 -0.491 -28.093 1.00 77.25 358 CYS A C 1
ATOM 2842 O O . CYS A 1 358 ? 10.093 -0.322 -27.200 1.00 77.25 358 CYS A O 1
ATOM 2844 N N . ILE A 1 359 ? 12.114 -1.011 -27.878 1.00 79.50 359 ILE A N 1
ATOM 2845 C CA . ILE A 1 359 ? 12.617 -1.435 -26.568 1.00 79.50 359 ILE A CA 1
ATOM 2846 C C . ILE A 1 359 ? 13.191 -0.243 -25.793 1.00 79.50 359 ILE A C 1
ATOM 2848 O O . ILE A 1 359 ? 12.991 -0.150 -24.587 1.00 79.50 359 ILE A O 1
ATOM 2852 N N . LEU A 1 360 ? 13.897 0.673 -26.467 1.00 79.56 360 LEU A N 1
ATOM 2853 C CA . LEU A 1 360 ? 14.553 1.827 -25.836 1.00 79.56 360 LEU A CA 1
ATOM 2854 C C . LEU A 1 360 ? 14.104 3.131 -26.487 1.00 79.56 360 LEU A C 1
ATOM 2856 O O . LEU A 1 360 ? 14.438 3.395 -27.643 1.00 79.56 360 LEU A O 1
ATOM 2860 N N . LEU A 1 361 ? 13.416 3.967 -25.721 1.00 84.38 361 LEU A N 1
ATOM 2861 C CA . LEU A 1 361 ? 12.980 5.297 -26.126 1.00 84.38 361 LEU A CA 1
ATOM 2862 C C . LEU A 1 361 ? 13.881 6.357 -25.490 1.00 84.38 361 LEU A C 1
ATOM 2864 O O . LEU A 1 361 ? 14.131 6.314 -24.289 1.00 84.38 361 LEU A O 1
ATOM 2868 N N . GLU A 1 362 ? 14.327 7.323 -26.289 1.00 83.56 362 GLU A N 1
ATOM 2869 C CA . GLU A 1 362 ? 14.902 8.590 -25.832 1.00 83.56 362 GLU A CA 1
ATOM 2870 C C . GLU A 1 362 ? 13.828 9.674 -25.956 1.00 83.56 362 GLU A C 1
ATOM 2872 O O . GLU A 1 362 ? 13.265 9.890 -27.033 1.00 83.56 362 GLU A O 1
ATOM 2877 N N . ILE A 1 363 ? 13.553 10.360 -24.853 1.00 87.12 363 ILE A N 1
ATOM 2878 C CA . ILE A 1 363 ? 12.594 11.453 -24.760 1.00 87.12 363 ILE A CA 1
ATOM 2879 C C . ILE A 1 363 ? 13.378 12.745 -24.576 1.00 87.12 363 ILE A C 1
ATOM 2881 O O . ILE A 1 363 ? 14.217 12.839 -23.679 1.00 87.12 363 ILE A O 1
ATOM 2885 N N . THR A 1 364 ? 13.087 13.739 -25.407 1.00 82.94 364 THR A N 1
ATOM 2886 C CA . THR A 1 364 ? 13.543 15.123 -25.248 1.00 82.94 364 THR A CA 1
ATOM 2887 C C . THR A 1 364 ? 12.334 16.049 -25.159 1.00 82.94 364 THR A C 1
ATOM 2889 O O . THR A 1 364 ? 11.192 15.605 -25.283 1.00 82.94 364 THR A O 1
ATOM 2892 N N . LYS A 1 365 ? 12.567 17.352 -24.972 1.00 82.06 365 LYS A N 1
ATOM 2893 C CA . LYS A 1 365 ? 11.502 18.365 -24.953 1.00 82.06 365 LYS A CA 1
ATOM 2894 C C . LYS A 1 365 ? 10.625 18.357 -26.216 1.00 82.06 365 LYS A C 1
ATOM 2896 O O . LYS A 1 365 ? 9.432 18.624 -26.127 1.00 82.06 365 LYS A O 1
ATOM 2901 N N . GLU A 1 366 ? 11.216 18.078 -27.377 1.00 83.25 366 GLU A N 1
ATOM 2902 C CA . GLU A 1 366 ? 10.558 18.243 -28.682 1.00 83.25 366 GLU A CA 1
ATOM 2903 C C . GLU A 1 366 ? 10.104 16.929 -29.315 1.00 83.25 366 GLU A C 1
ATOM 2905 O O . GLU A 1 366 ? 9.173 16.924 -30.119 1.00 83.25 366 GLU A O 1
ATOM 2910 N N . LYS A 1 367 ? 10.774 15.814 -29.000 1.00 85.81 367 LYS A N 1
ATOM 2911 C CA . LYS A 1 367 ? 10.505 14.538 -29.664 1.00 85.81 367 LYS A CA 1
ATOM 2912 C C . LYS A 1 367 ? 10.789 13.330 -28.787 1.00 85.81 367 LYS A C 1
ATOM 2914 O O . LYS A 1 367 ? 11.696 13.318 -27.958 1.00 85.81 367 LYS A O 1
ATOM 2919 N N . THR A 1 368 ? 10.053 12.264 -29.068 1.00 87.50 368 THR A N 1
ATOM 2920 C CA . THR A 1 368 ? 10.352 10.911 -28.602 1.00 87.50 368 THR A CA 1
ATOM 2921 C C . THR A 1 368 ? 10.925 10.125 -29.772 1.00 87.50 368 THR A C 1
ATOM 2923 O O . THR A 1 368 ? 10.281 10.009 -30.810 1.00 87.50 368 THR A O 1
ATOM 2926 N N . THR A 1 369 ? 12.141 9.597 -29.623 1.00 85.25 369 THR A N 1
ATOM 2927 C CA . THR A 1 369 ? 12.798 8.786 -30.658 1.00 85.25 369 THR A CA 1
ATOM 2928 C C . THR A 1 369 ? 13.118 7.402 -30.130 1.00 85.25 369 THR A C 1
ATOM 2930 O O . THR A 1 369 ? 13.631 7.243 -29.025 1.00 85.25 369 THR A O 1
ATOM 2933 N N . CYS A 1 370 ? 12.847 6.385 -30.934 1.00 82.69 370 CYS A N 1
ATOM 2934 C CA . CYS A 1 370 ? 13.329 5.048 -30.664 1.00 82.69 370 CYS A CA 1
ATOM 2935 C C . CYS A 1 370 ? 14.838 4.955 -30.919 1.00 82.69 370 CYS A C 1
ATOM 2937 O O . CYS A 1 370 ? 15.357 5.501 -31.894 1.00 82.69 370 CYS A O 1
ATOM 2939 N N . LYS A 1 371 ? 15.546 4.239 -30.048 1.00 78.50 371 LYS A N 1
ATOM 2940 C CA . LYS A 1 371 ? 16.970 3.905 -30.191 1.00 78.50 371 LYS A CA 1
ATOM 2941 C C . LYS A 1 371 ? 17.211 2.418 -30.404 1.00 78.50 371 LYS A C 1
ATOM 2943 O O . LYS A 1 371 ? 18.248 2.054 -30.949 1.00 78.50 371 LYS A O 1
ATOM 2948 N N . LEU A 1 372 ? 16.269 1.568 -29.999 1.00 72.62 372 LEU A N 1
ATOM 2949 C CA . LEU A 1 372 ? 16.370 0.121 -30.155 1.00 72.62 372 LEU A CA 1
ATOM 2950 C C . LEU A 1 372 ? 14.991 -0.484 -30.404 1.00 72.62 372 LEU A C 1
ATOM 2952 O O . LEU A 1 372 ? 14.081 -0.255 -29.616 1.00 72.62 372 LEU A O 1
ATOM 2956 N N . CYS A 1 373 ? 14.857 -1.274 -31.465 1.00 73.31 373 CYS A N 1
ATOM 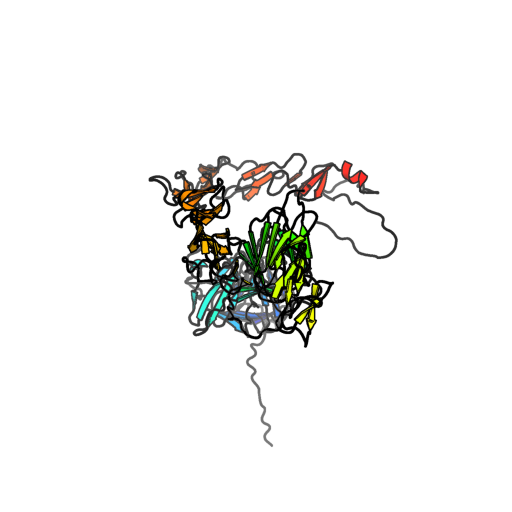2957 C CA . CYS A 1 373 ? 13.625 -1.978 -31.820 1.00 73.31 373 CYS A CA 1
ATOM 2958 C C . CYS A 1 373 ? 13.653 -3.437 -31.357 1.00 73.31 373 CYS A C 1
ATOM 2960 O O . CYS A 1 373 ? 14.726 -3.997 -31.135 1.00 73.31 373 CYS A O 1
ATOM 2962 N N . ASN A 1 374 ? 12.475 -4.051 -31.264 1.00 72.06 374 ASN A N 1
ATOM 2963 C CA . ASN A 1 374 ? 12.334 -5.495 -31.084 1.00 72.06 374 ASN A CA 1
ATOM 2964 C C . ASN A 1 374 ? 12.906 -6.282 -32.286 1.00 72.06 374 ASN A C 1
ATOM 2966 O O . ASN A 1 374 ? 13.063 -5.725 -33.374 1.00 72.06 374 ASN A O 1
ATOM 2970 N N . SER A 1 375 ? 13.197 -7.575 -32.105 1.00 69.19 375 SER A N 1
ATOM 2971 C CA . SER A 1 375 ? 13.832 -8.474 -33.083 1.00 69.19 375 SER A CA 1
ATOM 2972 C C . SER A 1 375 ? 13.172 -8.464 -34.459 1.00 69.19 375 SER A C 1
ATOM 2974 O O . SER A 1 375 ? 13.873 -8.552 -35.469 1.00 69.19 375 SER A O 1
ATOM 2976 N N . ASP A 1 376 ? 11.853 -8.300 -34.514 1.00 71.50 376 ASP A N 1
ATOM 2977 C CA . ASP A 1 376 ? 11.066 -8.385 -35.752 1.00 71.50 376 ASP A CA 1
ATOM 2978 C C . ASP A 1 376 ? 11.012 -7.048 -36.517 1.00 71.50 376 ASP A C 1
ATOM 2980 O O . ASP A 1 376 ? 10.502 -6.963 -37.636 1.00 71.50 376 ASP A O 1
ATOM 2984 N N . TYR A 1 377 ? 11.572 -5.987 -35.928 1.00 76.31 377 TYR A N 1
ATOM 2985 C CA . TYR A 1 377 ? 11.508 -4.620 -36.428 1.00 76.31 377 TYR A CA 1
ATOM 2986 C C . TYR A 1 377 ? 12.909 -4.037 -36.622 1.00 76.31 377 TYR A C 1
ATOM 2988 O O . TYR A 1 377 ? 13.901 -4.486 -36.046 1.00 76.31 377 TYR A O 1
ATOM 2996 N N . ARG A 1 378 ? 13.007 -3.007 -37.457 1.00 70.38 378 ARG A N 1
ATOM 2997 C CA . ARG A 1 378 ? 14.245 -2.260 -37.703 1.00 70.38 378 ARG A CA 1
ATOM 2998 C C . ARG A 1 378 ? 14.049 -0.784 -37.405 1.00 70.38 378 ARG A C 1
ATOM 3000 O O . ARG A 1 378 ? 12.962 -0.250 -37.605 1.00 70.38 378 ARG A O 1
ATOM 3007 N N . LEU A 1 379 ? 15.122 -0.132 -36.967 1.00 71.50 379 LEU A N 1
ATOM 3008 C CA . LEU A 1 379 ? 15.119 1.297 -36.686 1.00 71.50 379 LEU A CA 1
ATOM 3009 C C . LEU A 1 379 ? 15.292 2.094 -37.985 1.00 71.50 379 LEU A C 1
ATOM 3011 O O . LEU A 1 379 ? 16.284 1.925 -38.698 1.00 71.50 379 LEU A O 1
ATOM 3015 N N . TYR A 1 380 ? 14.346 2.973 -38.286 1.00 72.75 380 TYR A N 1
ATOM 3016 C CA . TYR A 1 380 ? 14.402 3.925 -39.390 1.00 72.75 380 TYR A CA 1
ATOM 3017 C C . TYR A 1 380 ? 13.926 5.287 -38.895 1.00 72.75 380 TYR A C 1
ATOM 3019 O O . TYR A 1 380 ? 12.812 5.406 -38.395 1.00 72.75 380 TYR A O 1
ATOM 3027 N N . ASP A 1 381 ? 14.808 6.283 -38.981 1.00 76.75 381 ASP A N 1
ATOM 3028 C CA . ASP A 1 381 ? 14.551 7.664 -38.553 1.00 76.75 381 ASP A CA 1
ATOM 3029 C C . ASP A 1 381 ? 13.868 7.783 -37.172 1.00 76.75 381 ASP A C 1
ATOM 3031 O O . ASP A 1 381 ? 12.839 8.426 -36.985 1.00 76.75 381 ASP A O 1
ATOM 3035 N N . GLY A 1 382 ? 14.404 7.068 -36.178 1.00 74.31 382 GLY A N 1
ATOM 3036 C CA . GLY A 1 382 ? 13.859 7.085 -34.817 1.00 74.31 382 GLY A CA 1
ATOM 3037 C C . GLY A 1 382 ? 12.529 6.339 -34.635 1.00 74.31 382 GLY A C 1
ATOM 3038 O O . GLY A 1 382 ? 11.953 6.424 -33.554 1.00 74.31 382 GLY A O 1
ATOM 3039 N N . THR A 1 383 ? 12.058 5.583 -35.630 1.00 82.19 383 THR A N 1
ATOM 3040 C CA . THR A 1 383 ? 10.830 4.769 -35.571 1.00 82.19 383 THR A CA 1
ATOM 3041 C C . THR A 1 383 ? 11.137 3.306 -35.893 1.00 82.19 383 THR A C 1
ATOM 3043 O O . THR A 1 383 ? 12.066 3.015 -36.645 1.00 82.19 383 THR A O 1
ATOM 3046 N N . CYS A 1 384 ? 10.381 2.362 -35.330 1.00 79.56 384 CYS A N 1
ATOM 3047 C CA . CYS A 1 384 ? 10.517 0.949 -35.679 1.00 79.56 384 CYS A CA 1
ATOM 3048 C C . CYS A 1 384 ? 9.527 0.559 -36.766 1.00 79.56 384 CYS A C 1
ATOM 3050 O O . CYS A 1 384 ? 8.320 0.712 -36.593 1.00 79.56 384 CYS A O 1
ATOM 3052 N N . ILE A 1 385 ? 10.040 -0.007 -37.851 1.00 79.69 385 ILE A N 1
ATOM 3053 C CA . ILE A 1 385 ? 9.228 -0.522 -38.954 1.00 79.69 385 ILE A CA 1
ATOM 3054 C C . ILE A 1 385 ? 9.458 -2.017 -39.136 1.00 79.69 385 ILE A C 1
ATOM 3056 O O . ILE A 1 385 ? 10.528 -2.532 -38.803 1.00 79.69 385 ILE A O 1
ATOM 3060 N N . ILE A 1 386 ? 8.422 -2.719 -39.598 1.00 77.62 386 ILE A N 1
ATOM 3061 C CA . ILE A 1 386 ? 8.447 -4.172 -39.795 1.00 77.62 386 ILE A CA 1
ATOM 3062 C C . ILE A 1 386 ? 9.560 -4.507 -40.794 1.00 77.62 386 ILE A C 1
ATOM 3064 O O . ILE A 1 386 ? 9.722 -3.825 -41.810 1.00 77.62 386 ILE A O 1
ATOM 3068 N N . LYS A 1 387 ? 10.354 -5.538 -40.498 1.00 72.12 387 LYS A N 1
ATOM 3069 C CA . LYS A 1 387 ? 11.289 -6.092 -41.481 1.00 72.12 387 LYS A CA 1
ATOM 3070 C C . LYS A 1 387 ? 10.480 -6.775 -42.585 1.00 72.12 387 LYS A C 1
ATOM 3072 O O . LYS A 1 387 ? 9.620 -7.600 -42.294 1.00 72.12 387 LYS A O 1
ATOM 3077 N N . GLU A 1 388 ? 10.738 -6.434 -43.843 1.00 71.81 388 GLU A N 1
ATOM 3078 C CA . GLU A 1 388 ? 10.152 -7.165 -44.968 1.00 71.81 388 GLU A CA 1
ATOM 3079 C C . GLU A 1 388 ? 10.559 -8.633 -44.873 1.00 71.81 388 GLU A C 1
ATOM 3081 O O . GLU A 1 388 ? 11.739 -8.942 -44.710 1.00 71.81 388 GLU A O 1
ATOM 3086 N N . SER A 1 389 ? 9.592 -9.539 -45.016 1.00 73.56 389 SER A N 1
ATOM 3087 C CA . SER A 1 389 ? 9.808 -10.983 -44.857 1.00 73.56 389 SER A CA 1
ATOM 3088 C C . SER A 1 389 ? 10.853 -11.554 -45.817 1.00 73.56 389 SER A C 1
ATOM 3090 O O . SER A 1 389 ? 11.469 -12.575 -45.526 1.00 73.56 389 SER A O 1
ATOM 3092 N N . ASN A 1 390 ? 11.052 -10.892 -46.957 1.00 82.19 390 ASN A N 1
ATOM 3093 C CA . ASN A 1 390 ? 11.944 -11.344 -48.017 1.00 82.19 390 ASN A CA 1
ATOM 3094 C C . ASN A 1 390 ? 13.214 -10.496 -48.119 1.00 82.19 390 ASN A C 1
ATOM 3096 O O . ASN A 1 390 ? 13.969 -10.691 -49.063 1.00 82.19 390 ASN A O 1
ATOM 3100 N N . CYS A 1 391 ? 13.455 -9.565 -47.189 1.00 73.44 391 CYS A N 1
ATOM 3101 C CA . CYS A 1 391 ? 14.681 -8.776 -47.140 1.00 73.44 391 CYS A CA 1
ATOM 3102 C C . CYS A 1 391 ? 15.616 -9.306 -46.049 1.00 73.44 391 CYS A C 1
ATOM 3104 O O . CYS A 1 391 ? 15.290 -9.288 -44.863 1.00 73.44 391 CYS A O 1
ATOM 3106 N N . VAL A 1 392 ? 16.811 -9.736 -46.444 1.00 71.12 392 VAL A N 1
ATOM 3107 C CA . VAL A 1 392 ? 17.808 -10.334 -45.546 1.00 71.12 392 VAL A CA 1
ATOM 3108 C C . VAL A 1 392 ? 18.694 -9.263 -44.914 1.00 71.12 392 VAL A C 1
ATOM 3110 O O . VAL A 1 392 ? 19.090 -9.383 -43.757 1.00 71.12 392 VAL A O 1
ATOM 3113 N N . ASN A 1 393 ? 19.011 -8.191 -45.649 1.00 62.41 393 ASN A N 1
ATOM 3114 C CA . ASN A 1 393 ? 19.929 -7.155 -45.176 1.00 62.41 393 ASN A CA 1
ATOM 3115 C C . ASN A 1 393 ? 19.413 -5.745 -45.447 1.00 62.41 393 ASN A C 1
ATOM 3117 O O . ASN A 1 393 ? 18.988 -5.428 -46.554 1.00 62.41 393 ASN A O 1
ATOM 3121 N N . TYR A 1 394 ? 19.586 -4.868 -44.457 1.00 63.22 394 TYR A N 1
ATOM 3122 C CA . TYR A 1 394 ? 19.328 -3.433 -44.558 1.00 63.22 394 TYR A CA 1
ATOM 3123 C C . TYR A 1 394 ? 20.630 -2.637 -44.411 1.00 63.22 394 TYR A C 1
ATOM 3125 O O . TYR A 1 394 ? 21.524 -3.017 -43.648 1.00 63.22 394 TYR A O 1
ATOM 3133 N N . ASN A 1 395 ? 20.755 -1.519 -45.126 1.00 56.97 395 ASN A N 1
ATOM 3134 C CA . ASN A 1 395 ? 21.877 -0.594 -44.938 1.00 56.97 395 ASN A CA 1
ATOM 3135 C C . ASN A 1 395 ? 21.653 0.357 -43.742 1.00 56.97 395 ASN A C 1
ATOM 3137 O O . ASN A 1 395 ? 20.641 0.290 -43.050 1.00 56.97 395 ASN A O 1
ATOM 3141 N N . LYS A 1 396 ? 22.606 1.268 -43.488 1.00 52.62 396 LYS A N 1
ATOM 3142 C CA . LYS A 1 396 ? 22.519 2.259 -42.392 1.00 52.62 396 LYS A CA 1
ATOM 3143 C C . LYS A 1 396 ? 21.337 3.227 -42.527 1.00 52.62 396 LYS A C 1
ATOM 3145 O O . LYS A 1 396 ? 20.872 3.739 -41.518 1.00 52.62 396 LYS A O 1
ATOM 3150 N N . ASN A 1 397 ? 20.853 3.437 -43.749 1.00 51.88 397 ASN A N 1
ATOM 3151 C CA . ASN A 1 397 ? 19.660 4.233 -44.033 1.00 51.88 397 ASN A CA 1
ATOM 3152 C C . ASN A 1 397 ? 18.400 3.369 -44.014 1.00 51.88 397 ASN A C 1
ATOM 3154 O O . ASN A 1 397 ? 17.330 3.837 -44.379 1.00 51.88 397 ASN A O 1
ATOM 3158 N N . SER A 1 398 ? 18.510 2.112 -43.575 1.00 61.03 398 SER A N 1
ATOM 3159 C CA . SER A 1 398 ? 17.371 1.230 -43.416 1.00 61.03 398 SER A CA 1
ATOM 3160 C C . SER A 1 398 ? 16.657 0.993 -44.771 1.00 61.03 398 SER A C 1
ATOM 3162 O O . SER A 1 398 ? 15.441 0.885 -44.861 1.00 61.03 398 SER A O 1
ATOM 3164 N N . ILE A 1 399 ? 17.425 0.909 -45.856 1.00 63.84 399 ILE A N 1
ATOM 3165 C CA . ILE A 1 399 ? 16.951 0.491 -47.184 1.00 63.84 399 ILE A CA 1
ATOM 3166 C C . ILE A 1 399 ? 17.329 -0.978 -47.365 1.00 63.84 399 ILE A C 1
ATOM 3168 O O . ILE A 1 399 ? 18.433 -1.364 -46.959 1.00 63.84 399 ILE A O 1
ATOM 3172 N N . CYS A 1 400 ? 16.423 -1.792 -47.917 1.00 68.94 400 CYS A N 1
ATOM 3173 C CA . CYS A 1 400 ? 16.737 -3.182 -48.220 1.00 68.94 400 CYS A CA 1
ATOM 3174 C C . CYS A 1 400 ? 17.849 -3.228 -49.272 1.00 68.94 400 CYS A C 1
ATOM 3176 O O . CYS A 1 400 ? 17.766 -2.584 -50.313 1.00 68.94 400 CYS A O 1
ATOM 3178 N N . VAL A 1 401 ? 18.918 -3.959 -48.977 1.00 74.12 401 VAL A N 1
ATOM 3179 C CA . VAL A 1 401 ? 20.073 -4.105 -49.876 1.00 74.12 401 VAL A CA 1
ATOM 3180 C C . VAL A 1 401 ? 20.325 -5.548 -50.286 1.00 74.12 401 VAL A C 1
ATOM 3182 O O . VAL A 1 401 ? 21.206 -5.794 -51.104 1.00 74.12 401 VAL A O 1
ATOM 3185 N N . SER A 1 402 ? 19.563 -6.504 -49.751 1.00 70.25 402 SER A N 1
ATOM 3186 C CA . SER A 1 402 ? 19.603 -7.890 -50.212 1.00 70.25 402 SER A CA 1
ATOM 3187 C C . SER A 1 402 ? 18.326 -8.637 -49.850 1.00 70.25 402 SER A C 1
ATOM 3189 O O . SER A 1 402 ? 17.830 -8.492 -48.731 1.00 70.25 402 SER A O 1
ATOM 3191 N N . CYS A 1 403 ? 17.847 -9.460 -50.780 1.00 75.25 403 CYS A N 1
ATOM 3192 C CA . CYS A 1 403 ? 16.635 -10.258 -50.650 1.00 75.25 403 CYS A CA 1
ATOM 3193 C C . CYS A 1 403 ? 16.929 -11.743 -50.399 1.00 75.25 403 CYS A C 1
ATOM 3195 O O . CYS A 1 403 ? 18.025 -12.233 -50.675 1.00 75.25 403 CYS A O 1
ATOM 3197 N N . SER A 1 404 ? 15.938 -12.455 -49.867 1.00 82.00 404 SER A N 1
ATOM 3198 C CA . SER A 1 404 ? 15.943 -13.907 -49.682 1.00 82.00 404 SER A CA 1
ATOM 3199 C C . SER A 1 404 ? 16.029 -14.621 -51.034 1.00 82.00 404 SER A C 1
ATOM 3201 O O . SER A 1 404 ? 15.612 -14.069 -52.051 1.00 82.00 404 SER A O 1
ATOM 3203 N N . SER A 1 405 ? 16.543 -15.857 -51.049 1.00 79.81 405 SER A N 1
ATOM 3204 C CA . SER A 1 405 ? 16.658 -16.655 -52.283 1.00 79.81 405 SER A CA 1
ATOM 3205 C C . SER A 1 405 ? 15.320 -16.728 -53.033 1.00 79.81 405 SER A C 1
ATOM 3207 O O . SER A 1 405 ? 14.268 -16.945 -52.426 1.00 79.81 405 SER A O 1
ATOM 3209 N N . GLY A 1 406 ? 15.372 -16.503 -54.347 1.00 77.69 406 GLY A N 1
ATOM 3210 C CA . GLY A 1 406 ? 14.198 -16.434 -55.223 1.00 77.69 406 GLY A CA 1
ATOM 3211 C C . GLY A 1 406 ? 13.531 -15.055 -55.278 1.00 77.69 406 GLY A C 1
ATOM 3212 O O . GLY A 1 406 ? 12.544 -14.892 -55.993 1.00 77.69 406 GLY A O 1
ATOM 3213 N N . TYR A 1 407 ? 14.064 -14.053 -54.571 1.00 84.19 407 TYR A N 1
ATOM 3214 C CA . TYR A 1 407 ? 13.620 -12.660 -54.629 1.00 84.19 407 TYR A CA 1
ATOM 3215 C C . TYR A 1 407 ? 14.769 -11.739 -55.066 1.00 84.19 407 TYR A C 1
ATOM 3217 O O . TYR A 1 407 ? 15.933 -11.964 -54.739 1.00 84.19 407 TYR A O 1
ATOM 3225 N N . VAL A 1 408 ? 14.447 -10.672 -55.796 1.00 81.19 408 VAL A N 1
ATOM 3226 C CA . VAL A 1 408 ? 15.402 -9.655 -56.268 1.00 81.19 408 VAL A CA 1
ATOM 3227 C C . VAL A 1 408 ? 14.907 -8.250 -55.938 1.00 81.19 408 VAL A C 1
ATOM 3229 O O . VAL A 1 408 ? 13.704 -8.027 -55.832 1.00 81.19 408 VAL A O 1
ATOM 3232 N N . LEU A 1 409 ? 15.832 -7.304 -55.780 1.00 79.44 409 LEU A N 1
ATOM 3233 C CA . LEU A 1 409 ? 15.519 -5.891 -55.546 1.00 79.44 409 LEU A CA 1
ATOM 3234 C C . LEU A 1 409 ? 14.988 -5.228 -56.820 1.00 79.44 409 LEU A C 1
ATOM 3236 O O . LEU A 1 409 ? 15.652 -5.266 -57.858 1.00 79.44 409 LEU A O 1
ATOM 3240 N N . ASP A 1 410 ? 13.823 -4.596 -56.737 1.00 78.00 410 ASP A N 1
ATOM 3241 C CA . ASP A 1 410 ? 13.336 -3.686 -57.774 1.00 78.00 410 ASP A CA 1
ATOM 3242 C C . ASP A 1 410 ? 14.017 -2.304 -57.698 1.00 78.00 410 ASP A C 1
ATOM 3244 O O . ASP A 1 410 ? 14.821 -2.024 -56.803 1.00 78.00 410 ASP A O 1
ATOM 3248 N N . ASP A 1 411 ? 13.689 -1.417 -58.641 1.00 77.25 411 ASP A N 1
ATOM 3249 C CA . ASP A 1 411 ? 14.244 -0.054 -58.695 1.00 77.25 411 ASP A CA 1
ATOM 3250 C C . ASP A 1 411 ? 13.823 0.819 -57.492 1.00 77.25 411 ASP A C 1
ATOM 3252 O O . ASP A 1 411 ? 14.418 1.867 -57.239 1.00 77.25 411 ASP A O 1
ATOM 3256 N N . ASN A 1 412 ? 12.820 0.375 -56.729 1.00 75.00 412 ASN A N 1
ATOM 3257 C CA . ASN A 1 412 ? 12.336 1.008 -55.505 1.00 75.00 412 ASN A CA 1
ATOM 3258 C C . ASN A 1 412 ? 12.893 0.340 -54.233 1.00 75.00 412 ASN A C 1
ATOM 3260 O O . ASN A 1 412 ? 12.468 0.688 -53.132 1.00 75.00 412 ASN A O 1
ATOM 3264 N N . TYR A 1 413 ? 13.864 -0.570 -54.367 1.00 74.12 413 TYR A N 1
ATOM 3265 C CA . TYR A 1 413 ? 14.493 -1.322 -53.280 1.00 74.12 413 TYR A CA 1
ATOM 3266 C C . TYR A 1 413 ? 13.556 -2.280 -52.522 1.00 74.12 413 TYR A C 1
ATOM 3268 O O . TYR A 1 413 ? 13.817 -2.586 -51.357 1.00 74.12 413 TYR A O 1
ATOM 3276 N N . ASN A 1 414 ? 12.501 -2.784 -53.167 1.00 77.38 414 ASN A N 1
ATOM 3277 C CA . ASN A 1 414 ? 11.625 -3.825 -52.621 1.00 77.38 414 ASN A CA 1
ATOM 3278 C C . ASN A 1 414 ? 12.026 -5.210 -53.138 1.00 77.38 414 ASN A C 1
ATOM 3280 O O . ASN A 1 414 ? 12.419 -5.367 -54.296 1.00 77.38 414 ASN A O 1
ATOM 3284 N N . CYS A 1 415 ? 11.864 -6.234 -52.300 1.00 81.56 415 CYS A N 1
ATOM 3285 C CA . CYS A 1 415 ? 12.125 -7.621 -52.681 1.00 81.56 415 CYS A CA 1
ATOM 3286 C C . CYS A 1 415 ? 10.941 -8.253 -53.418 1.00 81.56 415 CYS A C 1
ATOM 3288 O O . CYS A 1 415 ? 9.944 -8.633 -52.800 1.00 81.56 415 CYS A O 1
ATOM 3290 N N . ILE A 1 416 ? 11.077 -8.431 -54.732 1.00 84.75 416 ILE A N 1
ATOM 3291 C CA . ILE A 1 416 ? 10.056 -9.048 -55.586 1.00 84.75 416 ILE A CA 1
ATOM 3292 C C . ILE A 1 416 ? 10.461 -10.458 -56.016 1.00 84.75 416 ILE A C 1
ATOM 3294 O O . ILE A 1 416 ? 11.641 -10.743 -56.209 1.00 84.75 416 ILE A O 1
ATOM 3298 N N . LEU A 1 417 ? 9.482 -11.354 -56.158 1.00 86.81 417 LEU A N 1
ATOM 3299 C CA . LEU A 1 417 ? 9.721 -12.742 -56.563 1.00 86.81 417 LEU A CA 1
ATOM 3300 C C . LEU A 1 417 ? 10.302 -12.791 -57.986 1.00 86.81 417 LEU A C 1
ATOM 3302 O O . LEU A 1 417 ? 9.778 -12.143 -58.893 1.00 86.81 417 LEU A O 1
ATOM 3306 N N . SER A 1 418 ? 11.348 -13.590 -58.194 1.00 81.31 418 SER A N 1
ATOM 3307 C CA . SER A 1 418 ? 11.947 -13.827 -59.506 1.00 81.31 418 SER A CA 1
ATOM 3308 C C . SER A 1 418 ? 12.119 -15.316 -59.780 1.00 81.31 418 SER A C 1
ATOM 3310 O O . SER A 1 418 ? 12.839 -16.025 -59.091 1.00 81.31 418 SER A O 1
ATOM 3312 N N . GLU A 1 419 ? 11.499 -15.797 -60.856 1.00 79.88 419 GLU A N 1
ATOM 3313 C CA . GLU A 1 419 ? 11.649 -17.189 -61.312 1.00 79.88 419 GLU A CA 1
ATOM 3314 C C . GLU A 1 419 ? 12.941 -17.406 -62.128 1.00 79.88 419 GLU A C 1
ATOM 3316 O O . GLU A 1 419 ? 13.405 -18.532 -62.350 1.00 79.88 419 GLU A O 1
ATOM 3321 N N . LYS A 1 420 ? 13.538 -16.308 -62.606 1.00 71.88 420 LYS A N 1
ATOM 3322 C CA . LYS A 1 420 ? 14.732 -16.314 -63.463 1.00 71.88 420 LYS A CA 1
ATOM 3323 C C . LYS A 1 420 ? 16.023 -16.103 -62.681 1.00 71.88 420 LYS A C 1
ATOM 3325 O O . LYS A 1 420 ? 17.081 -16.489 -63.169 1.00 71.88 420 LYS A O 1
ATOM 3330 N N . CYS A 1 421 ? 15.928 -15.524 -61.491 1.00 69.31 421 CYS A N 1
ATOM 3331 C CA . CYS A 1 421 ? 17.051 -15.071 -60.691 1.00 69.31 421 CYS A CA 1
ATOM 3332 C C . CYS A 1 421 ? 16.896 -15.548 -59.255 1.00 69.31 421 CYS A C 1
ATOM 3334 O O . CYS A 1 421 ? 15.800 -15.509 -58.712 1.00 69.31 421 CYS A O 1
ATOM 3336 N N . GLU A 1 422 ? 17.996 -15.933 -58.627 1.00 70.12 422 GLU A N 1
ATOM 3337 C CA . GLU A 1 422 ? 17.984 -16.364 -57.232 1.00 70.12 422 GLU A CA 1
ATOM 3338 C C . GLU A 1 422 ? 18.433 -15.241 -56.285 1.00 70.12 422 GLU A C 1
ATOM 3340 O O . GLU A 1 422 ? 17.937 -15.161 -55.166 1.00 70.12 422 GLU A O 1
ATOM 3345 N N . TYR A 1 423 ? 19.307 -14.341 -56.761 1.00 70.75 423 TYR A N 1
ATOM 3346 C CA . TYR A 1 423 ? 19.823 -13.182 -56.024 1.00 70.75 423 TYR A CA 1
ATOM 3347 C C . TYR A 1 423 ? 20.071 -11.983 -56.958 1.00 70.75 423 TYR A C 1
ATOM 3349 O O . TYR A 1 423 ? 20.378 -12.175 -58.136 1.00 70.75 423 TYR A O 1
ATOM 3357 N N . GLY A 1 424 ? 20.028 -10.751 -56.437 1.00 72.38 424 GLY A N 1
ATOM 3358 C CA . GLY A 1 424 ? 20.429 -9.526 -57.154 1.00 72.38 424 GLY A CA 1
ATOM 3359 C C . GLY A 1 424 ? 19.314 -8.487 -57.292 1.00 72.38 424 GLY A C 1
ATOM 3360 O O . GLY A 1 424 ? 18.447 -8.391 -56.424 1.00 72.38 424 GLY A O 1
ATOM 3361 N N . THR A 1 425 ? 19.351 -7.695 -58.365 1.00 77.56 425 THR A N 1
ATOM 3362 C CA . THR A 1 425 ? 18.290 -6.746 -58.745 1.00 77.56 425 THR A CA 1
ATOM 3363 C C . THR A 1 425 ? 17.478 -7.277 -59.929 1.00 77.56 425 THR A C 1
ATOM 3365 O O . THR A 1 425 ? 17.843 -8.275 -60.550 1.00 77.56 425 THR A O 1
ATOM 3368 N N . THR A 1 426 ? 16.388 -6.601 -60.289 1.00 75.56 426 THR A N 1
ATOM 3369 C CA . THR A 1 426 ? 15.609 -6.876 -61.513 1.00 75.56 426 THR A CA 1
ATOM 3370 C C . THR A 1 426 ? 16.432 -6.781 -62.798 1.00 75.56 426 THR A C 1
ATOM 3372 O O . THR A 1 426 ? 16.108 -7.442 -63.784 1.00 75.56 426 THR A O 1
ATOM 3375 N N . SER A 1 427 ? 17.491 -5.970 -62.792 1.00 70.75 427 SER A N 1
ATOM 3376 C CA . SER A 1 427 ? 18.361 -5.700 -63.940 1.00 70.75 427 SER A CA 1
ATOM 3377 C C . SER A 1 427 ? 19.649 -6.525 -63.943 1.00 70.75 427 SER A C 1
ATOM 3379 O O . SER A 1 427 ? 20.095 -6.944 -65.007 1.00 70.75 427 SER A O 1
ATOM 3381 N N . ASN A 1 428 ? 20.233 -6.789 -62.773 1.00 67.19 428 ASN A N 1
ATOM 3382 C CA . ASN A 1 428 ? 21.497 -7.503 -62.615 1.00 67.19 428 ASN A CA 1
ATOM 3383 C C . ASN A 1 428 ? 21.336 -8.596 -61.561 1.00 67.19 428 ASN A C 1
ATOM 3385 O O . ASN A 1 428 ? 21.333 -8.322 -60.358 1.00 67.19 428 ASN A O 1
ATOM 3389 N N . CYS A 1 429 ? 21.208 -9.840 -62.016 1.00 65.56 429 CYS A N 1
ATOM 3390 C CA . CYS A 1 429 ? 20.865 -10.955 -61.149 1.00 65.56 429 CYS A CA 1
ATOM 3391 C C . CYS A 1 429 ? 21.690 -12.217 -61.427 1.00 65.56 429 CYS A C 1
ATOM 3393 O O . CYS A 1 429 ? 22.220 -12.413 -62.521 1.00 65.56 429 CYS A O 1
ATOM 3395 N N . TYR A 1 430 ? 21.764 -13.088 -60.425 1.00 61.09 430 TYR A N 1
ATOM 3396 C CA . TYR A 1 430 ? 22.534 -14.327 -60.437 1.00 61.09 430 TYR A CA 1
ATOM 3397 C C . TYR A 1 430 ? 21.618 -15.514 -60.117 1.00 61.09 430 TYR A C 1
ATOM 3399 O O . TYR A 1 430 ? 20.729 -15.414 -59.270 1.00 61.09 430 TYR A O 1
ATOM 3407 N N . LYS A 1 431 ? 21.840 -16.650 -60.783 1.00 59.81 431 LYS A N 1
ATOM 3408 C CA . LYS A 1 431 ? 21.178 -17.938 -60.524 1.00 59.81 431 LYS A CA 1
ATOM 3409 C C . LYS A 1 431 ? 22.276 -18.972 -60.285 1.00 59.81 431 LYS A C 1
ATOM 3411 O O . LYS A 1 431 ? 23.155 -19.113 -61.137 1.00 59.81 431 LYS A O 1
ATOM 3416 N N . TYR A 1 432 ? 22.310 -19.595 -59.107 1.00 66.19 432 TYR A N 1
ATOM 3417 C CA . TYR A 1 432 ? 23.539 -20.225 -58.626 1.00 66.19 432 TYR A CA 1
ATOM 3418 C C . TYR A 1 432 ? 23.689 -21.679 -59.085 1.00 66.19 432 TYR A C 1
ATOM 3420 O O . TYR A 1 432 ? 22.756 -22.464 -58.980 1.00 66.19 432 TYR A O 1
ATOM 3428 N N . ASN A 1 433 ? 24.884 -22.051 -59.569 1.00 48.12 433 ASN A N 1
ATOM 3429 C CA . ASN A 1 433 ? 25.182 -23.430 -59.978 1.00 48.12 433 ASN A CA 1
ATOM 3430 C C . ASN A 1 433 ? 26.549 -23.973 -59.520 1.00 48.12 433 ASN A C 1
ATOM 3432 O O . ASN A 1 433 ? 26.955 -24.984 -60.068 1.00 48.12 433 ASN A O 1
ATOM 3436 N N . ASN A 1 434 ? 27.263 -23.331 -58.576 1.00 48.78 434 ASN A N 1
ATOM 3437 C CA . ASN A 1 434 ? 28.410 -23.896 -57.820 1.00 48.78 434 ASN A CA 1
ATOM 3438 C C . ASN A 1 434 ? 29.047 -22.843 -56.874 1.00 48.78 434 ASN A C 1
ATOM 3440 O O . ASN A 1 434 ? 30.049 -22.221 -57.221 1.00 48.78 434 ASN A O 1
ATOM 3444 N N . CYS A 1 435 ? 28.507 -22.640 -55.668 1.00 50.88 435 CYS A N 1
ATOM 3445 C CA . CYS A 1 435 ? 29.244 -22.000 -54.564 1.00 50.88 435 CYS A CA 1
ATOM 3446 C C . CYS A 1 435 ? 29.004 -22.714 -53.242 1.00 50.88 435 CYS A C 1
ATOM 3448 O O . CYS A 1 435 ? 27.985 -23.372 -53.047 1.00 50.88 435 CYS A O 1
ATOM 3450 N N . ILE A 1 436 ? 29.967 -22.564 -52.336 1.00 53.31 436 ILE A N 1
ATOM 3451 C CA . ILE A 1 436 ? 29.925 -23.135 -50.993 1.00 53.31 436 ILE A CA 1
ATOM 3452 C C . ILE A 1 436 ? 29.141 -22.171 -50.100 1.00 53.31 436 ILE A C 1
ATOM 3454 O O . ILE A 1 436 ? 29.558 -21.034 -49.882 1.00 53.31 436 ILE A O 1
ATOM 3458 N N . LEU A 1 437 ? 27.994 -22.624 -49.602 1.00 50.59 437 LEU A N 1
ATOM 3459 C CA . LEU A 1 437 ? 27.133 -21.861 -48.705 1.00 50.59 437 LEU A CA 1
ATOM 3460 C C . LEU A 1 437 ? 27.810 -21.723 -47.328 1.00 50.59 437 LEU A C 1
ATOM 3462 O O . LEU A 1 437 ? 28.083 -22.726 -46.670 1.00 50.59 437 LEU A O 1
ATOM 3466 N N . ASN A 1 438 ? 28.072 -20.493 -46.883 1.00 57.44 438 ASN A N 1
ATOM 3467 C CA . ASN A 1 438 ? 28.507 -20.202 -45.515 1.00 57.44 438 ASN A CA 1
ATOM 3468 C C . ASN A 1 438 ? 27.463 -19.302 -44.845 1.00 57.44 438 ASN A C 1
ATOM 3470 O O . ASN A 1 438 ? 27.415 -18.103 -45.112 1.00 57.44 438 ASN A O 1
ATOM 3474 N N . HIS A 1 439 ? 26.630 -19.890 -43.981 1.00 61.28 439 HIS A N 1
ATOM 3475 C CA . HIS A 1 439 ? 25.522 -19.206 -43.306 1.00 61.28 439 HIS A CA 1
ATOM 3476 C C . HIS A 1 439 ? 25.951 -18.043 -42.400 1.00 61.28 439 HIS A C 1
ATOM 3478 O O . HIS A 1 439 ? 25.120 -17.207 -42.079 1.00 61.28 439 HIS A O 1
ATOM 3484 N N . ASN A 1 440 ? 27.231 -17.955 -42.029 1.00 57.88 440 ASN A N 1
ATOM 3485 C CA . ASN A 1 440 ? 27.735 -16.907 -41.138 1.00 57.88 440 ASN A CA 1
ATOM 3486 C C . ASN A 1 440 ? 28.320 -15.704 -41.902 1.00 57.88 440 ASN A C 1
ATOM 3488 O O . ASN A 1 440 ? 28.707 -14.706 -41.288 1.00 57.88 440 ASN A O 1
ATOM 3492 N N . CYS A 1 441 ? 28.399 -15.781 -43.236 1.00 62.12 441 CYS A N 1
ATOM 3493 C CA . CYS A 1 441 ? 28.996 -14.763 -44.094 1.00 62.12 441 CYS A CA 1
ATOM 3494 C C . CYS A 1 441 ? 27.941 -13.867 -44.754 1.00 62.12 441 CYS A C 1
ATOM 3496 O O . CYS A 1 441 ? 27.148 -14.330 -45.567 1.00 62.12 441 CYS A O 1
ATOM 3498 N N . ILE A 1 442 ? 27.966 -12.563 -44.451 1.00 58.59 442 ILE A N 1
ATOM 3499 C CA . ILE A 1 442 ? 27.040 -11.570 -45.023 1.00 58.59 442 ILE A CA 1
ATOM 3500 C C . ILE A 1 442 ? 27.526 -11.087 -46.403 1.00 58.59 442 ILE A C 1
ATOM 3502 O O . ILE A 1 442 ? 26.711 -10.880 -47.296 1.00 58.59 442 ILE A O 1
ATOM 3506 N N . TYR A 1 443 ? 28.839 -10.894 -46.594 1.00 57.31 443 TYR A N 1
ATOM 3507 C CA . TYR A 1 443 ? 29.439 -10.501 -47.882 1.00 57.31 443 TYR A CA 1
ATOM 3508 C C . TYR A 1 443 ? 30.805 -11.169 -48.061 1.00 57.31 443 TYR A C 1
ATOM 3510 O O . TYR A 1 443 ? 31.631 -11.067 -47.159 1.00 57.31 443 TYR A O 1
ATOM 3518 N N . GLY A 1 444 ? 31.091 -11.773 -49.216 1.00 60.19 444 GLY A N 1
ATOM 3519 C CA . GLY A 1 444 ? 32.387 -12.395 -49.514 1.00 60.19 444 GLY A CA 1
ATOM 3520 C C . GLY A 1 444 ? 32.603 -12.628 -51.008 1.00 60.19 444 GLY A C 1
ATOM 3521 O O . GLY A 1 444 ? 31.665 -12.519 -51.792 1.00 60.19 444 GLY A O 1
ATOM 3522 N N . ASP A 1 445 ? 33.835 -12.943 -51.398 1.00 54.94 445 ASP A N 1
ATOM 3523 C CA . ASP A 1 445 ? 34.229 -13.185 -52.798 1.00 54.94 445 ASP A CA 1
ATOM 3524 C C . ASP A 1 445 ? 34.243 -14.679 -53.188 1.00 54.94 445 ASP A C 1
ATOM 3526 O O . ASP A 1 445 ? 34.726 -15.049 -54.255 1.00 54.94 445 ASP A O 1
ATOM 3530 N N . GLY A 1 446 ? 33.721 -15.546 -52.314 1.00 56.44 446 GLY A N 1
ATOM 3531 C CA . GLY A 1 446 ? 33.743 -17.006 -52.464 1.00 56.44 446 GLY A CA 1
ATOM 3532 C C . GLY A 1 446 ? 34.975 -17.683 -51.848 1.00 56.44 446 GLY A C 1
ATOM 3533 O O . GLY A 1 446 ? 34.943 -18.887 -51.599 1.00 56.44 446 GLY A O 1
ATOM 3534 N N . THR A 1 447 ? 36.023 -16.922 -51.519 1.00 57.38 447 THR A N 1
ATOM 3535 C CA . THR A 1 447 ? 37.232 -17.408 -50.828 1.00 57.38 447 THR A CA 1
ATOM 3536 C C . THR A 1 447 ? 37.434 -16.785 -49.446 1.00 57.38 447 THR A C 1
ATOM 3538 O O . THR A 1 447 ? 37.868 -17.481 -48.524 1.00 57.38 447 THR A O 1
ATOM 3541 N N . VAL A 1 448 ? 37.057 -15.516 -49.275 1.00 57.19 448 VAL A N 1
ATOM 3542 C CA . VAL A 1 448 ? 37.152 -14.737 -48.035 1.00 57.19 448 VAL A CA 1
ATOM 3543 C C . VAL A 1 448 ? 35.824 -14.019 -47.785 1.00 57.19 448 VAL A C 1
ATOM 3545 O O . VAL A 1 448 ? 35.258 -13.384 -48.678 1.00 57.19 448 VAL A O 1
ATOM 3548 N N . CYS A 1 449 ? 35.310 -14.099 -46.558 1.00 64.19 449 CYS A N 1
ATOM 3549 C CA . CYS A 1 449 ? 34.165 -13.312 -46.130 1.00 64.19 449 CYS A CA 1
ATOM 3550 C C . CYS A 1 449 ? 34.608 -11.926 -45.662 1.00 64.19 449 CYS A C 1
ATOM 3552 O O . CYS A 1 449 ? 35.222 -11.751 -44.614 1.00 64.19 449 CYS A O 1
ATOM 3554 N N . ILE A 1 450 ? 34.248 -10.912 -46.435 1.00 62.03 450 ILE A N 1
ATOM 3555 C CA . ILE A 1 450 ? 34.518 -9.502 -46.164 1.00 62.03 450 ILE A CA 1
ATOM 3556 C C . ILE A 1 450 ? 33.734 -9.020 -44.932 1.00 62.03 450 ILE A C 1
ATOM 3558 O O . ILE A 1 450 ? 34.216 -8.163 -44.194 1.00 62.03 450 ILE A O 1
ATOM 3562 N N . LYS A 1 451 ? 32.535 -9.561 -44.674 1.00 56.03 451 LYS A N 1
ATOM 3563 C CA . LYS A 1 451 ? 31.714 -9.171 -43.517 1.00 56.03 451 LYS A CA 1
ATOM 3564 C C . LYS A 1 451 ? 30.856 -10.322 -43.008 1.00 56.03 451 LYS A C 1
ATOM 3566 O O . LYS A 1 451 ? 30.054 -10.863 -43.760 1.00 56.03 451 LYS A O 1
ATOM 3571 N N . CYS A 1 452 ? 30.952 -10.598 -41.713 1.00 63.88 452 CYS A N 1
ATOM 3572 C CA . CYS A 1 452 ? 30.291 -11.723 -41.056 1.00 63.88 452 CYS A CA 1
ATOM 3573 C C . CYS A 1 452 ? 29.104 -11.302 -40.179 1.00 63.88 452 CYS A C 1
ATOM 3575 O O . CYS A 1 452 ? 29.058 -10.179 -39.656 1.00 63.88 452 CYS A O 1
ATOM 3577 N N . GLU A 1 453 ? 28.131 -12.202 -40.029 1.00 63.97 453 GLU A N 1
ATOM 3578 C CA . GLU A 1 453 ? 26.996 -12.048 -39.112 1.00 63.97 453 GLU A CA 1
ATOM 3579 C C . GLU A 1 453 ? 27.474 -12.169 -37.670 1.00 63.97 453 GLU A C 1
ATOM 3581 O O . GLU A 1 453 ? 27.220 -11.275 -36.855 1.00 63.97 453 GLU A O 1
ATOM 3586 N N . THR A 1 454 ? 28.289 -13.190 -37.422 1.00 62.59 454 THR A N 1
ATOM 3587 C CA . THR A 1 454 ? 29.096 -13.402 -36.222 1.00 62.59 454 THR A CA 1
ATOM 3588 C C . THR A 1 454 ? 30.491 -13.898 -36.627 1.00 62.59 454 THR A C 1
ATOM 3590 O O . THR A 1 454 ? 30.657 -14.453 -37.712 1.00 62.59 454 THR A O 1
ATOM 3593 N N . GLY A 1 455 ? 31.511 -13.665 -35.794 1.00 69.94 455 GLY A N 1
ATOM 3594 C CA . GLY A 1 455 ? 32.891 -14.101 -36.074 1.00 69.94 455 GLY A CA 1
ATOM 3595 C C . GLY A 1 455 ? 33.799 -13.025 -36.683 1.00 69.94 455 GLY A C 1
ATOM 3596 O O . GLY A 1 455 ? 33.513 -11.824 -36.594 1.00 69.94 455 GLY A O 1
ATOM 3597 N N . GLU A 1 456 ? 34.932 -13.451 -37.244 1.00 72.19 456 GLU A N 1
ATOM 3598 C CA . GLU A 1 456 ? 35.981 -12.551 -37.734 1.00 72.19 456 GLU A CA 1
ATOM 3599 C C . GLU A 1 456 ? 35.709 -11.995 -39.139 1.00 72.19 456 GLU A C 1
ATOM 3601 O O . GLU A 1 456 ? 35.522 -12.729 -40.108 1.00 72.19 456 GLU A O 1
ATOM 3606 N N . SER A 1 457 ? 35.728 -10.664 -39.254 1.00 64.56 457 SER A N 1
ATOM 3607 C CA . SER A 1 457 ? 35.598 -9.978 -40.545 1.00 64.56 457 SER A CA 1
ATOM 3608 C C . SER A 1 457 ? 36.885 -10.104 -41.366 1.00 64.56 457 SER A C 1
ATOM 3610 O O . SER A 1 457 ? 37.973 -9.946 -40.820 1.00 64.56 457 SER A O 1
ATOM 3612 N N . HIS A 1 458 ? 36.759 -10.298 -42.683 1.00 65.12 458 HIS A N 1
ATOM 3613 C CA . HIS A 1 458 ? 37.860 -10.595 -43.616 1.00 65.12 458 HIS A CA 1
ATOM 3614 C C . HIS A 1 458 ? 38.484 -11.998 -43.452 1.00 65.12 458 HIS A C 1
ATOM 3616 O O . HIS A 1 458 ? 39.619 -12.215 -43.870 1.00 65.12 458 HIS A O 1
ATOM 3622 N N . SER A 1 459 ? 37.739 -12.961 -42.896 1.00 66.00 459 SER A N 1
ATOM 3623 C CA . SER A 1 459 ? 38.098 -14.391 -42.830 1.00 66.00 459 SER A CA 1
ATOM 3624 C C . SER A 1 459 ? 36.937 -15.263 -43.334 1.00 66.00 459 SER A C 1
ATOM 3626 O O . SER A 1 459 ? 36.045 -14.759 -44.003 1.00 66.00 459 SER A O 1
ATOM 3628 N N . LYS A 1 460 ? 36.882 -16.569 -43.050 1.00 71.25 460 LYS A N 1
ATOM 3629 C CA . LYS A 1 460 ? 35.704 -17.411 -43.353 1.00 71.25 460 LYS A CA 1
ATOM 3630 C C . LYS A 1 460 ? 34.566 -17.277 -42.321 1.00 71.25 460 LYS A C 1
ATOM 3632 O O . LYS A 1 460 ? 33.742 -18.184 -42.217 1.00 71.25 460 LYS A O 1
ATOM 3637 N N . CYS A 1 461 ? 34.497 -16.164 -41.583 1.00 68.50 461 CYS A N 1
ATOM 3638 C CA . CYS A 1 461 ? 33.614 -16.000 -40.416 1.00 68.50 461 CYS A CA 1
ATOM 3639 C C . CYS A 1 461 ? 33.856 -17.063 -39.358 1.00 68.50 461 CYS A C 1
ATOM 3641 O O . CYS A 1 461 ? 32.929 -17.598 -38.747 1.00 68.50 461 CYS A O 1
ATOM 3643 N N . GLU A 1 462 ? 35.128 -17.396 -39.184 1.00 74.12 462 GLU A N 1
ATOM 3644 C CA . GLU A 1 462 ? 35.542 -18.261 -38.100 1.00 74.12 462 GLU A CA 1
ATOM 3645 C C . GLU A 1 462 ? 35.231 -17.564 -36.774 1.00 74.12 462 GLU A C 1
ATOM 3647 O O . GLU A 1 462 ? 35.167 -16.329 -36.688 1.00 74.12 462 GLU A O 1
ATOM 3652 N N . ASN A 1 463 ? 34.962 -18.368 -35.747 1.00 71.19 463 ASN A N 1
ATOM 3653 C CA . ASN A 1 463 ? 34.681 -17.839 -34.423 1.00 71.19 463 ASN A CA 1
ATOM 3654 C C . ASN A 1 463 ? 35.835 -16.935 -33.993 1.00 71.19 463 ASN A C 1
ATOM 3656 O O . ASN A 1 463 ? 36.999 -17.302 -34.130 1.00 71.19 463 ASN A O 1
ATOM 3660 N N . CYS A 1 464 ? 35.496 -15.773 -33.441 1.00 73.38 464 CYS A N 1
ATOM 3661 C CA . CYS A 1 464 ? 36.486 -14.909 -32.821 1.00 73.38 464 CYS A CA 1
ATOM 3662 C C . CYS A 1 464 ? 37.288 -15.703 -31.786 1.00 73.38 464 CYS A C 1
ATOM 3664 O O . CYS A 1 464 ? 36.704 -16.490 -31.036 1.00 73.38 464 CYS A O 1
ATOM 3666 N N . ALA A 1 465 ? 38.595 -15.440 -31.682 1.00 74.69 465 ALA A N 1
ATOM 3667 C CA . ALA A 1 465 ? 39.439 -16.063 -30.661 1.00 74.69 465 ALA A CA 1
ATOM 3668 C C . ALA A 1 465 ? 38.852 -15.915 -29.238 1.00 74.69 465 ALA A C 1
ATOM 3670 O O . ALA A 1 465 ? 39.014 -16.791 -28.389 1.00 74.69 465 ALA A O 1
ATOM 3671 N N . ASN A 1 466 ? 38.104 -14.832 -28.987 1.00 74.62 466 ASN A N 1
ATOM 3672 C CA . ASN A 1 466 ? 37.262 -14.678 -27.803 1.00 74.62 466 ASN A CA 1
ATOM 3673 C C . ASN A 1 466 ? 35.846 -15.237 -28.046 1.00 74.62 466 ASN A C 1
ATOM 3675 O O . ASN A 1 466 ? 35.046 -14.634 -28.759 1.00 74.62 466 ASN A O 1
ATOM 3679 N N . THR A 1 467 ? 35.500 -16.333 -27.370 1.00 74.81 467 THR A N 1
ATOM 3680 C CA . THR A 1 467 ? 34.208 -17.037 -27.494 1.00 74.81 467 THR A CA 1
ATOM 3681 C C . THR A 1 467 ? 32.980 -16.224 -27.074 1.00 74.81 467 THR A C 1
ATOM 3683 O O . THR A 1 467 ? 31.870 -16.538 -27.497 1.00 74.81 467 THR A O 1
ATOM 3686 N N . ASN A 1 468 ? 33.154 -15.168 -26.273 1.00 80.25 468 ASN A N 1
ATOM 3687 C CA . ASN A 1 468 ? 32.060 -14.299 -25.817 1.00 80.25 468 ASN A CA 1
ATOM 3688 C C . ASN A 1 468 ? 31.910 -13.036 -26.688 1.00 80.25 468 ASN A C 1
ATOM 3690 O O . ASN A 1 468 ? 31.117 -12.137 -26.388 1.00 80.25 468 ASN A O 1
ATOM 3694 N N . CYS A 1 469 ? 32.700 -12.953 -27.758 1.00 74.56 469 CYS A N 1
ATOM 3695 C CA . CYS A 1 469 ? 32.660 -11.896 -28.748 1.00 74.56 469 CYS A CA 1
ATOM 3696 C C . CYS A 1 469 ? 31.722 -12.277 -29.896 1.00 74.56 469 CYS A C 1
ATOM 3698 O O . CYS A 1 469 ? 31.934 -13.276 -30.576 1.00 74.56 469 CYS A O 1
ATOM 3700 N N . LEU A 1 470 ? 30.706 -11.452 -30.149 1.00 70.88 470 LEU A N 1
ATOM 3701 C CA . LEU A 1 470 ? 29.822 -11.621 -31.302 1.00 70.88 470 LEU A CA 1
ATOM 3702 C C . LEU A 1 470 ? 30.502 -11.183 -32.608 1.00 70.88 470 LEU A C 1
ATOM 3704 O O . LEU A 1 470 ? 30.235 -11.777 -33.649 1.00 70.88 470 LEU A O 1
ATOM 3708 N N . LYS A 1 471 ? 31.366 -10.153 -32.575 1.00 71.31 471 LYS A N 1
ATOM 3709 C CA . LYS A 1 471 ? 32.057 -9.615 -33.767 1.00 71.31 471 LYS A CA 1
ATOM 3710 C C . LYS A 1 471 ? 33.467 -9.129 -33.476 1.00 71.31 471 LYS A C 1
ATOM 3712 O O . LYS A 1 471 ? 33.639 -8.289 -32.592 1.00 71.31 471 LYS A O 1
ATOM 3717 N N . CYS A 1 472 ? 34.434 -9.540 -34.292 1.00 70.75 472 CYS A N 1
ATOM 3718 C CA . CYS A 1 472 ? 35.834 -9.127 -34.189 1.00 70.75 472 CYS A CA 1
ATOM 3719 C C . CYS A 1 472 ? 36.448 -8.778 -35.554 1.00 70.75 472 CYS A C 1
ATOM 3721 O O . CYS A 1 472 ? 35.966 -9.209 -36.603 1.00 70.75 472 CYS A O 1
ATOM 3723 N N . ASN A 1 473 ? 37.526 -7.991 -35.518 1.00 74.44 473 ASN A N 1
ATOM 3724 C CA . ASN A 1 473 ? 38.386 -7.703 -36.666 1.00 74.44 473 ASN A CA 1
ATOM 3725 C C . ASN A 1 473 ? 39.845 -7.927 -36.255 1.00 74.44 473 ASN A C 1
ATOM 3727 O O . ASN A 1 473 ? 40.298 -7.233 -35.342 1.00 74.44 473 ASN A O 1
ATOM 3731 N N . SER A 1 474 ? 40.573 -8.811 -36.943 1.00 69.00 474 SER A N 1
ATOM 3732 C CA . SER A 1 474 ? 41.976 -9.130 -36.627 1.00 69.00 474 SER A CA 1
ATOM 3733 C C . SER A 1 474 ? 42.142 -9.518 -35.154 1.00 69.00 474 SER A C 1
ATOM 3735 O O . SER A 1 474 ? 42.923 -8.902 -34.432 1.00 69.00 474 SER A O 1
ATOM 3737 N N . ASP A 1 475 ? 41.296 -10.439 -34.688 1.00 68.06 475 ASP A N 1
ATOM 3738 C CA . ASP A 1 475 ? 41.156 -10.881 -33.289 1.00 68.06 475 ASP A CA 1
ATOM 3739 C C . ASP A 1 475 ? 40.758 -9.812 -32.248 1.00 68.06 475 ASP A C 1
ATOM 3741 O O . ASP A 1 475 ? 40.630 -10.100 -31.057 1.00 68.06 475 ASP A O 1
ATOM 3745 N N . VAL A 1 476 ? 40.466 -8.577 -32.666 1.00 71.81 476 VAL A N 1
ATOM 3746 C CA . VAL A 1 476 ? 40.021 -7.498 -31.770 1.00 71.81 476 VAL A CA 1
ATOM 3747 C C . VAL A 1 476 ? 38.497 -7.433 -31.723 1.00 71.81 476 VAL A C 1
ATOM 3749 O O . VAL A 1 476 ? 37.852 -7.136 -32.734 1.00 71.81 476 VAL A O 1
ATOM 3752 N N . CYS A 1 477 ? 37.898 -7.638 -30.546 1.00 73.31 477 CYS A N 1
ATOM 3753 C CA . CYS A 1 477 ? 36.447 -7.645 -30.401 1.00 73.31 477 CYS A CA 1
ATOM 3754 C C . CYS A 1 477 ? 35.818 -6.244 -30.485 1.00 73.31 477 CYS A C 1
ATOM 3756 O O . CYS A 1 477 ? 36.351 -5.245 -29.998 1.00 73.31 477 CYS A O 1
ATOM 3758 N N . ARG A 1 478 ? 34.642 -6.172 -31.110 1.00 67.00 478 ARG A N 1
ATOM 3759 C CA . ARG A 1 478 ? 33.854 -4.950 -31.324 1.00 67.00 478 ARG A CA 1
ATOM 3760 C C . ARG A 1 478 ? 32.455 -5.012 -30.722 1.00 67.00 478 ARG A C 1
ATOM 3762 O O . ARG A 1 478 ? 31.864 -3.958 -30.508 1.00 67.00 478 ARG A O 1
ATOM 3769 N N . LEU A 1 479 ? 31.923 -6.205 -30.464 1.00 64.81 479 LEU A N 1
ATOM 3770 C CA . LEU A 1 479 ? 30.590 -6.392 -29.893 1.00 64.81 479 LEU A CA 1
ATOM 3771 C C . LEU A 1 479 ? 30.548 -7.667 -29.051 1.00 64.81 479 LEU A C 1
ATOM 3773 O O . LEU A 1 479 ? 30.910 -8.732 -29.549 1.00 64.81 479 LEU A O 1
ATOM 3777 N N . CYS A 1 480 ? 30.076 -7.561 -27.811 1.00 69.38 480 CYS A N 1
ATOM 3778 C CA . CYS A 1 480 ? 29.982 -8.682 -26.882 1.00 69.38 480 CYS A CA 1
ATOM 3779 C C . CYS A 1 480 ? 28.576 -9.280 -26.805 1.00 69.38 480 CYS A C 1
ATOM 3781 O O . CYS A 1 480 ? 27.587 -8.605 -27.095 1.00 69.38 480 CYS A O 1
ATOM 3783 N N . GLN A 1 481 ? 28.502 -10.548 -26.395 1.00 68.81 481 GLN A N 1
ATOM 3784 C CA . GLN A 1 481 ? 27.248 -11.210 -26.027 1.00 68.81 481 GLN A CA 1
ATOM 3785 C C . GLN A 1 481 ? 26.589 -10.534 -24.810 1.00 68.81 481 GLN A C 1
ATOM 3787 O O . GLN A 1 481 ? 27.246 -9.834 -24.038 1.00 68.81 481 GLN A O 1
ATOM 3792 N N . THR A 1 482 ? 25.283 -10.741 -24.624 1.00 62.00 482 THR A N 1
ATOM 3793 C CA . THR A 1 482 ? 24.547 -10.251 -23.447 1.00 62.00 482 THR A CA 1
ATOM 3794 C C . THR A 1 482 ? 25.202 -10.743 -22.153 1.00 62.00 482 THR A C 1
ATOM 3796 O O . THR A 1 482 ? 25.507 -11.927 -22.026 1.00 62.00 482 THR A O 1
ATOM 3799 N N . GLY A 1 483 ? 25.432 -9.835 -21.199 1.00 64.06 483 GLY A N 1
ATOM 3800 C CA . GLY A 1 483 ? 26.172 -10.129 -19.965 1.00 64.06 483 GLY A CA 1
ATOM 3801 C C . GLY A 1 483 ? 27.701 -10.038 -20.089 1.00 64.06 483 GLY A C 1
ATOM 3802 O O . GLY A 1 483 ? 28.407 -10.406 -19.151 1.00 64.06 483 GLY A O 1
ATOM 3803 N N . TYR A 1 484 ? 28.229 -9.544 -21.215 1.00 72.94 484 TYR A N 1
ATOM 3804 C CA . TYR A 1 484 ? 29.658 -9.304 -21.443 1.00 72.94 484 TYR A CA 1
ATOM 3805 C C . TYR A 1 484 ? 29.910 -7.870 -21.941 1.00 72.94 484 TYR A C 1
ATOM 3807 O O . TYR A 1 484 ? 29.056 -7.268 -22.588 1.00 72.94 484 TYR A O 1
ATOM 3815 N N . VAL A 1 485 ? 31.076 -7.301 -21.623 1.00 77.38 485 VAL A N 1
ATOM 3816 C CA . VAL A 1 485 ? 31.475 -5.924 -21.977 1.00 77.38 485 VAL A CA 1
ATOM 3817 C C . VAL A 1 485 ? 32.918 -5.888 -22.488 1.00 77.38 485 VAL A C 1
ATOM 3819 O O . VAL A 1 485 ? 33.731 -6.741 -22.131 1.00 77.38 485 VAL A O 1
ATOM 3822 N N . LEU A 1 486 ? 33.246 -4.917 -23.345 1.00 69.81 486 LEU A N 1
ATOM 3823 C CA . LEU A 1 486 ? 34.609 -4.720 -23.843 1.00 69.81 486 LEU A CA 1
ATOM 3824 C C . LEU A 1 486 ? 35.511 -4.162 -22.736 1.00 69.81 486 LEU A C 1
ATOM 3826 O O . LEU A 1 486 ? 35.232 -3.104 -22.174 1.00 69.81 486 LEU A O 1
ATOM 3830 N N . ASN A 1 487 ? 36.620 -4.845 -22.457 1.00 70.56 487 ASN A N 1
ATOM 3831 C CA . ASN A 1 487 ? 37.687 -4.304 -21.619 1.00 70.56 487 ASN A CA 1
ATOM 3832 C C . ASN A 1 487 ? 38.595 -3.339 -22.415 1.00 70.56 487 ASN A C 1
ATOM 3834 O O . ASN A 1 487 ? 38.466 -3.189 -23.632 1.00 70.56 487 ASN A O 1
ATOM 3838 N N . ASP A 1 488 ? 39.560 -2.710 -21.740 1.00 70.94 488 ASP A N 1
ATOM 3839 C CA . ASP A 1 488 ? 40.452 -1.717 -22.362 1.00 70.94 488 ASP A CA 1
ATOM 3840 C C . ASP A 1 488 ? 41.390 -2.333 -23.432 1.00 70.94 488 ASP A C 1
ATOM 3842 O O . ASP A 1 488 ? 41.895 -1.627 -24.303 1.00 70.94 488 ASP A O 1
ATOM 3846 N N . THR A 1 489 ? 41.560 -3.665 -23.433 1.00 73.31 489 THR A N 1
ATOM 3847 C CA . THR A 1 489 ? 42.263 -4.424 -24.489 1.00 73.31 489 THR A CA 1
ATOM 3848 C C . THR A 1 489 ? 41.331 -4.922 -25.599 1.00 73.31 489 THR A C 1
ATOM 3850 O O . THR A 1 489 ? 41.766 -5.668 -26.472 1.00 73.31 489 THR A O 1
ATOM 3853 N N . LYS A 1 490 ? 40.066 -4.470 -25.611 1.00 72.06 490 LYS A N 1
ATOM 3854 C CA . LYS A 1 490 ? 39.023 -4.807 -26.596 1.00 72.06 490 LYS A CA 1
ATOM 3855 C C . LYS A 1 490 ? 38.684 -6.302 -26.656 1.00 72.06 490 LYS A C 1
ATOM 3857 O O . LYS A 1 490 ? 38.370 -6.837 -27.715 1.00 72.06 490 LYS A O 1
ATOM 3862 N N . ASN A 1 491 ? 38.697 -6.961 -25.504 1.00 79.25 491 ASN A N 1
ATOM 3863 C CA . ASN A 1 491 ? 38.205 -8.318 -25.290 1.00 79.25 491 ASN A CA 1
ATOM 3864 C C . ASN A 1 491 ? 36.883 -8.295 -24.519 1.00 79.25 491 ASN A C 1
ATOM 3866 O O . ASN A 1 491 ? 36.713 -7.492 -23.603 1.00 79.25 491 ASN A O 1
ATOM 3870 N N . CYS A 1 492 ? 35.964 -9.202 -24.853 1.00 76.69 492 CYS A N 1
ATOM 3871 C CA . CYS A 1 492 ? 34.735 -9.384 -24.089 1.00 76.69 492 CYS A CA 1
ATOM 3872 C C . CYS A 1 492 ? 35.024 -10.107 -22.786 1.00 76.69 492 CYS A C 1
ATOM 3874 O O . CYS A 1 492 ? 35.471 -11.257 -22.789 1.00 76.69 492 CYS A O 1
ATOM 3876 N N . VAL A 1 493 ? 34.749 -9.425 -21.686 1.00 82.25 493 VAL A N 1
ATOM 3877 C CA . VAL A 1 493 ? 34.824 -9.968 -20.336 1.00 82.25 493 VAL A CA 1
ATOM 3878 C C . VAL A 1 493 ? 33.423 -10.025 -19.755 1.00 82.25 493 VAL A C 1
ATOM 3880 O O . VAL A 1 493 ? 32.577 -9.190 -20.073 1.00 82.25 493 VAL A O 1
ATOM 3883 N N . LYS A 1 494 ? 33.156 -11.045 -18.942 1.00 78.25 494 LYS A N 1
ATOM 3884 C CA . LYS A 1 494 ? 31.861 -11.205 -18.283 1.00 78.25 494 LYS A CA 1
ATOM 3885 C C . LYS A 1 494 ? 31.622 -10.009 -17.362 1.00 78.25 494 LYS A C 1
ATOM 3887 O O . LYS A 1 494 ? 32.459 -9.732 -16.506 1.00 78.25 494 LYS A O 1
ATOM 3892 N N . GLU A 1 495 ? 30.497 -9.326 -17.535 1.00 76.94 495 GLU A N 1
ATOM 3893 C CA . GLU A 1 495 ? 30.058 -8.282 -16.616 1.00 76.94 495 GLU A CA 1
ATOM 3894 C C . GLU A 1 495 ? 29.430 -8.971 -15.402 1.00 76.94 495 GLU A C 1
ATOM 3896 O O . GLU A 1 495 ? 28.332 -9.520 -15.465 1.00 76.94 495 GLU A O 1
ATOM 3901 N N . SER A 1 496 ? 30.181 -9.033 -14.306 1.00 73.12 496 SER A N 1
ATOM 3902 C CA . SER A 1 496 ? 29.730 -9.629 -13.045 1.00 73.12 496 SER A CA 1
ATOM 3903 C C . SER A 1 496 ? 29.104 -8.600 -12.104 1.00 73.12 496 SER A C 1
ATOM 3905 O O . SER A 1 496 ? 28.463 -8.973 -11.119 1.00 73.12 496 SER A O 1
ATOM 3907 N N . LEU A 1 497 ? 29.281 -7.310 -12.394 1.00 71.50 497 LEU A N 1
ATOM 3908 C CA . LEU A 1 497 ? 28.931 -6.205 -11.507 1.00 71.50 497 LEU A CA 1
ATOM 3909 C C . LEU A 1 497 ? 27.658 -5.488 -11.948 1.00 71.50 497 LEU A C 1
ATOM 3911 O O . LEU A 1 497 ? 27.281 -4.492 -11.338 1.00 71.50 497 LEU A O 1
ATOM 3915 N N . GLY A 1 498 ? 26.989 -5.990 -12.982 1.00 65.25 498 GLY A N 1
ATOM 3916 C CA . GLY A 1 498 ? 25.803 -5.387 -13.560 1.00 65.25 498 GLY A CA 1
ATOM 3917 C C . GLY A 1 498 ? 25.226 -6.204 -14.705 1.00 65.25 498 GLY A C 1
ATOM 3918 O O . GLY A 1 498 ? 25.591 -7.357 -14.923 1.00 65.25 498 GLY A O 1
ATOM 3919 N N . PHE A 1 499 ? 24.328 -5.580 -15.451 1.00 56.72 499 PHE A N 1
ATOM 3920 C CA . PHE A 1 499 ? 23.811 -6.101 -16.705 1.00 56.72 499 PHE A CA 1
ATOM 3921 C C . PHE A 1 499 ? 24.355 -5.261 -17.847 1.00 56.72 499 PHE A C 1
ATOM 3923 O O . PHE A 1 499 ? 24.217 -4.035 -17.863 1.00 56.72 499 PHE A O 1
ATOM 3930 N N . SER A 1 500 ? 24.968 -5.926 -18.815 1.00 62.00 500 SER A N 1
ATOM 3931 C CA . SER A 1 500 ? 25.537 -5.300 -19.999 1.00 62.00 500 SER A CA 1
ATOM 3932 C C . SER A 1 500 ? 24.894 -5.839 -21.267 1.00 62.00 500 SER A C 1
ATOM 3934 O O . SER A 1 500 ? 24.493 -7.006 -21.362 1.00 62.00 500 SER A O 1
ATOM 3936 N N . TYR A 1 501 ? 24.822 -4.967 -22.267 1.00 50.78 501 TYR A N 1
ATOM 3937 C CA . TYR A 1 501 ? 24.375 -5.329 -23.600 1.00 50.78 501 TYR A CA 1
ATOM 3938 C C . TYR A 1 501 ? 25.295 -4.690 -24.642 1.00 50.78 501 TYR A C 1
ATOM 3940 O O . TYR A 1 501 ? 25.348 -3.468 -24.794 1.00 50.78 501 TYR A O 1
ATOM 3948 N N . GLY A 1 502 ? 26.039 -5.524 -25.371 1.00 62.69 502 GLY A N 1
ATOM 3949 C CA . GLY A 1 502 ? 26.914 -5.082 -26.452 1.00 62.69 502 GLY A CA 1
ATOM 3950 C C . GLY A 1 502 ? 28.200 -4.402 -25.971 1.00 62.69 502 GLY A C 1
ATOM 3951 O O . GLY A 1 502 ? 29.167 -5.083 -25.643 1.00 62.69 502 GLY A O 1
ATOM 3952 N N . ILE A 1 503 ? 28.246 -3.065 -26.025 1.00 51.66 503 ILE A N 1
ATOM 3953 C CA . ILE A 1 503 ? 29.466 -2.259 -25.793 1.00 51.66 503 ILE A CA 1
ATOM 3954 C C . ILE A 1 503 ? 29.474 -1.499 -24.459 1.00 51.66 503 ILE A C 1
ATOM 3956 O O . ILE A 1 503 ? 30.449 -0.811 -24.162 1.00 51.66 503 ILE A O 1
ATOM 3960 N N . SER A 1 504 ? 28.401 -1.565 -23.665 1.00 51.06 504 SER A N 1
ATOM 3961 C CA . SER A 1 504 ? 28.279 -0.775 -22.432 1.00 51.06 504 SER A CA 1
ATOM 3962 C C . SER A 1 504 ? 27.478 -1.493 -21.351 1.00 51.06 504 SER A C 1
ATOM 3964 O O . SER A 1 504 ? 26.601 -2.315 -21.640 1.00 51.06 504 SER A O 1
ATOM 3966 N N . THR A 1 505 ? 27.780 -1.156 -20.098 1.00 58.88 505 THR A N 1
ATOM 3967 C CA . THR A 1 505 ? 27.038 -1.627 -18.929 1.00 58.88 505 THR A CA 1
ATOM 3968 C C . THR A 1 505 ? 25.793 -0.759 -18.738 1.00 58.88 505 THR A C 1
ATOM 3970 O O . THR A 1 505 ? 25.882 0.466 -18.686 1.00 58.88 505 THR A O 1
ATOM 3973 N N . VAL A 1 506 ? 24.623 -1.403 -18.710 1.00 57.69 506 VAL A N 1
ATOM 3974 C CA . VAL A 1 506 ? 23.288 -0.779 -18.759 1.00 57.69 506 VAL A CA 1
ATOM 3975 C C . VAL A 1 506 ? 22.751 -0.497 -17.361 1.00 57.69 506 VAL A C 1
ATOM 3977 O O . VAL A 1 506 ? 22.070 0.501 -17.161 1.00 57.69 506 VAL A O 1
ATOM 3980 N N . TYR A 1 507 ? 23.062 -1.351 -16.387 1.00 55.06 507 TYR A N 1
ATOM 3981 C CA . TYR A 1 507 ? 22.831 -1.079 -14.968 1.00 55.06 507 TYR A CA 1
ATOM 3982 C C . TYR A 1 507 ? 23.807 -1.885 -14.111 1.00 55.06 507 TYR A C 1
ATOM 3984 O O . TYR A 1 507 ? 24.352 -2.887 -14.573 1.00 55.06 507 TYR A O 1
ATOM 3992 N N . CYS A 1 508 ? 24.022 -1.455 -12.869 1.00 61.91 508 CYS A N 1
ATOM 3993 C CA . CYS A 1 508 ? 24.922 -2.112 -11.925 1.00 61.91 508 CYS A CA 1
ATOM 3994 C C . CYS A 1 508 ? 24.149 -2.912 -10.874 1.00 61.91 508 CYS A C 1
ATOM 3996 O O . CYS A 1 508 ? 23.080 -2.505 -10.427 1.00 61.91 508 CYS A O 1
ATOM 3998 N N . ASN A 1 509 ? 24.697 -4.057 -10.481 1.00 67.81 509 ASN A N 1
ATOM 3999 C CA . ASN A 1 509 ? 24.200 -4.866 -9.381 1.00 67.81 509 ASN A CA 1
ATOM 4000 C C . ASN A 1 509 ? 24.324 -4.087 -8.065 1.00 67.81 509 ASN A C 1
ATOM 4002 O O . ASN A 1 509 ? 25.175 -3.206 -7.920 1.00 67.81 509 ASN A O 1
ATOM 4006 N N . ASN A 1 510 ? 23.517 -4.461 -7.071 1.00 59.47 510 ASN A N 1
ATOM 4007 C CA . ASN A 1 510 ? 23.633 -3.929 -5.711 1.00 59.47 510 ASN A CA 1
ATOM 4008 C C . ASN A 1 510 ? 25.099 -4.021 -5.239 1.00 59.47 510 ASN A C 1
ATOM 4010 O O . ASN A 1 510 ? 25.735 -5.052 -5.468 1.00 59.47 510 ASN A O 1
ATOM 4014 N N . LYS A 1 511 ? 25.610 -2.976 -4.564 1.00 71.50 511 LYS A N 1
ATOM 4015 C CA . LYS A 1 511 ? 27.038 -2.713 -4.229 1.00 71.50 511 LYS A CA 1
ATOM 4016 C C . LYS A 1 511 ? 27.851 -1.951 -5.266 1.00 71.50 511 LYS A C 1
ATOM 4018 O O . LYS A 1 511 ? 28.990 -1.585 -4.978 1.00 71.50 511 LYS A O 1
ATOM 4023 N N . PHE A 1 512 ? 27.279 -1.654 -6.427 1.00 73.12 512 PHE A N 1
ATOM 4024 C CA . PHE A 1 512 ? 27.966 -0.918 -7.477 1.00 73.12 512 PHE A CA 1
ATOM 4025 C C . PHE A 1 512 ? 27.115 0.245 -7.987 1.00 73.12 512 PHE A C 1
ATOM 4027 O O . PHE A 1 512 ? 25.896 0.135 -8.091 1.00 73.12 512 PHE A O 1
ATOM 4034 N N . TYR A 1 513 ? 27.767 1.354 -8.327 1.00 70.69 513 TYR A N 1
ATOM 4035 C CA . TYR A 1 513 ? 27.146 2.524 -8.942 1.00 70.69 513 TYR A CA 1
ATOM 4036 C C . TYR A 1 513 ? 27.694 2.731 -10.355 1.00 70.69 513 TYR A C 1
ATOM 4038 O O . TYR A 1 513 ? 28.811 2.312 -10.672 1.00 70.69 513 TYR A O 1
ATOM 4046 N N . MET A 1 514 ? 26.902 3.360 -11.222 1.00 69.94 514 MET A N 1
ATOM 4047 C CA . MET A 1 514 ? 27.299 3.600 -12.606 1.00 69.94 514 MET A CA 1
ATOM 4048 C C . MET A 1 514 ? 28.068 4.913 -12.730 1.00 69.94 514 MET A C 1
ATOM 4050 O O . MET A 1 514 ? 27.581 5.970 -12.338 1.00 69.94 514 MET A O 1
ATOM 4054 N N . GLU A 1 515 ? 29.253 4.853 -13.330 1.00 65.00 515 GLU A N 1
ATOM 4055 C CA . GLU A 1 515 ? 30.062 6.027 -13.647 1.00 65.00 515 GLU A CA 1
ATOM 4056 C C . GLU A 1 515 ? 30.733 5.812 -15.005 1.00 65.00 515 GLU A C 1
ATOM 4058 O O . GLU A 1 515 ? 31.469 4.842 -15.191 1.00 65.00 515 GLU A O 1
ATOM 4063 N N . ASN A 1 516 ? 30.465 6.690 -15.978 1.00 60.09 516 ASN A N 1
ATOM 4064 C CA . ASN A 1 516 ? 30.994 6.579 -17.346 1.00 60.09 516 ASN A CA 1
ATOM 4065 C C . ASN A 1 516 ? 30.790 5.184 -17.978 1.00 60.09 516 ASN A C 1
ATOM 4067 O O . ASN A 1 516 ? 31.717 4.620 -18.557 1.00 60.09 516 ASN A O 1
ATOM 4071 N N . PHE A 1 517 ? 29.586 4.614 -17.843 1.00 59.19 517 PHE A N 1
ATOM 4072 C CA . PHE A 1 517 ? 29.225 3.278 -18.350 1.00 59.19 517 PHE A CA 1
ATOM 4073 C C . PHE A 1 517 ? 30.025 2.103 -17.751 1.00 59.19 517 PHE A C 1
ATOM 4075 O O . PHE A 1 517 ? 29.991 1.005 -18.306 1.00 59.19 517 PHE A O 1
ATOM 4082 N N . LYS A 1 518 ? 30.727 2.306 -16.626 1.00 65.12 518 LYS A N 1
ATOM 4083 C CA . LYS A 1 518 ? 31.395 1.252 -15.847 1.00 65.12 518 LYS A CA 1
ATOM 4084 C C . LYS A 1 518 ? 30.784 1.172 -14.445 1.00 65.12 518 LYS A C 1
ATOM 4086 O O . LYS A 1 518 ? 30.479 2.197 -13.833 1.00 65.12 518 LYS A O 1
ATOM 4091 N N . CYS A 1 519 ? 30.627 -0.044 -13.927 1.00 69.81 519 CYS A N 1
ATOM 4092 C CA . CYS A 1 519 ? 30.188 -0.265 -12.553 1.00 69.81 519 CYS A CA 1
ATOM 4093 C C . CYS A 1 519 ? 31.361 -0.113 -11.591 1.00 69.81 519 CYS A C 1
ATOM 4095 O O . CYS A 1 519 ? 32.346 -0.849 -11.668 1.00 69.81 519 CYS A O 1
ATOM 4097 N N . ARG A 1 520 ? 31.261 0.851 -10.679 1.00 74.94 520 ARG A N 1
ATOM 4098 C CA . ARG A 1 520 ? 32.257 1.095 -9.636 1.00 74.94 520 ARG A CA 1
ATOM 4099 C C . ARG A 1 520 ? 31.723 0.678 -8.283 1.00 74.94 520 ARG A C 1
ATOM 4101 O O . ARG A 1 520 ? 30.539 0.816 -8.004 1.00 74.94 520 ARG A O 1
ATOM 4108 N N . ASN A 1 521 ? 32.602 0.136 -7.451 1.00 80.12 521 ASN A N 1
ATOM 4109 C CA . ASN A 1 521 ? 32.216 -0.407 -6.159 1.00 80.12 521 ASN A CA 1
ATOM 4110 C C . ASN A 1 521 ? 31.913 0.724 -5.173 1.00 80.12 521 ASN A C 1
ATOM 4112 O O . ASN A 1 521 ? 32.741 1.616 -4.969 1.00 80.12 521 ASN A O 1
ATOM 4116 N N . CYS A 1 522 ? 30.755 0.650 -4.530 1.00 75.56 522 CYS A N 1
ATOM 4117 C CA . CYS A 1 522 ? 30.354 1.609 -3.515 1.00 75.56 522 CYS A CA 1
ATOM 4118 C C . CYS A 1 522 ? 31.327 1.669 -2.341 1.00 75.56 522 CYS A C 1
ATOM 4120 O O . CYS A 1 522 ? 31.720 2.769 -1.968 1.00 75.56 522 CYS A O 1
ATOM 4122 N N . LEU A 1 523 ? 31.829 0.523 -1.871 1.00 79.19 523 LEU A N 1
ATOM 4123 C CA . LEU A 1 523 ? 32.796 0.440 -0.767 1.00 79.19 523 LEU A CA 1
ATOM 4124 C C . LEU A 1 523 ? 34.082 1.233 -1.028 1.00 79.19 523 LEU A C 1
ATOM 4126 O O . LEU A 1 523 ? 34.705 1.721 -0.095 1.00 79.19 523 LEU A O 1
ATOM 4130 N N . THR A 1 524 ? 34.500 1.345 -2.294 1.00 80.38 524 THR A N 1
ATOM 4131 C CA . THR A 1 524 ? 35.752 2.037 -2.653 1.00 80.38 524 THR A CA 1
ATOM 4132 C C . THR A 1 524 ? 35.621 3.554 -2.676 1.00 80.38 524 THR A C 1
ATOM 4134 O O . THR A 1 524 ? 36.630 4.250 -2.615 1.00 80.38 524 THR A O 1
ATOM 4137 N N . LYS A 1 525 ? 34.392 4.065 -2.787 1.00 77.56 525 LYS A N 1
ATOM 4138 C CA . LYS A 1 525 ? 34.103 5.500 -2.851 1.00 77.56 525 LYS A CA 1
ATOM 4139 C C . LYS A 1 525 ? 33.525 6.026 -1.545 1.00 77.56 525 LYS A C 1
ATOM 4141 O O . LYS A 1 525 ? 33.888 7.112 -1.111 1.00 77.56 525 LYS A O 1
ATOM 4146 N N . HIS A 1 526 ? 32.657 5.234 -0.929 1.00 77.50 526 HIS A N 1
ATOM 4147 C CA . HIS A 1 526 ? 32.079 5.489 0.374 1.00 77.50 526 HIS A CA 1
ATOM 4148 C C . HIS A 1 526 ? 32.343 4.266 1.252 1.00 77.50 526 HIS A C 1
ATOM 4150 O O . HIS A 1 526 ? 31.808 3.179 1.015 1.00 77.50 526 HIS A O 1
ATOM 4156 N N . GLU A 1 527 ? 33.205 4.435 2.250 1.00 80.25 527 GLU A N 1
ATOM 4157 C CA . GLU A 1 527 ? 33.571 3.360 3.167 1.00 80.25 527 GLU A CA 1
ATOM 4158 C C . GLU A 1 527 ? 32.312 2.803 3.849 1.00 80.25 527 GLU A C 1
ATOM 4160 O O . GLU A 1 527 ? 31.421 3.562 4.222 1.00 80.25 527 GLU A O 1
ATOM 4165 N N . ASN A 1 528 ? 32.209 1.478 3.980 1.00 80.38 528 ASN A N 1
ATOM 4166 C CA . ASN A 1 528 ? 31.065 0.790 4.601 1.00 80.38 528 ASN A CA 1
ATOM 4167 C C . ASN A 1 528 ? 29.705 0.974 3.888 1.00 80.38 528 ASN A C 1
ATOM 4169 O O . ASN A 1 528 ? 28.650 0.710 4.471 1.00 80.38 528 ASN A O 1
ATOM 4173 N N . SER A 1 529 ? 29.717 1.390 2.618 1.00 77.44 529 SER A N 1
ATOM 4174 C CA . SER A 1 529 ? 28.523 1.566 1.784 1.00 77.44 529 SER A CA 1
ATOM 4175 C C . SER A 1 529 ? 28.187 0.314 0.965 1.00 77.44 529 SER A C 1
ATOM 4177 O O . SER A 1 529 ? 28.959 -0.112 0.105 1.00 77.44 529 SER A O 1
ATOM 4179 N N . ILE A 1 530 ? 27.003 -0.265 1.192 1.00 73.88 530 ILE A N 1
ATOM 4180 C CA . ILE A 1 530 ? 26.442 -1.378 0.401 1.00 73.88 530 ILE A CA 1
ATOM 4181 C C . ILE A 1 530 ? 25.694 -0.870 -0.839 1.00 73.88 530 ILE A C 1
ATOM 4183 O O . ILE A 1 530 ? 25.530 -1.612 -1.806 1.00 73.88 530 ILE A O 1
ATOM 4187 N N . LEU A 1 531 ? 25.215 0.370 -0.843 1.00 71.62 531 LEU A N 1
ATOM 4188 C CA . LEU A 1 531 ? 24.538 0.976 -1.986 1.00 71.62 531 LEU A CA 1
ATOM 4189 C C . LEU A 1 531 ? 24.843 2.467 -2.009 1.00 71.62 531 LEU A C 1
ATOM 4191 O O . LEU A 1 531 ? 24.765 3.123 -0.977 1.00 71.62 531 LEU A O 1
ATOM 4195 N N . CYS A 1 532 ? 25.141 3.011 -3.179 1.00 59.91 532 CYS A N 1
ATOM 4196 C CA . CYS A 1 532 ? 25.559 4.396 -3.343 1.00 59.91 532 CYS A CA 1
ATOM 4197 C C . CYS A 1 532 ? 25.224 4.899 -4.750 1.00 59.91 532 CYS A C 1
ATOM 4199 O O . CYS A 1 532 ? 24.963 4.107 -5.658 1.00 59.91 532 CYS A O 1
ATOM 4201 N N . ASN A 1 533 ? 25.260 6.217 -4.929 1.00 66.75 533 ASN A N 1
ATOM 4202 C CA . ASN A 1 533 ? 25.323 6.849 -6.244 1.00 66.75 533 ASN A CA 1
ATOM 4203 C C . ASN A 1 533 ? 26.697 7.523 -6.434 1.00 66.75 533 ASN A C 1
ATOM 4205 O O . ASN A 1 533 ? 27.656 7.214 -5.729 1.00 66.75 533 ASN A O 1
ATOM 4209 N N . THR A 1 534 ? 26.826 8.434 -7.403 1.00 67.44 534 THR A N 1
ATOM 4210 C CA . THR A 1 534 ? 28.102 9.119 -7.658 1.00 67.44 534 THR A CA 1
ATOM 4211 C C . THR A 1 534 ? 28.519 10.088 -6.550 1.00 67.44 534 THR A C 1
ATOM 4213 O O . THR A 1 534 ? 29.665 10.528 -6.571 1.00 67.44 534 THR A O 1
ATOM 4216 N N . ASN A 1 535 ? 27.630 10.452 -5.628 1.00 68.44 535 ASN A N 1
ATOM 4217 C CA . ASN A 1 535 ? 27.851 11.546 -4.684 1.00 68.44 535 ASN A CA 1
ATOM 4218 C C . ASN A 1 535 ? 27.677 11.123 -3.216 1.00 68.44 535 ASN A C 1
ATOM 4220 O O . ASN A 1 535 ? 28.355 11.683 -2.362 1.00 68.44 535 ASN A O 1
ATOM 4224 N N . ILE A 1 536 ? 26.787 10.171 -2.922 1.00 68.69 536 ILE A N 1
ATOM 4225 C CA . ILE A 1 536 ? 26.376 9.791 -1.564 1.00 68.69 536 ILE A CA 1
ATOM 4226 C C . ILE A 1 536 ? 26.135 8.280 -1.424 1.00 68.69 536 ILE A C 1
ATOM 4228 O O . ILE A 1 536 ? 25.824 7.580 -2.396 1.00 68.69 536 ILE A O 1
ATOM 4232 N N . SER A 1 537 ? 26.191 7.782 -0.186 1.00 71.75 537 SER A N 1
ATOM 4233 C CA . SER A 1 537 ? 25.676 6.459 0.182 1.00 71.75 537 SER A CA 1
ATOM 4234 C C . SER A 1 537 ? 24.160 6.473 0.321 1.00 71.75 537 SER A C 1
ATOM 4236 O O . SER A 1 537 ? 23.575 7.367 0.922 1.00 71.75 537 SER A O 1
ATOM 4238 N N . LEU A 1 538 ? 23.533 5.435 -0.218 1.00 64.69 538 LEU A N 1
ATOM 4239 C CA . LEU A 1 538 ? 22.096 5.170 -0.168 1.00 64.69 538 LEU A CA 1
ATOM 4240 C C . LEU A 1 538 ? 21.757 4.025 0.798 1.00 64.69 538 LEU A C 1
ATOM 4242 O O . LEU A 1 538 ? 20.626 3.930 1.267 1.00 64.69 538 LEU A O 1
ATOM 4246 N N . ARG A 1 539 ? 22.723 3.142 1.097 1.00 69.12 539 ARG A N 1
ATOM 4247 C CA . ARG A 1 539 ? 22.611 2.083 2.112 1.00 69.12 539 ARG A CA 1
ATOM 4248 C C . ARG A 1 539 ? 23.982 1.712 2.664 1.00 69.12 539 ARG A C 1
ATOM 4250 O O . ARG A 1 539 ? 24.884 1.417 1.885 1.00 69.12 539 ARG A O 1
ATOM 4257 N N . CYS A 1 540 ? 24.112 1.649 3.981 1.00 70.75 540 CYS A N 1
ATOM 4258 C CA . CYS A 1 540 ? 25.325 1.168 4.637 1.00 70.75 540 CYS A CA 1
ATOM 4259 C C . CYS A 1 540 ? 25.266 -0.335 4.930 1.00 70.75 540 CYS A C 1
ATOM 4261 O O . CYS A 1 540 ? 24.225 -0.974 4.750 1.00 70.75 540 CYS A O 1
ATOM 4263 N N . ASP A 1 541 ? 26.405 -0.894 5.331 1.00 75.75 541 ASP A N 1
ATOM 4264 C CA . ASP A 1 541 ? 26.492 -2.245 5.887 1.00 75.75 541 ASP A CA 1
ATOM 4265 C C . ASP A 1 541 ? 25.688 -2.367 7.190 1.00 75.75 541 ASP A C 1
ATOM 4267 O O . ASP A 1 541 ? 25.407 -1.362 7.837 1.00 75.75 541 ASP A O 1
ATOM 4271 N N . ASP A 1 542 ? 25.289 -3.580 7.572 1.00 69.00 542 ASP A N 1
ATOM 4272 C CA . ASP A 1 542 ? 24.323 -3.848 8.650 1.00 69.00 542 ASP A CA 1
ATOM 4273 C C . ASP A 1 542 ? 24.795 -3.311 10.026 1.00 69.00 542 ASP A C 1
ATOM 4275 O O . ASP A 1 542 ? 23.993 -3.127 10.947 1.00 69.00 542 ASP A O 1
ATOM 4279 N N . ASN A 1 543 ? 26.091 -2.995 10.146 1.00 67.75 543 ASN A N 1
ATOM 4280 C CA . ASN A 1 543 ? 26.732 -2.387 11.316 1.00 67.75 543 ASN A CA 1
ATOM 4281 C C . ASN A 1 543 ? 26.944 -0.865 11.208 1.00 67.75 543 ASN A C 1
ATOM 4283 O O . ASN A 1 543 ? 27.672 -0.305 12.027 1.00 67.75 543 ASN A O 1
ATOM 4287 N N . PHE A 1 544 ? 26.369 -0.194 10.210 1.00 70.75 544 PHE A N 1
ATOM 4288 C CA . PHE A 1 544 ? 26.606 1.220 9.922 1.00 70.75 544 PHE A CA 1
ATOM 4289 C C . PHE A 1 544 ? 25.300 1.961 9.581 1.00 70.75 544 PHE A C 1
ATOM 4291 O O . PHE A 1 544 ? 24.355 1.378 9.054 1.00 70.75 544 PHE A O 1
ATOM 4298 N N . ILE A 1 545 ? 25.246 3.262 9.864 1.00 66.06 545 ILE A N 1
ATOM 4299 C CA . ILE A 1 545 ? 24.103 4.153 9.610 1.00 66.06 545 ILE A CA 1
ATOM 4300 C C . ILE A 1 545 ? 24.497 5.294 8.665 1.00 66.06 545 ILE A C 1
ATOM 4302 O O . ILE A 1 545 ? 25.655 5.713 8.647 1.00 66.06 545 ILE A O 1
ATOM 4306 N N . ILE A 1 546 ? 23.534 5.786 7.879 1.00 72.88 546 ILE A N 1
ATOM 4307 C CA . ILE A 1 546 ? 23.721 6.910 6.948 1.00 72.88 546 ILE A CA 1
ATOM 4308 C C . ILE A 1 546 ? 23.559 8.240 7.690 1.00 72.88 546 ILE A C 1
ATOM 4310 O O . ILE A 1 546 ? 22.562 8.435 8.381 1.00 72.88 546 ILE A O 1
ATOM 4314 N N . THR A 1 547 ? 24.501 9.164 7.507 1.00 67.94 547 THR A N 1
ATOM 4315 C CA . THR A 1 547 ? 24.403 10.560 7.968 1.00 67.94 547 THR A CA 1
ATOM 4316 C C . THR A 1 547 ? 23.624 11.441 6.981 1.00 67.94 547 THR A C 1
ATOM 4318 O O . THR A 1 547 ? 23.436 11.057 5.828 1.00 67.94 547 THR A O 1
ATOM 4321 N N . GLU A 1 548 ? 23.215 12.652 7.385 1.00 58.84 548 GLU A N 1
ATOM 4322 C CA . GLU A 1 548 ? 22.557 13.622 6.479 1.00 58.84 548 GLU A CA 1
ATOM 4323 C C . GLU A 1 548 ? 23.397 13.949 5.231 1.00 58.84 548 GLU A C 1
ATOM 4325 O O . GLU A 1 548 ? 22.850 14.137 4.147 1.00 58.84 548 GLU A O 1
ATOM 4330 N N . ASP A 1 549 ? 24.726 13.912 5.356 1.00 63.34 549 ASP A N 1
ATOM 4331 C CA . ASP A 1 549 ? 25.665 14.105 4.243 1.00 63.34 549 ASP A CA 1
ATOM 4332 C C . ASP A 1 549 ? 25.853 12.854 3.361 1.00 63.34 549 ASP A C 1
ATOM 4334 O O . ASP A 1 549 ? 26.619 12.876 2.396 1.00 63.34 549 ASP A O 1
ATOM 4338 N N . GLY A 1 550 ? 25.194 11.735 3.682 1.00 62.97 550 GLY A N 1
ATOM 4339 C CA . GLY A 1 550 ? 25.268 10.500 2.904 1.00 62.97 550 GLY A CA 1
ATOM 4340 C C . GLY A 1 550 ? 26.499 9.628 3.183 1.00 62.97 550 GLY A C 1
ATOM 4341 O O . GLY A 1 550 ? 26.917 8.876 2.299 1.00 62.97 550 GLY A O 1
ATOM 4342 N N . ASN A 1 551 ? 27.093 9.704 4.379 1.00 73.12 551 ASN A N 1
ATOM 4343 C CA . ASN A 1 551 ? 28.241 8.879 4.788 1.00 73.12 551 ASN A CA 1
ATOM 4344 C C . ASN A 1 551 ? 27.825 7.744 5.735 1.00 73.12 551 ASN A C 1
ATOM 4346 O O . ASN A 1 551 ? 26.854 7.882 6.471 1.00 73.12 551 ASN A O 1
ATOM 4350 N N . CYS A 1 552 ? 28.572 6.635 5.739 1.00 74.94 552 CYS A N 1
ATOM 4351 C CA . CYS A 1 552 ? 28.299 5.472 6.587 1.00 74.94 552 CYS A CA 1
ATOM 4352 C C . CYS A 1 552 ? 29.173 5.464 7.844 1.00 74.94 552 CYS A C 1
ATOM 4354 O O . CYS A 1 552 ? 30.391 5.311 7.750 1.00 74.94 552 CYS A O 1
ATOM 4356 N N . ILE A 1 553 ? 28.555 5.581 9.021 1.00 74.31 553 ILE A N 1
ATOM 4357 C CA . ILE A 1 553 ? 29.244 5.572 10.324 1.00 74.31 553 ILE A CA 1
ATOM 4358 C C . ILE A 1 553 ? 28.823 4.369 11.174 1.00 74.31 553 ILE A C 1
ATOM 4360 O O . ILE A 1 553 ? 27.720 3.861 11.021 1.00 74.31 553 ILE A O 1
ATOM 4364 N N . THR A 1 554 ? 29.720 3.874 12.030 1.00 68.44 554 THR A N 1
ATOM 4365 C CA . THR A 1 554 ? 29.520 2.660 12.849 1.00 68.44 554 THR A CA 1
ATOM 4366 C C . THR A 1 554 ? 28.332 2.778 13.810 1.00 68.44 554 THR A C 1
ATOM 4368 O O . THR A 1 554 ? 28.131 3.817 14.428 1.00 68.44 554 THR A O 1
ATOM 4371 N N . LYS A 1 555 ? 27.600 1.673 13.985 1.00 63.72 555 LYS A N 1
ATOM 4372 C CA . LYS A 1 555 ? 26.517 1.478 14.965 1.00 63.72 555 LYS A CA 1
ATOM 4373 C C . LYS A 1 555 ? 27.033 1.228 16.392 1.00 63.72 555 LYS A C 1
ATOM 4375 O O . LYS A 1 555 ? 26.276 1.300 17.354 1.00 63.72 555 LYS A O 1
ATOM 4380 N N . ASN A 1 556 ? 28.318 0.895 16.534 1.00 64.06 556 ASN A N 1
ATOM 4381 C CA . ASN A 1 556 ? 28.963 0.738 17.835 1.00 64.06 556 ASN A CA 1
ATOM 4382 C C . ASN A 1 556 ? 29.494 2.086 18.318 1.00 64.06 556 ASN A C 1
ATOM 4384 O O . ASN A 1 556 ? 30.437 2.626 17.731 1.00 64.06 556 ASN A O 1
ATOM 4388 N N . CYS A 1 557 ? 28.906 2.581 19.400 1.00 63.75 557 CYS A N 1
ATOM 4389 C CA . CYS A 1 557 ? 29.328 3.794 20.081 1.00 63.75 557 CYS A CA 1
ATOM 4390 C C . CYS A 1 557 ? 30.658 3.594 20.812 1.00 63.75 557 CYS A C 1
ATOM 4392 O O . CYS A 1 557 ? 30.992 2.477 21.224 1.00 63.75 557 CYS A O 1
ATOM 4394 N N . LYS A 1 558 ? 31.452 4.662 20.952 1.00 71.12 558 LYS A N 1
ATOM 4395 C CA . LYS A 1 558 ? 32.718 4.593 21.698 1.00 71.12 558 LYS A CA 1
ATOM 4396 C C . LYS A 1 558 ? 32.440 4.299 23.175 1.00 71.12 558 LYS A C 1
ATOM 4398 O O . LYS A 1 558 ? 31.334 4.488 23.673 1.00 71.12 558 LYS A O 1
ATOM 4403 N N . VAL A 1 559 ? 33.465 3.858 23.905 1.00 57.97 559 VAL A N 1
ATOM 4404 C CA . VAL A 1 559 ? 33.389 3.736 25.369 1.00 57.97 559 VAL A CA 1
ATOM 4405 C C . VAL A 1 559 ? 32.962 5.098 25.940 1.00 57.97 559 VAL A C 1
ATOM 4407 O O . VAL A 1 559 ? 33.659 6.084 25.705 1.00 57.97 559 VAL A O 1
ATOM 4410 N N . ASN A 1 560 ? 31.836 5.124 26.668 1.00 68.81 560 ASN A N 1
ATOM 4411 C CA . ASN A 1 560 ? 31.133 6.293 27.241 1.00 68.81 560 ASN A CA 1
ATOM 4412 C C . ASN A 1 560 ? 30.071 6.979 26.358 1.00 68.81 560 ASN A C 1
ATOM 4414 O O . ASN A 1 560 ? 29.523 7.992 26.782 1.00 68.81 560 ASN A O 1
ATOM 4418 N N . GLU A 1 561 ? 29.743 6.438 25.187 1.00 77.19 561 GLU A N 1
ATOM 4419 C CA . GLU A 1 561 ? 28.610 6.880 24.362 1.00 77.19 561 GLU A CA 1
ATOM 4420 C C . GLU A 1 561 ? 27.477 5.832 24.396 1.00 77.19 561 GLU A C 1
ATOM 4422 O O . GLU A 1 561 ? 27.725 4.632 24.541 1.00 77.19 561 GLU A O 1
ATOM 4427 N N . ILE A 1 562 ? 26.228 6.281 24.262 1.00 74.44 562 ILE A N 1
ATOM 4428 C CA . ILE A 1 562 ? 25.019 5.450 24.175 1.00 74.44 562 ILE A CA 1
ATOM 4429 C C . ILE A 1 562 ? 24.335 5.648 22.822 1.00 74.44 562 ILE A C 1
ATOM 4431 O O . ILE A 1 562 ? 24.470 6.700 22.200 1.00 74.44 562 ILE A O 1
ATOM 4435 N N . ASN A 1 563 ? 23.593 4.634 22.375 1.00 69.31 563 ASN A N 1
ATOM 4436 C CA . ASN A 1 563 ? 22.705 4.781 21.226 1.00 69.31 563 ASN A CA 1
ATOM 4437 C C . ASN A 1 563 ? 21.493 5.615 21.637 1.00 69.31 563 ASN A C 1
ATOM 4439 O O . ASN A 1 563 ? 20.796 5.266 22.588 1.00 69.31 563 ASN A O 1
ATOM 4443 N N . GLU A 1 564 ? 21.250 6.687 20.901 1.00 76.69 564 GLU A N 1
ATOM 4444 C CA . GLU A 1 564 ? 20.019 7.464 20.971 1.00 76.69 564 GLU A CA 1
ATOM 4445 C C . GLU A 1 564 ? 18.923 6.792 20.103 1.00 76.69 564 GLU A C 1
ATOM 4447 O O . GLU A 1 564 ? 19.207 5.844 19.364 1.00 76.69 564 GLU A O 1
ATOM 4452 N N . GLU A 1 565 ? 17.659 7.228 20.171 1.00 69.75 565 GLU A N 1
ATOM 4453 C CA . GLU A 1 565 ? 16.524 6.486 19.565 1.00 69.75 565 GLU A CA 1
ATOM 4454 C C . GLU A 1 565 ? 16.577 6.373 18.031 1.00 69.75 565 GLU A C 1
ATOM 4456 O O . GLU A 1 565 ? 15.967 5.482 17.438 1.00 69.75 565 GLU A O 1
ATOM 4461 N N . ASN A 1 566 ? 17.310 7.263 17.356 1.00 55.19 566 ASN A N 1
ATOM 4462 C CA . ASN A 1 566 ? 17.520 7.203 15.903 1.00 55.19 566 ASN A CA 1
ATOM 4463 C C . ASN A 1 566 ? 18.695 6.272 15.506 1.00 55.19 566 ASN A C 1
ATOM 4465 O O . ASN A 1 566 ? 18.993 6.129 14.318 1.00 55.19 566 ASN A O 1
ATOM 4469 N N . GLY A 1 567 ? 19.368 5.648 16.481 1.00 58.09 567 GLY A N 1
ATOM 4470 C CA . GLY A 1 567 ? 20.524 4.777 16.286 1.00 58.09 567 GLY A CA 1
ATOM 4471 C C . GLY A 1 567 ? 21.875 5.489 16.149 1.00 58.09 567 GLY A C 1
ATOM 4472 O O . GLY A 1 567 ? 22.856 4.803 15.870 1.00 58.09 567 GLY A O 1
ATOM 4473 N N . GLN A 1 568 ? 21.946 6.817 16.320 1.00 60.06 568 GLN A N 1
ATOM 4474 C CA . GLN A 1 568 ? 23.199 7.576 16.410 1.00 60.06 568 GLN A CA 1
ATOM 4475 C C . GLN A 1 568 ? 23.791 7.510 17.824 1.00 60.06 568 GLN A C 1
ATOM 4477 O O . GLN A 1 568 ? 23.088 7.375 18.823 1.00 60.06 568 GLN A O 1
ATOM 4482 N N . CYS A 1 569 ? 25.112 7.619 17.911 1.00 72.75 569 CYS A N 1
ATOM 4483 C CA . CYS A 1 569 ? 25.829 7.601 19.178 1.00 72.75 569 CYS A CA 1
ATOM 4484 C C . CYS A 1 569 ? 25.912 9.000 19.782 1.00 72.75 569 CYS A C 1
ATOM 4486 O O . CYS A 1 569 ? 26.337 9.942 19.115 1.00 72.75 569 CYS A O 1
ATOM 4488 N N . THR A 1 570 ? 25.557 9.119 21.057 1.00 78.00 570 THR A N 1
ATOM 4489 C CA . THR A 1 570 ? 25.614 10.370 21.814 1.00 78.00 570 THR A CA 1
ATOM 4490 C C . THR A 1 570 ? 26.187 10.148 23.212 1.00 78.00 570 THR A C 1
ATOM 4492 O O . THR A 1 570 ? 26.278 9.018 23.694 1.00 78.00 570 THR A O 1
ATOM 4495 N N . LEU A 1 571 ? 26.594 11.222 23.883 1.00 79.19 571 LEU A N 1
ATOM 4496 C CA . LEU A 1 571 ? 26.979 11.151 25.289 1.00 79.19 571 LEU A CA 1
ATOM 4497 C C . LEU A 1 571 ? 25.720 10.997 26.162 1.00 79.19 571 LEU A C 1
ATOM 4499 O O . LEU A 1 571 ? 24.719 11.664 25.895 1.00 79.19 571 LEU A O 1
ATOM 4503 N N . PRO A 1 572 ? 25.756 10.169 27.223 1.00 77.75 572 PRO A N 1
ATOM 4504 C CA . PRO A 1 572 ? 24.667 10.088 28.185 1.00 77.75 572 PRO A CA 1
ATOM 4505 C C . PRO A 1 572 ? 24.356 11.474 28.755 1.00 77.75 572 PRO A C 1
ATOM 4507 O O . PRO A 1 572 ? 25.235 12.127 29.321 1.00 77.75 572 PRO A O 1
ATOM 4510 N N . GLN A 1 573 ? 23.110 11.918 28.613 1.00 80.69 573 GLN A N 1
ATOM 4511 C CA . GLN A 1 573 ? 22.620 13.134 29.256 1.00 80.69 573 GLN A CA 1
ATOM 4512 C C . GLN A 1 573 ? 22.055 12.773 30.630 1.00 80.69 573 GLN A C 1
ATOM 4514 O O . GLN A 1 573 ? 21.292 11.817 30.775 1.00 80.69 573 GLN A O 1
ATOM 4519 N N . GLU A 1 574 ? 22.470 13.507 31.662 1.00 81.19 574 GLU A N 1
ATOM 4520 C CA . GLU A 1 574 ? 22.079 13.211 33.037 1.00 81.19 574 GLU A CA 1
ATOM 4521 C C . GLU A 1 574 ? 20.553 13.301 33.188 1.00 81.19 574 GLU A C 1
ATOM 4523 O O . GLU A 1 574 ? 19.946 14.304 32.816 1.00 81.19 574 GLU A O 1
ATOM 4528 N N . LYS A 1 575 ? 19.934 12.248 33.739 1.00 82.56 575 LYS A N 1
ATOM 4529 C CA . LYS A 1 575 ? 18.485 12.185 34.018 1.00 82.56 575 LYS A CA 1
ATOM 4530 C C . LYS A 1 575 ? 17.588 12.268 32.784 1.00 82.56 575 LYS A C 1
ATOM 4532 O O . LYS A 1 575 ? 16.405 12.577 32.905 1.00 82.56 575 LYS A O 1
ATOM 4537 N N . CYS A 1 576 ? 18.144 11.970 31.615 1.00 81.25 576 CYS A N 1
ATOM 4538 C CA . CYS A 1 576 ? 17.411 11.827 30.373 1.00 81.25 576 CYS A CA 1
ATOM 4539 C C . CYS A 1 576 ? 17.183 10.340 30.069 1.00 81.25 576 CYS A C 1
ATOM 4541 O O . CYS A 1 576 ? 18.142 9.575 29.963 1.00 81.25 576 CYS A O 1
ATOM 4543 N N . LEU A 1 577 ? 15.921 9.943 29.928 1.00 81.06 577 LEU A N 1
ATOM 4544 C CA . LEU A 1 577 ? 15.517 8.590 29.545 1.00 81.06 577 LEU A CA 1
ATOM 4545 C C . LEU A 1 577 ? 15.715 8.337 28.050 1.00 81.06 577 LEU A C 1
ATOM 4547 O O . LEU A 1 577 ? 16.088 7.231 27.669 1.00 81.06 577 LEU A O 1
ATOM 4551 N N . SER A 1 578 ? 15.479 9.353 27.215 1.00 76.81 578 SER A N 1
ATOM 4552 C CA . SER A 1 578 ? 15.505 9.205 25.761 1.00 76.81 578 SER A CA 1
ATOM 4553 C C . SER A 1 578 ? 16.097 10.433 25.072 1.00 76.81 578 SER A C 1
ATOM 4555 O O . SER A 1 578 ? 15.705 11.570 25.351 1.00 76.81 578 SER A O 1
ATOM 4557 N N . ILE A 1 579 ? 17.045 10.198 24.160 1.00 75.12 579 ILE A N 1
ATOM 4558 C CA . ILE A 1 579 ? 17.782 11.229 23.420 1.00 75.12 579 ILE A CA 1
ATOM 4559 C C . ILE A 1 579 ? 17.515 11.044 21.919 1.00 75.12 579 ILE A C 1
ATOM 4561 O O . ILE A 1 579 ? 17.475 9.920 21.417 1.00 75.12 579 ILE A O 1
ATOM 4565 N N . VAL A 1 580 ? 17.320 12.151 21.201 1.00 75.50 580 VAL A N 1
ATOM 4566 C CA . VAL A 1 580 ? 17.220 12.201 19.734 1.00 75.50 580 VAL A CA 1
ATOM 4567 C C . VAL A 1 580 ? 17.977 13.417 19.219 1.00 75.50 580 VAL A C 1
ATOM 4569 O O . VAL A 1 580 ? 17.721 14.535 19.661 1.00 75.50 580 VAL A O 1
ATOM 4572 N N . ASN A 1 581 ? 18.859 13.232 18.236 1.00 73.06 581 ASN A N 1
ATOM 4573 C CA . ASN A 1 581 ? 19.693 14.285 17.657 1.00 73.06 581 ASN A CA 1
ATOM 4574 C C . ASN A 1 581 ? 20.448 15.089 18.732 1.00 73.06 581 ASN A C 1
ATOM 4576 O O . ASN A 1 581 ? 20.475 16.324 18.692 1.00 73.06 581 ASN A O 1
ATOM 4580 N N . ASN A 1 582 ? 21.020 14.394 19.721 1.00 76.81 582 ASN A N 1
ATOM 4581 C CA . ASN A 1 582 ? 21.721 14.972 20.870 1.00 76.81 582 ASN A CA 1
ATOM 4582 C C . ASN A 1 582 ? 20.855 15.900 21.755 1.00 76.81 582 ASN A C 1
ATOM 4584 O O . ASN A 1 582 ? 21.367 16.776 22.456 1.00 76.81 582 ASN A O 1
ATOM 4588 N N . LYS A 1 583 ? 19.531 15.728 21.726 1.00 79.50 583 LYS A N 1
ATOM 4589 C CA . LYS A 1 583 ? 18.569 16.463 22.557 1.00 79.50 583 LYS A CA 1
ATOM 4590 C C . LYS A 1 583 ? 17.765 15.494 23.400 1.00 79.50 583 LYS A C 1
ATOM 4592 O O . LYS A 1 583 ? 17.278 14.494 22.873 1.00 79.50 583 LYS A O 1
ATOM 4597 N N . CYS A 1 584 ? 17.585 15.807 24.678 1.00 80.19 584 CYS A N 1
ATOM 4598 C CA . CYS A 1 584 ? 16.683 15.029 25.502 1.00 80.19 584 CYS A CA 1
ATOM 4599 C C . CYS A 1 584 ? 15.240 15.232 25.035 1.00 80.19 584 CYS A C 1
ATOM 4601 O O . CYS A 1 584 ? 14.826 16.360 24.760 1.00 80.19 584 CYS A O 1
ATOM 4603 N N . ILE A 1 585 ? 14.481 14.146 24.940 1.00 78.75 585 ILE A N 1
ATOM 4604 C CA . ILE A 1 585 ? 13.049 14.183 24.620 1.00 78.75 585 ILE A CA 1
ATOM 4605 C C . ILE A 1 585 ? 12.186 13.582 25.733 1.00 78.75 585 ILE A C 1
ATOM 4607 O O . ILE A 1 585 ? 10.978 13.806 25.747 1.00 78.75 585 ILE A O 1
ATOM 4611 N N . GLU A 1 586 ? 12.794 12.864 26.679 1.00 76.94 586 GLU A N 1
ATOM 4612 C CA . GLU A 1 586 ? 12.108 12.267 27.823 1.00 76.94 586 GLU A CA 1
ATOM 4613 C C . GLU A 1 586 ? 13.021 12.259 29.055 1.00 76.94 586 GLU A C 1
ATOM 4615 O O . GLU A 1 586 ? 14.171 11.833 28.969 1.00 76.94 586 GLU A O 1
ATOM 4620 N N . CYS A 1 587 ? 12.514 12.716 30.202 1.00 78.00 587 CYS A N 1
ATOM 4621 C CA . CYS A 1 587 ? 13.268 12.838 31.451 1.00 78.00 587 CYS A CA 1
ATOM 4622 C C . CYS A 1 587 ? 12.912 11.744 32.470 1.00 78.00 587 CYS A C 1
ATOM 4624 O O . CYS A 1 587 ? 11.779 11.272 32.512 1.00 78.00 587 CYS A O 1
ATOM 4626 N N . ASP A 1 588 ? 13.870 11.394 33.335 1.00 77.12 588 ASP A N 1
ATOM 4627 C CA . ASP A 1 588 ? 13.680 10.494 34.481 1.00 77.12 588 ASP A CA 1
ATOM 4628 C C . ASP A 1 588 ? 12.556 10.978 35.412 1.00 77.12 588 ASP A C 1
ATOM 4630 O O . ASP A 1 588 ? 12.266 12.173 35.532 1.00 77.12 588 ASP A O 1
ATOM 4634 N N . SER A 1 589 ? 11.971 10.046 36.172 1.00 63.56 589 SER A N 1
ATOM 4635 C CA . SER A 1 589 ? 10.963 10.367 37.188 1.00 63.56 589 SER A CA 1
ATOM 4636 C C . SER A 1 589 ? 11.457 11.479 38.130 1.00 63.56 589 SER A C 1
ATOM 4638 O O . SER A 1 589 ? 12.513 11.329 38.753 1.00 63.56 589 SER A O 1
ATOM 4640 N N . ASN A 1 590 ? 10.661 12.549 38.271 1.00 69.56 590 ASN A N 1
ATOM 4641 C CA . ASN A 1 590 ? 10.917 13.793 39.030 1.00 69.56 590 ASN A CA 1
ATOM 4642 C C . ASN A 1 590 ? 11.676 14.920 38.295 1.00 69.56 590 ASN A C 1
ATOM 4644 O O . ASN A 1 590 ? 11.985 15.938 38.924 1.00 69.56 590 ASN A O 1
ATOM 4648 N N . TYR A 1 591 ? 11.928 14.786 36.990 1.00 73.25 591 TYR A N 1
ATOM 4649 C CA . TYR A 1 591 ? 12.563 15.818 36.164 1.00 73.25 591 TYR A CA 1
ATOM 4650 C C . TYR A 1 591 ? 11.636 16.291 35.029 1.00 73.25 591 TYR A C 1
ATOM 4652 O O . TYR A 1 591 ? 10.787 15.537 34.560 1.00 73.25 591 TYR A O 1
ATOM 4660 N N . ILE A 1 592 ? 11.780 17.549 34.605 1.00 70.44 592 ILE A N 1
ATOM 4661 C CA . ILE A 1 592 ? 11.012 18.182 33.522 1.00 70.44 592 ILE A CA 1
ATOM 4662 C C . ILE A 1 592 ? 11.971 18.626 32.417 1.00 70.44 592 ILE A C 1
ATOM 4664 O O . ILE A 1 592 ? 13.063 19.126 32.697 1.00 70.44 592 ILE A O 1
ATOM 4668 N N . LEU A 1 593 ? 11.533 18.464 31.167 1.00 72.50 593 LEU A N 1
ATOM 4669 C CA . LEU A 1 593 ? 12.250 18.916 29.981 1.00 72.50 593 LEU A CA 1
ATOM 4670 C C . LEU A 1 593 ? 12.214 20.449 29.864 1.00 72.50 593 LEU A C 1
ATOM 4672 O O . LEU A 1 593 ? 11.142 21.056 29.828 1.00 72.50 593 LEU A O 1
ATOM 4676 N N . THR A 1 594 ? 13.383 21.079 29.791 1.00 69.69 594 THR A N 1
ATOM 4677 C CA . THR A 1 594 ? 13.524 22.531 29.626 1.00 69.69 594 THR A CA 1
ATOM 4678 C C . THR A 1 594 ? 13.511 22.954 28.154 1.00 69.69 594 THR A C 1
ATOM 4680 O O . THR A 1 594 ? 13.642 22.145 27.234 1.00 69.69 594 THR A O 1
ATOM 4683 N N . ASN A 1 595 ? 13.435 24.267 27.916 1.00 65.19 595 ASN A N 1
ATOM 4684 C CA . ASN A 1 595 ? 13.573 24.873 26.587 1.00 65.19 595 ASN A CA 1
ATOM 4685 C C . ASN A 1 595 ? 14.948 24.649 25.923 1.00 65.19 595 ASN A C 1
ATOM 4687 O O . ASN A 1 595 ? 15.080 24.832 24.713 1.00 65.19 595 ASN A O 1
ATOM 4691 N N . THR A 1 596 ? 15.959 24.230 26.687 1.00 70.44 596 THR A N 1
ATOM 4692 C CA . THR A 1 596 ? 17.285 23.845 26.186 1.00 70.44 596 THR A CA 1
ATOM 4693 C C . THR A 1 596 ? 17.414 22.347 25.904 1.00 70.44 596 THR A C 1
ATOM 4695 O O . THR A 1 596 ? 18.512 21.896 25.590 1.00 70.44 596 THR A O 1
ATOM 4698 N N . PHE A 1 597 ? 16.314 21.583 25.966 1.00 75.56 597 PHE A N 1
ATOM 4699 C CA . PHE A 1 597 ? 16.285 20.122 25.808 1.00 75.56 597 PHE A CA 1
ATOM 4700 C C . PHE A 1 597 ? 17.141 19.377 26.849 1.00 75.56 597 PHE A C 1
ATOM 4702 O O . PHE A 1 597 ? 17.802 18.388 26.529 1.00 75.56 597 PHE A O 1
ATOM 4709 N N . THR A 1 598 ? 17.137 19.862 28.094 1.00 79.62 598 THR A N 1
ATOM 4710 C CA . THR A 1 598 ? 17.804 19.244 29.253 1.00 79.62 598 THR A CA 1
ATOM 4711 C C . THR A 1 598 ? 16.792 18.947 30.362 1.00 79.62 598 THR A C 1
ATOM 4713 O O . THR A 1 598 ? 15.715 19.537 30.390 1.00 79.62 598 THR A O 1
ATOM 4716 N N . CYS A 1 599 ? 17.115 18.029 31.274 1.00 79.31 599 CYS A N 1
ATOM 4717 C CA . CYS A 1 599 ? 16.217 17.618 32.357 1.00 79.31 599 CYS A CA 1
ATOM 4718 C C . CYS A 1 599 ? 16.564 18.314 33.677 1.00 79.31 599 CYS A C 1
ATOM 4720 O O . CYS A 1 599 ? 17.678 18.172 34.178 1.00 79.31 599 CYS A O 1
ATOM 4722 N N . GLU A 1 600 ? 15.603 19.020 34.275 1.00 77.00 600 GLU A N 1
ATOM 4723 C CA . GLU A 1 600 ? 15.773 19.715 35.562 1.00 77.00 600 GLU A CA 1
ATOM 4724 C C . GLU A 1 600 ? 14.730 19.279 36.603 1.00 77.00 600 GLU A C 1
ATOM 4726 O O . GLU A 1 600 ? 13.634 18.849 36.256 1.00 77.00 600 GLU A O 1
ATOM 4731 N N . ILE A 1 601 ? 15.072 19.364 37.895 1.00 74.06 601 ILE A N 1
ATOM 4732 C CA . ILE A 1 601 ? 14.226 18.887 39.006 1.00 74.06 601 ILE A CA 1
ATOM 4733 C C . ILE A 1 601 ? 12.908 19.669 39.075 1.00 74.06 601 ILE A C 1
ATOM 4735 O O . ILE A 1 601 ? 12.890 20.902 39.053 1.00 74.06 601 ILE A O 1
ATOM 4739 N N . MET A 1 602 ? 11.806 18.938 39.254 1.00 59.25 602 MET A N 1
ATOM 4740 C CA . MET A 1 602 ? 10.467 19.484 39.454 1.00 59.25 602 MET A CA 1
ATOM 4741 C C . MET A 1 602 ? 10.342 20.184 40.822 1.00 59.25 602 MET A C 1
ATOM 4743 O O . MET A 1 602 ? 9.937 19.582 41.814 1.00 59.25 602 MET A O 1
ATOM 4747 N N . ASN A 1 603 ? 10.667 21.476 40.879 1.00 56.94 603 ASN A N 1
ATOM 4748 C CA . ASN A 1 603 ? 10.337 22.333 42.018 1.00 56.94 603 ASN A CA 1
ATOM 4749 C C . ASN A 1 603 ? 9.022 23.079 41.749 1.00 56.94 603 ASN A C 1
ATOM 4751 O O . ASN A 1 603 ? 8.762 23.516 40.628 1.00 56.94 603 ASN A O 1
ATOM 4755 N N . ALA A 1 604 ? 8.211 23.265 42.795 1.00 48.34 604 ALA A N 1
ATOM 4756 C CA . ALA A 1 604 ? 6.862 23.853 42.771 1.00 48.34 604 ALA A CA 1
ATOM 4757 C C . ALA A 1 604 ? 6.765 25.316 42.266 1.00 48.34 604 ALA A C 1
ATOM 4759 O O . ALA A 1 604 ? 5.719 25.945 42.398 1.00 48.34 604 ALA A O 1
ATOM 4760 N N . THR A 1 605 ? 7.837 25.867 41.695 1.00 47.75 605 THR A N 1
ATOM 4761 C CA . THR A 1 605 ? 7.931 27.231 41.157 1.00 47.75 605 THR A CA 1
ATOM 4762 C C . THR A 1 605 ? 8.068 27.295 39.633 1.00 47.75 605 THR A C 1
ATOM 4764 O O . THR A 1 605 ? 8.007 28.394 39.093 1.00 47.75 605 THR A O 1
ATOM 4767 N N . ASN A 1 606 ? 8.222 26.168 38.926 1.00 52.72 606 ASN A N 1
ATOM 4768 C CA . ASN A 1 606 ? 8.460 26.171 37.476 1.00 52.72 606 ASN A CA 1
ATOM 4769 C C . ASN A 1 606 ? 7.203 25.743 36.698 1.00 52.72 606 ASN A C 1
ATOM 4771 O O . ASN A 1 606 ? 7.092 24.606 36.239 1.00 52.72 606 ASN A O 1
ATOM 4775 N N . SER A 1 607 ? 6.243 26.659 36.536 1.00 58.75 607 SER A N 1
ATOM 4776 C CA . SER A 1 607 ? 5.270 26.554 35.442 1.00 58.75 607 SER A CA 1
ATOM 4777 C C . SER A 1 607 ? 6.019 26.703 34.117 1.00 58.75 607 SER A C 1
ATOM 4779 O O . SER A 1 607 ? 6.766 27.669 33.957 1.00 58.75 607 SER A O 1
ATOM 4781 N N . ILE A 1 608 ? 5.834 25.774 33.174 1.00 65.75 608 ILE A N 1
ATOM 4782 C CA . ILE A 1 608 ? 6.358 25.936 31.810 1.00 65.75 608 ILE A CA 1
ATOM 4783 C C . ILE A 1 608 ? 5.748 27.227 31.245 1.00 65.75 608 ILE A C 1
ATOM 4785 O O . ILE A 1 608 ? 4.536 27.419 31.320 1.00 65.75 608 ILE A O 1
ATOM 4789 N N . GLU A 1 609 ? 6.584 28.144 30.762 1.00 72.00 609 GLU A N 1
ATOM 4790 C CA . GLU A 1 609 ? 6.128 29.452 30.286 1.00 72.00 609 GLU A CA 1
ATOM 4791 C C . GLU A 1 609 ? 5.124 29.281 29.136 1.00 72.00 609 GLU A C 1
ATOM 4793 O O . GLU A 1 609 ? 5.350 28.487 28.219 1.00 72.00 609 GLU A O 1
ATOM 4798 N N . ASN A 1 610 ? 4.017 30.025 29.185 1.00 81.12 610 ASN A N 1
ATOM 4799 C CA . ASN A 1 610 ? 2.942 29.979 28.189 1.00 81.12 610 ASN A CA 1
ATOM 4800 C C . ASN A 1 610 ? 2.270 28.595 28.055 1.00 81.12 610 ASN A C 1
ATOM 4802 O O . ASN A 1 610 ? 1.775 28.236 26.984 1.00 81.12 610 ASN A O 1
ATOM 4806 N N . CYS A 1 611 ? 2.289 27.798 29.130 1.00 80.94 611 CYS A N 1
ATOM 4807 C CA . CYS A 1 611 ? 1.685 26.476 29.206 1.00 80.94 611 CYS A CA 1
ATOM 4808 C C . CYS A 1 611 ? 0.510 26.454 30.187 1.00 80.94 611 CYS A C 1
ATOM 4810 O O . CYS A 1 611 ? 0.673 26.657 31.392 1.00 80.94 611 CYS A O 1
ATOM 4812 N N . LYS A 1 612 ? -0.664 26.099 29.675 1.00 79.62 612 LYS A N 1
ATOM 4813 C CA . LYS A 1 612 ? -1.904 25.974 30.437 1.00 79.62 612 LYS A CA 1
ATOM 4814 C C . LYS A 1 612 ? -1.974 24.668 31.227 1.00 79.62 612 LYS A C 1
ATOM 4816 O O . LYS A 1 612 ? -2.516 24.640 32.332 1.00 79.62 612 LYS A O 1
ATOM 4821 N N . GLN A 1 613 ? -1.436 23.583 30.669 1.00 75.75 613 GLN A N 1
ATOM 4822 C CA . GLN A 1 613 ? -1.395 22.278 31.323 1.00 75.75 613 GLN A CA 1
ATOM 4823 C C . GLN A 1 613 ? -0.120 21.525 30.943 1.00 75.75 613 GLN A C 1
ATOM 4825 O O . GLN A 1 613 ? 0.190 21.391 29.762 1.00 75.75 613 GLN A O 1
ATOM 4830 N N . ASN A 1 614 ? 0.594 20.983 31.930 1.00 74.75 614 ASN A N 1
ATOM 4831 C CA . ASN A 1 614 ? 1.795 20.176 31.730 1.00 74.75 614 ASN A CA 1
ATOM 4832 C C . ASN A 1 614 ? 1.698 18.803 32.410 1.00 74.75 614 ASN A C 1
ATOM 4834 O O . ASN A 1 614 ? 0.886 18.572 33.307 1.00 74.75 614 ASN A O 1
ATOM 4838 N N . ASN A 1 615 ? 2.532 17.877 31.951 1.00 65.88 615 ASN A N 1
ATOM 4839 C CA . ASN A 1 615 ? 2.775 16.585 32.575 1.00 65.88 615 ASN A CA 1
ATOM 4840 C C . ASN A 1 615 ? 4.287 16.277 32.559 1.00 65.88 615 ASN A C 1
ATOM 4842 O O . ASN A 1 615 ? 5.117 17.150 32.308 1.00 65.88 615 ASN A O 1
ATOM 4846 N N . GLN A 1 616 ? 4.651 15.025 32.833 1.00 58.50 616 GLN A N 1
ATOM 4847 C CA . GLN A 1 616 ? 6.045 14.562 32.875 1.00 58.50 616 GLN A CA 1
ATOM 4848 C C . GLN A 1 616 ? 6.766 14.632 31.513 1.00 58.50 616 GLN A C 1
ATOM 4850 O O . GLN A 1 616 ? 7.989 14.588 31.474 1.00 58.50 616 GLN A O 1
ATOM 4855 N N . MET A 1 617 ? 6.028 14.785 30.407 1.00 56.28 617 MET A N 1
ATOM 4856 C CA . MET A 1 617 ? 6.563 14.934 29.048 1.00 56.28 617 MET A CA 1
ATOM 4857 C C . MET A 1 617 ? 6.725 16.406 28.616 1.00 56.28 617 MET A C 1
ATOM 4859 O O . MET A 1 617 ? 7.063 16.674 27.465 1.00 56.28 617 MET A O 1
ATOM 4863 N N . GLY A 1 618 ? 6.458 17.367 29.507 1.00 70.12 618 GLY A N 1
ATOM 4864 C CA . GLY A 1 618 ? 6.433 18.798 29.200 1.00 70.12 618 GLY A CA 1
ATOM 4865 C C . GLY A 1 618 ? 5.009 19.353 29.125 1.00 70.12 618 GLY A C 1
ATOM 4866 O O . GLY A 1 618 ? 4.087 18.860 29.775 1.00 70.12 618 GLY A O 1
ATOM 4867 N N . CYS A 1 619 ? 4.816 20.425 28.367 1.00 79.06 619 CYS A N 1
ATOM 4868 C CA . CYS A 1 619 ? 3.507 21.014 28.145 1.00 79.06 619 CYS A CA 1
ATOM 4869 C C . CYS A 1 619 ? 2.625 20.106 27.280 1.00 79.06 619 CYS A C 1
ATOM 4871 O O . CYS A 1 619 ? 3.076 19.571 26.271 1.00 79.06 619 CYS A O 1
ATOM 4873 N N . ILE A 1 620 ? 1.358 19.958 27.655 1.00 82.12 620 ILE A N 1
ATOM 4874 C CA . ILE A 1 620 ? 0.343 19.237 26.875 1.00 82.12 620 ILE A CA 1
ATOM 4875 C C . ILE A 1 620 ? -0.732 20.168 26.315 1.00 82.12 620 ILE A C 1
ATOM 4877 O O . ILE A 1 620 ? -1.384 19.823 25.334 1.00 82.12 620 ILE A O 1
ATOM 4881 N N . GLU A 1 621 ? -0.891 21.361 26.891 1.00 81.75 621 GLU A N 1
ATOM 4882 C CA . GLU A 1 621 ? -1.780 22.402 26.381 1.00 81.75 621 GLU A CA 1
ATOM 4883 C C . GLU A 1 621 ? -1.129 23.777 26.570 1.00 81.75 621 GLU A C 1
ATOM 4885 O O . GLU A 1 621 ? -0.837 24.170 27.698 1.00 81.75 621 GLU A O 1
ATOM 4890 N N . CYS A 1 622 ? -0.910 24.507 25.476 1.00 85.56 622 CYS A N 1
ATOM 4891 C CA . CYS A 1 622 ? -0.342 25.855 25.503 1.00 85.56 622 CYS A CA 1
ATOM 4892 C C . CYS A 1 622 ? -1.397 26.934 25.758 1.00 85.56 622 CYS A C 1
ATOM 4894 O O . CYS A 1 622 ? -2.585 26.741 25.493 1.00 85.56 622 CYS A O 1
ATOM 4896 N N . ASP A 1 623 ? -0.946 28.087 26.244 1.00 85.19 623 ASP A N 1
ATOM 4897 C CA . ASP A 1 623 ? -1.766 29.288 26.342 1.00 85.19 623 ASP A CA 1
ATOM 4898 C C . ASP A 1 623 ? -2.181 29.807 24.956 1.00 85.19 623 ASP A C 1
ATOM 4900 O O . ASP A 1 623 ? -1.569 29.519 23.923 1.00 85.19 623 ASP A O 1
ATOM 4904 N N . PHE A 1 624 ? -3.257 30.595 24.928 1.00 80.69 624 PHE A N 1
ATOM 4905 C CA . PHE A 1 624 ? -3.770 31.190 23.696 1.00 80.69 624 PHE A CA 1
ATOM 4906 C C . PHE A 1 624 ? -2.706 32.077 23.024 1.00 80.69 624 PHE A C 1
ATOM 4908 O O . PHE A 1 624 ? -2.076 32.897 23.687 1.00 80.69 624 PHE A O 1
ATOM 4915 N N . GLY A 1 625 ? -2.520 31.925 21.709 1.00 82.38 625 GLY A N 1
ATOM 4916 C CA . GLY A 1 625 ? -1.452 32.596 20.953 1.00 82.38 625 GLY A CA 1
ATOM 4917 C C . GLY A 1 625 ? -0.139 31.805 20.863 1.00 82.38 625 GLY A C 1
ATOM 4918 O O . GLY A 1 625 ? 0.818 32.294 20.261 1.00 82.38 625 GLY A O 1
ATOM 4919 N N . TYR A 1 626 ? -0.097 30.583 21.407 1.00 86.31 626 TYR A N 1
ATOM 4920 C CA . TYR A 1 626 ? 1.054 29.684 21.342 1.00 86.31 626 TYR A CA 1
ATOM 4921 C C . TYR A 1 626 ? 0.659 28.312 20.784 1.00 86.31 626 TYR A C 1
ATOM 4923 O O . TYR A 1 626 ? -0.447 27.824 21.017 1.00 86.31 626 TYR A O 1
ATOM 4931 N N . TYR A 1 627 ? 1.571 27.673 20.053 1.00 85.50 627 TYR A N 1
ATOM 4932 C CA . TYR A 1 627 ? 1.409 26.308 19.554 1.00 85.50 627 TYR A CA 1
ATOM 4933 C C . TYR A 1 627 ? 2.366 25.350 20.261 1.00 85.50 627 TYR A C 1
ATOM 4935 O O . TYR A 1 627 ? 3.492 25.711 20.612 1.00 85.50 627 TYR A O 1
ATOM 4943 N N . LEU A 1 628 ? 1.904 24.115 20.455 1.00 84.38 628 LEU A N 1
ATOM 4944 C CA . LEU A 1 628 ? 2.673 23.062 21.105 1.00 84.38 628 LEU A CA 1
ATOM 4945 C C . LEU A 1 628 ? 3.641 22.413 20.113 1.00 84.38 628 LEU A C 1
ATOM 4947 O O . LEU A 1 628 ? 3.224 21.915 19.067 1.00 84.38 628 LEU A O 1
ATOM 4951 N N . SER A 1 629 ? 4.921 22.366 20.469 1.00 78.00 629 SER A N 1
ATOM 4952 C CA . SER A 1 629 ? 5.936 21.608 19.742 1.00 78.00 629 SER A CA 1
ATOM 4953 C C . SER A 1 629 ? 6.927 20.992 20.726 1.00 78.00 629 SER A C 1
ATOM 4955 O O . SER A 1 629 ? 7.502 21.692 21.555 1.00 78.00 629 SER A O 1
ATOM 4957 N N . HIS A 1 630 ? 7.096 19.668 20.666 1.00 72.06 630 HIS A N 1
ATOM 4958 C CA . HIS A 1 630 ? 8.020 18.907 21.523 1.00 72.06 630 HIS A CA 1
ATOM 4959 C C . HIS A 1 630 ? 7.893 19.200 23.034 1.00 72.06 630 HIS A C 1
ATOM 4961 O O . HIS A 1 630 ? 8.896 19.346 23.724 1.00 72.06 630 HIS A O 1
ATOM 4967 N N . GLY A 1 631 ? 6.665 19.324 23.551 1.00 71.38 631 GLY A N 1
ATOM 4968 C CA . GLY A 1 631 ? 6.434 19.594 24.977 1.00 71.38 631 GLY A CA 1
ATOM 4969 C C . GLY A 1 631 ? 6.680 21.050 25.398 1.00 71.38 631 GLY A C 1
ATOM 4970 O O . GLY A 1 631 ? 6.703 21.342 26.591 1.00 71.38 631 GLY A O 1
ATOM 4971 N N . LEU A 1 632 ? 6.847 21.978 24.451 1.00 77.19 632 LEU A N 1
ATOM 4972 C CA . LEU A 1 632 ? 7.061 23.405 24.703 1.00 77.19 632 LEU A CA 1
ATOM 4973 C C . LEU A 1 632 ? 6.092 24.265 23.887 1.00 77.19 632 LEU A C 1
ATOM 4975 O O . LEU A 1 632 ? 5.607 23.856 22.831 1.00 77.19 632 LEU A O 1
ATOM 4979 N N . CYS A 1 633 ? 5.836 25.475 24.377 1.00 85.12 633 CYS A N 1
ATOM 4980 C CA . CYS A 1 633 ? 4.909 26.421 23.768 1.00 85.12 633 CYS A CA 1
ATOM 4981 C C . CYS A 1 633 ? 5.660 27.529 23.039 1.00 85.12 633 CYS A C 1
ATOM 4983 O O . CYS A 1 633 ? 6.425 28.279 23.643 1.00 85.12 633 CYS A O 1
ATOM 4985 N N . PHE A 1 634 ? 5.425 27.643 21.735 1.00 82.31 634 PHE A N 1
ATOM 4986 C CA . PHE A 1 634 ? 6.059 28.636 20.870 1.00 82.31 634 PHE A CA 1
ATOM 4987 C C . PHE A 1 634 ? 5.032 29.653 20.386 1.00 82.31 634 PHE A C 1
ATOM 4989 O O . PHE A 1 634 ? 3.897 29.285 20.093 1.00 82.31 634 PHE A O 1
ATOM 4996 N N . SER A 1 635 ? 5.413 30.926 20.286 1.00 86.56 635 SER A N 1
ATOM 4997 C CA . SER A 1 635 ? 4.487 31.986 19.885 1.00 86.56 635 SER A CA 1
ATOM 4998 C C . SER A 1 635 ? 4.052 31.858 18.424 1.00 86.56 635 SER A C 1
ATOM 5000 O O . SER A 1 635 ? 4.824 31.480 17.533 1.00 86.56 635 SER A O 1
ATOM 5002 N N . CYS A 1 636 ? 2.792 32.196 18.170 1.00 88.25 636 CYS A N 1
ATOM 5003 C CA . CYS A 1 636 ? 2.273 32.385 16.824 1.00 88.25 636 CYS A CA 1
ATOM 5004 C C . CYS A 1 636 ? 2.832 33.664 16.184 1.00 88.25 636 CYS A C 1
ATOM 5006 O O . CYS A 1 636 ? 3.274 34.587 16.866 1.00 88.25 636 CYS A O 1
ATOM 5008 N N . SER A 1 637 ? 2.821 33.717 14.851 1.00 85.12 637 SER A N 1
ATOM 5009 C CA . SER A 1 637 ? 3.179 34.931 14.107 1.00 85.12 637 SER A CA 1
ATOM 5010 C C . SER A 1 637 ? 2.158 36.041 14.363 1.00 85.12 637 SER A C 1
ATOM 5012 O O . SER A 1 637 ? 0.977 35.754 14.532 1.00 85.12 637 SER A O 1
ATOM 5014 N N . GLU A 1 638 ? 2.585 37.304 14.282 1.00 81.94 638 GLU A N 1
ATOM 5015 C CA . GLU A 1 638 ? 1.764 38.489 14.606 1.00 81.94 638 GLU A CA 1
ATOM 5016 C C . GLU A 1 638 ? 0.454 38.615 13.811 1.00 81.94 638 GLU A C 1
ATOM 5018 O O . GLU A 1 638 ? -0.464 39.295 14.246 1.00 81.94 638 GLU A O 1
ATOM 5023 N N . ASN A 1 639 ? 0.330 37.946 12.662 1.00 82.62 639 ASN A N 1
ATOM 5024 C CA . ASN A 1 639 ? -0.888 37.975 11.843 1.00 82.62 639 ASN A CA 1
ATOM 5025 C C . ASN A 1 639 ? -1.938 36.933 12.283 1.00 82.62 639 ASN A C 1
ATOM 5027 O O . ASN A 1 639 ? -2.958 36.754 11.607 1.00 82.62 639 ASN A O 1
ATOM 5031 N N . CYS A 1 640 ? -1.675 36.202 13.369 1.00 84.06 640 CYS A N 1
ATOM 5032 C CA . CYS A 1 640 ? -2.414 35.013 13.765 1.00 84.06 640 CYS A CA 1
ATOM 5033 C C . CYS A 1 640 ? -2.827 35.071 15.231 1.00 84.06 640 CYS A C 1
ATOM 5035 O O . CYS A 1 640 ? -1.990 35.184 16.118 1.00 84.06 640 CYS A O 1
ATOM 5037 N N . THR A 1 641 ? -4.124 34.897 15.477 1.00 82.94 641 THR A N 1
ATOM 5038 C CA . THR A 1 641 ? -4.671 34.785 16.837 1.00 82.94 641 THR A CA 1
ATOM 5039 C C . THR A 1 641 ? -4.438 33.391 17.423 1.00 82.94 641 THR A C 1
ATOM 5041 O O . THR A 1 641 ? -4.303 33.241 18.633 1.00 82.94 641 THR A O 1
ATOM 5044 N N . SER A 1 642 ? -4.367 32.355 16.580 1.00 82.81 642 SER A N 1
ATOM 5045 C CA . SER A 1 642 ? -3.959 31.001 16.975 1.00 82.81 642 SER A CA 1
ATOM 5046 C C . SER A 1 642 ? -3.307 30.257 15.805 1.00 82.81 642 SER A C 1
ATOM 5048 O O . SER A 1 642 ? -3.613 30.520 14.638 1.00 82.81 642 SER A O 1
ATOM 5050 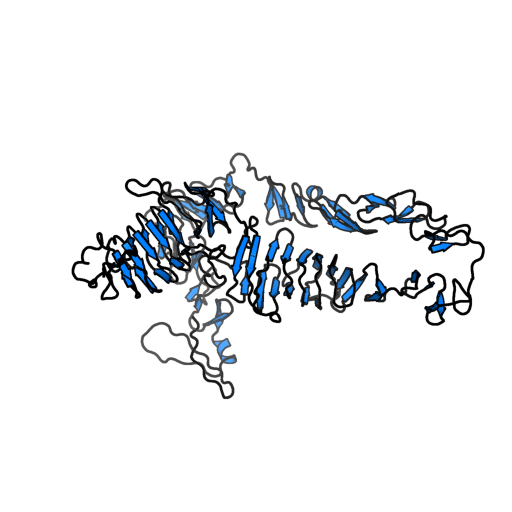N N . CYS A 1 643 ? -2.397 29.328 16.099 1.00 85.12 643 CYS A N 1
ATOM 5051 C CA . CYS A 1 643 ? -1.613 28.592 15.107 1.00 85.12 643 CYS A CA 1
ATOM 5052 C C . CYS A 1 643 ? -1.373 27.133 15.524 1.00 85.12 643 CYS A C 1
ATOM 5054 O O . CYS A 1 643 ? -1.611 26.757 16.671 1.00 85.12 643 CYS A O 1
ATOM 5056 N N . ILE A 1 644 ? -0.951 26.300 14.571 1.00 82.94 644 ILE A N 1
ATOM 5057 C CA . ILE A 1 644 ? -0.764 24.855 14.736 1.00 82.94 644 ILE A CA 1
ATOM 5058 C C . ILE A 1 644 ? 0.508 24.397 14.020 1.00 82.94 644 ILE A C 1
ATOM 5060 O O . ILE A 1 644 ? 0.772 24.848 12.912 1.00 82.94 644 ILE A O 1
ATOM 5064 N N . GLU A 1 645 ? 1.270 23.480 14.624 1.00 77.50 645 GLU A N 1
ATOM 5065 C CA . GLU A 1 645 ? 2.542 22.903 14.126 1.00 77.50 645 GLU A CA 1
ATOM 5066 C C . GLU A 1 645 ? 3.710 23.886 13.927 1.00 77.50 645 GLU A C 1
ATOM 5068 O O . GLU A 1 645 ? 4.847 23.549 14.249 1.00 77.50 645 GLU A O 1
ATOM 5073 N N . THR A 1 646 ? 3.464 25.076 13.382 1.00 81.94 646 THR A N 1
ATOM 5074 C CA . THR A 1 646 ? 4.446 26.139 13.159 1.00 81.94 646 THR A CA 1
ATOM 5075 C C . THR A 1 646 ? 3.820 27.502 13.442 1.00 81.94 646 THR A C 1
ATOM 5077 O O . THR A 1 646 ? 2.604 27.681 13.351 1.00 81.94 646 THR A O 1
ATOM 5080 N N . SER A 1 647 ? 4.655 28.514 13.693 1.00 84.31 647 SER A N 1
ATOM 5081 C CA . SER A 1 647 ? 4.183 29.876 13.983 1.00 84.31 647 SER A CA 1
ATOM 5082 C C . SER A 1 647 ? 3.390 30.521 12.836 1.00 84.31 647 SER A C 1
ATOM 5084 O O . SER A 1 647 ? 2.703 31.514 13.059 1.00 84.31 647 SER A O 1
ATOM 5086 N N . THR A 1 648 ? 3.483 30.003 11.606 1.00 80.62 648 THR A N 1
ATOM 5087 C CA . THR A 1 648 ? 2.901 30.588 10.381 1.00 80.62 648 THR A CA 1
ATOM 5088 C C . THR A 1 648 ? 1.683 29.838 9.837 1.00 80.62 648 THR A C 1
ATOM 5090 O O . THR A 1 648 ? 1.041 30.328 8.906 1.00 80.62 648 THR A O 1
ATOM 5093 N N . LYS A 1 649 ? 1.356 28.662 10.389 1.00 84.56 649 LYS A N 1
ATOM 5094 C CA . LYS A 1 649 ? 0.152 27.894 10.050 1.00 84.56 649 LYS A CA 1
ATOM 5095 C C . LYS A 1 649 ? -0.965 28.262 11.014 1.00 84.56 649 LYS A C 1
ATOM 5097 O O . LYS A 1 649 ? -1.060 27.741 12.119 1.00 84.56 649 LYS A O 1
ATOM 5102 N N . CYS A 1 650 ? -1.807 29.186 10.599 1.00 82.88 650 CYS A N 1
ATOM 5103 C CA . CYS A 1 650 ? -2.732 29.862 11.485 1.00 82.88 650 CYS A CA 1
ATOM 5104 C C . CYS A 1 650 ? -4.114 29.224 11.419 1.00 82.88 650 CYS A C 1
ATOM 5106 O O . CYS A 1 650 ? -4.685 29.072 10.340 1.00 82.88 650 CYS A O 1
ATOM 5108 N N . LEU A 1 651 ? -4.636 28.833 12.580 1.00 82.06 651 LEU A N 1
ATOM 5109 C CA . LEU A 1 651 ? -6.000 28.327 12.739 1.00 82.06 651 LEU A CA 1
ATOM 5110 C C . LEU A 1 651 ? -7.004 29.480 12.743 1.00 82.06 651 LEU A C 1
ATOM 5112 O O . LEU A 1 651 ? -8.116 29.339 12.244 1.00 82.06 651 LEU A O 1
ATOM 5116 N N . SER A 1 652 ? -6.591 30.637 13.258 1.00 82.81 652 SER A N 1
ATOM 5117 C CA . SER A 1 652 ? -7.366 31.869 13.212 1.00 82.81 652 SER A CA 1
ATOM 5118 C C . SER A 1 652 ? -6.453 33.070 12.983 1.00 82.81 652 SER A C 1
ATOM 5120 O O . SER A 1 652 ? -5.311 33.109 13.446 1.00 82.81 652 SER A O 1
ATOM 5122 N N . CYS A 1 653 ? -6.963 34.055 12.251 1.00 83.69 653 CYS A N 1
ATOM 5123 C CA . CYS A 1 653 ? -6.220 35.256 11.886 1.00 83.69 653 CYS A CA 1
ATOM 5124 C C . CYS A 1 653 ? -6.542 36.427 12.809 1.00 83.69 653 CYS A C 1
ATOM 5126 O O . CYS A 1 653 ? -7.596 36.452 13.451 1.00 83.69 653 CYS A O 1
ATOM 5128 N N . GLU A 1 654 ? -5.620 37.380 12.880 1.00 81.62 654 GLU A N 1
ATOM 5129 C CA . GLU A 1 654 ? -5.860 38.672 13.520 1.00 81.62 654 GLU A CA 1
ATOM 5130 C C . GLU A 1 654 ? -6.913 39.500 12.779 1.00 81.62 654 GLU A C 1
ATOM 5132 O O . GLU A 1 654 ? -7.266 39.239 11.621 1.00 81.62 654 GLU A O 1
ATOM 5137 N N . ILE A 1 655 ? -7.430 40.517 13.471 1.00 75.25 655 ILE A N 1
ATOM 5138 C CA . ILE A 1 655 ? -8.311 41.516 12.860 1.00 75.25 655 ILE A CA 1
ATOM 5139 C C . ILE A 1 655 ? -7.632 42.095 11.605 1.00 75.25 655 ILE A C 1
ATOM 5141 O O . ILE A 1 655 ? -6.437 42.360 11.593 1.00 75.25 655 ILE A O 1
ATOM 5145 N N . ASP A 1 656 ? -8.416 42.255 10.535 1.00 78.38 656 ASP A N 1
ATOM 5146 C CA . ASP A 1 656 ? -7.989 42.691 9.193 1.00 78.38 656 ASP A CA 1
ATOM 5147 C C . ASP A 1 656 ? -7.283 41.654 8.305 1.00 78.38 656 ASP A C 1
ATOM 5149 O O . ASP A 1 656 ? -6.948 41.964 7.158 1.00 78.38 656 ASP A O 1
ATOM 5153 N N . TYR A 1 657 ? -7.214 40.396 8.745 1.00 80.44 657 TYR A N 1
ATOM 5154 C CA . TYR A 1 657 ? -6.760 39.261 7.940 1.00 80.44 657 TYR A CA 1
ATOM 5155 C C . TYR A 1 657 ? -7.846 38.180 7.808 1.00 80.44 657 TYR A C 1
ATOM 5157 O O . TYR A 1 657 ? -8.751 38.068 8.637 1.00 80.44 657 TYR A O 1
ATOM 5165 N N . TYR A 1 658 ? -7.756 37.364 6.759 1.00 79.50 658 TYR A N 1
ATOM 5166 C CA . TYR A 1 658 ? -8.571 36.165 6.565 1.00 79.50 658 TYR A CA 1
ATOM 5167 C C . TYR A 1 658 ? -7.681 34.953 6.314 1.00 79.50 658 TYR A C 1
ATOM 5169 O O . TYR A 1 658 ? -6.577 35.073 5.783 1.00 79.50 658 TYR A O 1
ATOM 5177 N N . GLN A 1 659 ? -8.168 33.771 6.681 1.00 79.94 659 GLN A N 1
ATOM 5178 C CA . GLN A 1 659 ? -7.455 32.528 6.423 1.00 79.94 659 GLN A CA 1
ATOM 5179 C C . GLN A 1 659 ? -7.588 32.177 4.934 1.00 79.94 659 GLN A C 1
ATOM 5181 O O . GLN A 1 659 ? -8.674 31.861 4.448 1.00 79.94 659 GLN A O 1
ATOM 5186 N N . GLY A 1 660 ? -6.486 32.302 4.203 1.00 72.38 660 GLY A N 1
ATOM 5187 C CA . GLY A 1 660 ? -6.340 31.848 2.827 1.00 72.38 660 GLY A CA 1
ATOM 5188 C C . GLY A 1 660 ? -5.860 30.399 2.747 1.00 72.38 660 GLY A C 1
ATOM 5189 O O . GLY A 1 660 ? -5.829 29.663 3.736 1.00 72.38 660 GLY A O 1
ATOM 5190 N N . ASP A 1 661 ? -5.448 29.990 1.548 1.00 75.06 661 ASP A N 1
ATOM 5191 C CA . ASP A 1 661 ? -4.966 28.631 1.300 1.00 75.06 661 ASP A CA 1
ATOM 5192 C C . ASP A 1 661 ? -3.740 28.287 2.169 1.00 75.06 661 ASP A C 1
ATOM 5194 O O . ASP A 1 661 ? -2.888 29.133 2.461 1.00 75.06 661 ASP A O 1
ATOM 5198 N N . ASN A 1 662 ? -3.632 27.014 2.561 1.00 75.56 662 ASN A N 1
ATOM 5199 C CA . ASN A 1 662 ? -2.554 26.482 3.404 1.00 75.56 662 ASN A CA 1
ATOM 5200 C C . ASN A 1 662 ? -2.406 27.175 4.775 1.00 75.56 662 ASN A C 1
ATOM 5202 O O . ASN A 1 662 ? -1.282 27.353 5.245 1.00 75.56 662 ASN A O 1
ATOM 5206 N N . TYR A 1 663 ? -3.519 27.536 5.426 1.00 80.81 663 TYR A N 1
ATOM 5207 C CA . TYR A 1 663 ? -3.534 28.125 6.776 1.00 80.81 663 TYR A CA 1
ATOM 5208 C C . TYR A 1 663 ? -2.797 29.475 6.879 1.00 80.81 663 TYR A C 1
ATOM 5210 O O . TYR A 1 663 ? -2.366 29.868 7.960 1.00 80.81 663 TYR A O 1
ATOM 5218 N N . LYS A 1 664 ? -2.624 30.204 5.768 1.00 82.56 664 LYS A N 1
ATOM 5219 C CA . LYS A 1 664 ? -1.970 31.520 5.777 1.00 82.56 664 LYS A CA 1
ATOM 5220 C C . LYS A 1 664 ? -2.979 32.634 6.004 1.00 82.56 664 LYS A C 1
ATOM 5222 O O . LYS A 1 664 ? -3.976 32.713 5.296 1.00 82.56 664 LYS A O 1
ATOM 5227 N N . CYS A 1 665 ? -2.679 33.542 6.922 1.00 82.62 665 CYS A N 1
ATOM 5228 C CA . CYS A 1 665 ? -3.462 34.758 7.101 1.00 82.62 665 CYS A CA 1
ATOM 5229 C C . CYS A 1 665 ? -3.078 35.799 6.046 1.00 82.62 665 CYS A C 1
ATOM 5231 O O . CYS A 1 665 ? -1.947 36.283 6.027 1.00 82.62 665 CYS A O 1
ATOM 5233 N N . LEU A 1 666 ? -4.017 36.114 5.154 1.00 81.62 666 LEU A N 1
ATOM 5234 C CA . LEU A 1 666 ? -3.870 37.096 4.082 1.00 81.62 666 LEU A CA 1
ATOM 5235 C C . LEU A 1 666 ? -4.621 38.388 4.436 1.00 81.62 666 LEU A C 1
ATOM 5237 O O . LEU A 1 666 ? -5.670 38.312 5.079 1.00 81.62 666 LEU A O 1
ATOM 5241 N N . PRO A 1 667 ? -4.134 39.573 4.029 1.00 81.81 667 PRO A N 1
ATOM 5242 C CA . PRO A 1 667 ? -4.806 40.833 4.325 1.00 81.81 667 PRO A CA 1
ATOM 5243 C C . PRO A 1 667 ? -6.193 40.889 3.683 1.00 81.81 667 PRO A C 1
ATOM 5245 O O . PRO A 1 667 ? -6.368 40.563 2.507 1.00 81.81 667 PRO A O 1
ATOM 5248 N N . ASN A 1 668 ? -7.180 41.414 4.404 1.00 70.44 668 ASN A N 1
ATOM 5249 C CA . ASN A 1 668 ? -8.533 41.616 3.879 1.00 70.44 668 ASN A CA 1
ATOM 5250 C C . ASN A 1 668 ? -8.581 42.559 2.659 1.00 70.44 668 ASN A C 1
ATOM 5252 O O . ASN A 1 668 ? -9.554 42.526 1.909 1.00 70.44 668 ASN A O 1
ATOM 5256 N N . GLY A 1 669 ? -7.537 43.358 2.412 1.00 72.38 669 GLY A N 1
ATOM 5257 C CA . GLY A 1 669 ? -7.395 44.139 1.177 1.00 72.38 669 GLY A CA 1
ATOM 5258 C C . GLY A 1 669 ? -7.369 43.276 -0.094 1.00 72.38 669 GLY A C 1
ATOM 5259 O O . GLY A 1 669 ? -7.880 43.696 -1.131 1.00 72.38 669 GLY A O 1
ATOM 5260 N N . GLU A 1 670 ? -6.880 42.034 -0.012 1.00 67.56 670 GLU A N 1
ATOM 5261 C CA . GLU A 1 670 ? -6.866 41.091 -1.142 1.00 67.56 670 GLU A CA 1
ATOM 5262 C C . GLU A 1 670 ? -8.239 40.443 -1.411 1.00 67.56 670 GLU A C 1
ATOM 5264 O O . GLU A 1 670 ? -8.480 39.893 -2.488 1.00 67.56 670 GLU A O 1
ATOM 5269 N N . LEU A 1 671 ? -9.170 40.514 -0.452 1.00 65.00 671 LEU A N 1
ATOM 5270 C CA . LEU A 1 671 ? -10.559 40.061 -0.617 1.00 65.00 671 LEU A CA 1
ATOM 5271 C C . LEU A 1 671 ? -11.380 41.042 -1.469 1.00 65.00 671 LEU A C 1
ATOM 5273 O O . LEU A 1 671 ? -12.298 40.623 -2.178 1.00 65.00 671 LEU A O 1
ATOM 5277 N N . THR A 1 672 ? -11.038 42.333 -1.437 1.00 57.75 672 THR A N 1
ATOM 5278 C CA . THR A 1 672 ? -11.732 43.400 -2.181 1.00 57.75 672 THR A CA 1
ATOM 5279 C C . THR A 1 672 ? -11.602 43.275 -3.700 1.00 57.75 672 THR A C 1
ATOM 5281 O O . THR A 1 672 ? -12.489 43.731 -4.415 1.00 57.75 672 THR A O 1
ATOM 5284 N N . GLU A 1 673 ? -10.561 42.608 -4.207 1.00 56.78 673 GLU A N 1
ATOM 5285 C CA . GLU A 1 673 ? -10.398 42.334 -5.646 1.00 56.78 673 GLU A CA 1
ATOM 5286 C C . GLU A 1 673 ? -11.162 41.083 -6.118 1.00 56.78 673 GLU A C 1
ATOM 5288 O O . GLU A 1 673 ? -11.344 40.872 -7.317 1.00 56.78 673 GLU A O 1
ATOM 5293 N N . LYS A 1 674 ? -11.616 40.230 -5.187 1.00 55.69 674 LYS A N 1
ATOM 5294 C CA . LYS A 1 674 ? -12.213 38.915 -5.490 1.00 55.69 674 LYS A CA 1
ATOM 5295 C C . LYS A 1 674 ? -13.713 38.817 -5.185 1.00 55.69 674 LYS A C 1
ATOM 5297 O O . LYS A 1 674 ? -14.356 37.884 -5.680 1.00 55.69 674 LYS A O 1
ATOM 5302 N N . CYS A 1 675 ? -14.273 39.743 -4.403 1.00 56.75 675 CYS A N 1
ATOM 5303 C CA . CYS A 1 675 ? -15.655 39.701 -3.911 1.00 56.75 675 CYS A CA 1
ATOM 5304 C C . CYS A 1 675 ? -16.436 40.985 -4.253 1.00 56.75 675 CYS A C 1
ATOM 5306 O O . CYS A 1 675 ? -16.027 42.077 -3.878 1.00 56.75 675 CYS A O 1
ATOM 5308 N N . ASP A 1 676 ? -17.616 40.850 -4.875 1.00 58.59 676 ASP A N 1
ATOM 5309 C CA . ASP A 1 676 ? -18.475 41.993 -5.254 1.00 58.59 676 ASP A CA 1
ATOM 5310 C C . ASP A 1 676 ? -19.239 42.606 -4.059 1.00 58.59 676 ASP A C 1
ATOM 5312 O O . ASP A 1 676 ? -19.688 43.752 -4.108 1.00 58.59 676 ASP A O 1
ATOM 5316 N N . LYS A 1 677 ? -19.437 41.830 -2.981 1.00 51.84 677 LYS A N 1
ATOM 5317 C CA . LYS A 1 677 ? -20.047 42.264 -1.713 1.00 51.84 677 LYS A CA 1
ATOM 5318 C C . LYS A 1 677 ? -19.423 41.530 -0.529 1.00 51.84 677 LYS A C 1
ATOM 5320 O O . LYS A 1 677 ? -19.273 40.309 -0.560 1.00 51.84 677 LYS A O 1
ATOM 5325 N N . ILE A 1 678 ? -19.158 42.280 0.538 1.00 53.72 678 ILE A N 1
ATOM 5326 C CA . ILE A 1 678 ? -18.674 41.784 1.831 1.00 53.72 678 ILE A CA 1
ATOM 5327 C C . ILE A 1 678 ? -19.727 42.148 2.886 1.00 53.72 678 ILE A C 1
ATOM 5329 O O . ILE A 1 678 ? -20.179 43.292 2.935 1.00 53.72 678 ILE A O 1
ATOM 5333 N N . SER A 1 679 ? -20.149 41.188 3.714 1.00 46.53 679 SER A N 1
ATOM 5334 C CA . SER A 1 679 ? -21.103 41.456 4.801 1.00 46.53 679 SER A CA 1
ATOM 5335 C C . SER A 1 679 ? -20.443 42.263 5.924 1.00 46.53 679 SER A C 1
ATOM 5337 O O . SER A 1 679 ? -19.448 41.820 6.500 1.00 46.53 679 SER A O 1
ATOM 5339 N N . THR A 1 680 ? -21.017 43.415 6.278 1.00 38.84 680 THR A N 1
ATOM 5340 C CA . THR A 1 680 ? -20.658 44.184 7.477 1.00 38.84 680 THR A CA 1
ATOM 5341 C C . THR A 1 680 ? -21.657 43.890 8.595 1.00 38.84 680 THR A C 1
ATOM 5343 O O . THR A 1 680 ? -22.854 44.122 8.452 1.00 38.84 680 THR A O 1
ATOM 5346 N N . VAL A 1 681 ? -21.173 43.367 9.723 1.00 38.69 681 VAL A N 1
ATOM 5347 C CA . VAL A 1 681 ? -21.972 43.263 10.953 1.00 38.69 681 VAL A CA 1
ATOM 5348 C C . VAL A 1 681 ? -21.698 44.508 11.788 1.00 38.69 681 VAL A C 1
ATOM 5350 O O . VAL A 1 681 ? -20.584 44.707 12.271 1.00 38.69 681 VAL A O 1
ATOM 5353 N N . THR A 1 682 ? -22.707 45.363 11.940 1.00 34.03 682 THR A N 1
ATOM 5354 C CA . THR A 1 682 ? -22.718 46.448 12.926 1.00 34.03 682 THR A CA 1
ATOM 5355 C C . THR A 1 682 ? -23.065 45.894 14.312 1.00 34.03 682 THR A C 1
ATOM 5357 O O . THR A 1 682 ? -23.856 44.971 14.476 1.00 34.03 682 THR A O 1
ATOM 5360 N N . THR A 1 683 ? -22.378 46.427 15.314 1.00 37.56 683 THR A N 1
ATOM 5361 C CA . THR A 1 683 ? -22.134 45.875 16.652 1.00 37.56 683 THR A CA 1
ATOM 5362 C C . THR A 1 683 ? -23.361 45.743 17.569 1.00 37.56 683 THR A C 1
ATOM 5364 O O . THR A 1 683 ? -24.174 46.659 17.657 1.00 37.56 683 THR A O 1
ATOM 5367 N N . ARG A 1 684 ? -23.405 44.670 18.384 1.00 32.88 684 ARG A N 1
ATOM 5368 C CA . ARG A 1 684 ? -23.262 44.697 19.867 1.00 32.88 684 ARG A CA 1
ATOM 5369 C C . ARG A 1 684 ? -23.453 43.294 20.482 1.00 32.88 684 ARG A C 1
ATOM 5371 O O . ARG A 1 684 ? -24.530 42.725 20.398 1.00 32.88 684 ARG A O 1
ATOM 5378 N N . ARG A 1 685 ? -22.402 42.819 21.172 1.00 34.47 685 ARG A N 1
ATOM 5379 C CA . ARG A 1 685 ? -22.307 41.620 22.041 1.00 34.47 685 ARG A CA 1
ATOM 5380 C C . ARG A 1 685 ? -22.664 40.267 21.399 1.00 34.47 685 ARG A C 1
ATOM 5382 O O . ARG A 1 685 ? -23.800 39.830 21.477 1.00 34.47 685 ARG A O 1
ATOM 5389 N N . ILE A 1 686 ? -21.642 39.587 20.871 1.00 29.73 686 ILE A N 1
ATOM 5390 C CA . ILE A 1 686 ? -21.205 38.197 21.147 1.00 29.73 686 ILE A CA 1
ATOM 5391 C C . ILE A 1 686 ? -20.072 37.868 20.151 1.00 29.73 686 ILE A C 1
ATOM 5393 O O . ILE A 1 686 ? -19.999 38.425 19.059 1.00 29.73 686 ILE A O 1
ATOM 5397 N N . ILE A 1 687 ? -19.135 37.051 20.621 1.00 36.91 687 ILE A N 1
ATOM 5398 C CA . ILE A 1 687 ? -17.819 36.714 20.073 1.00 36.91 687 ILE A CA 1
ATOM 5399 C C . ILE A 1 687 ? -17.921 35.739 18.868 1.00 36.91 687 ILE A C 1
ATOM 5401 O O . ILE A 1 687 ? -18.752 34.839 18.886 1.00 36.91 687 ILE A O 1
ATOM 5405 N N . PHE A 1 688 ? -17.048 35.951 17.867 1.00 33.84 688 PHE A N 1
ATOM 5406 C CA . PHE A 1 688 ? -16.730 35.170 16.645 1.00 33.84 688 PHE A CA 1
ATOM 5407 C C . PHE A 1 688 ? -17.862 34.795 15.658 1.00 33.84 688 PHE A C 1
ATOM 5409 O O . PHE A 1 688 ? -18.550 33.794 15.820 1.00 33.84 688 PHE A O 1
ATOM 5416 N N . LEU A 1 689 ? -17.934 35.514 14.526 1.00 32.59 689 LEU A N 1
ATOM 5417 C CA . LEU A 1 689 ? -18.505 35.020 13.259 1.00 32.59 689 LEU A CA 1
ATOM 5418 C C . LEU A 1 689 ? -17.622 35.470 12.071 1.00 32.59 689 LEU A C 1
ATOM 5420 O O . LEU A 1 689 ? -17.278 36.654 12.011 1.00 32.59 689 LEU A O 1
ATOM 5424 N N . PRO A 1 690 ? -17.265 34.585 11.116 1.00 39.94 690 PRO A N 1
ATOM 5425 C CA . PRO A 1 690 ? -16.492 34.965 9.930 1.00 39.94 690 PRO A CA 1
ATOM 5426 C C . PRO A 1 690 ? -17.335 35.767 8.916 1.00 39.94 690 PRO A C 1
ATOM 5428 O O . PRO A 1 690 ? -18.545 35.575 8.786 1.00 39.94 690 PRO A O 1
ATOM 5431 N N . ARG A 1 691 ? -16.693 36.692 8.183 1.00 45.53 691 ARG A N 1
ATOM 5432 C CA . ARG A 1 691 ? -17.320 37.478 7.100 1.00 45.53 691 ARG A CA 1
ATOM 5433 C C . ARG A 1 691 ? -17.563 36.590 5.870 1.00 45.53 691 ARG A C 1
ATOM 5435 O O . ARG A 1 691 ? -16.653 35.910 5.413 1.00 45.53 691 ARG A O 1
ATOM 5442 N N . PHE A 1 692 ? -18.764 36.645 5.290 1.00 46.22 692 PHE A N 1
ATOM 5443 C CA . PHE A 1 692 ? -19.130 35.874 4.091 1.00 46.22 692 PHE A CA 1
ATOM 5444 C C . PHE A 1 692 ? -18.879 36.659 2.787 1.00 46.22 692 PHE A C 1
ATOM 5446 O O . PHE A 1 692 ? -19.242 37.836 2.693 1.00 46.22 692 PHE A O 1
ATOM 5453 N N . CYS A 1 693 ? -18.306 35.990 1.776 1.00 44.12 693 CYS A N 1
ATOM 5454 C CA . CYS A 1 693 ? -18.136 36.484 0.401 1.00 44.12 693 CYS A CA 1
ATOM 5455 C C . CYS A 1 693 ? -19.209 35.880 -0.523 1.00 44.12 693 CYS A C 1
ATOM 5457 O O . CYS A 1 693 ? -19.413 34.666 -0.530 1.00 44.12 693 CYS A O 1
ATOM 5459 N N . PHE A 1 694 ? -19.882 36.714 -1.324 1.00 43.44 694 PHE A N 1
ATOM 5460 C CA . PHE A 1 694 ? -20.899 36.281 -2.292 1.00 43.44 694 PHE A CA 1
ATOM 5461 C C . PHE A 1 694 ? -20.462 36.617 -3.725 1.00 43.44 694 PHE A C 1
ATOM 5463 O O . PHE A 1 694 ? -20.175 37.775 -4.024 1.00 43.44 694 PHE A O 1
ATOM 5470 N N . LYS A 1 695 ? -20.462 35.623 -4.627 1.00 37.62 695 LYS A N 1
ATOM 5471 C CA . LYS A 1 695 ? -20.176 35.791 -6.066 1.00 37.62 695 LYS A CA 1
ATOM 5472 C C . LYS A 1 695 ? -21.449 35.543 -6.885 1.00 37.62 695 LYS A C 1
ATOM 5474 O O . LYS A 1 695 ? -22.156 34.567 -6.643 1.00 37.62 695 LYS A O 1
ATOM 5479 N N . LYS A 1 696 ? -21.770 36.415 -7.847 1.00 30.41 696 LYS A N 1
ATOM 5480 C CA . LYS A 1 696 ? -22.975 36.295 -8.692 1.00 30.41 696 LYS A CA 1
ATOM 5481 C C . LYS A 1 696 ? -22.675 35.392 -9.900 1.00 30.41 696 LYS A C 1
ATOM 5483 O O . LYS A 1 696 ? -21.788 35.717 -10.683 1.00 30.41 696 LYS A O 1
ATOM 5488 N N . GLN A 1 697 ? -23.419 34.302 -10.106 1.00 35.31 697 GLN A N 1
ATOM 5489 C CA . GLN A 1 697 ? -23.392 33.555 -11.376 1.00 35.31 697 GLN A CA 1
ATOM 5490 C C . GLN A 1 697 ? -24.800 33.349 -11.946 1.00 35.31 697 GLN A C 1
ATOM 5492 O O . GLN A 1 697 ? -25.794 33.365 -11.222 1.00 35.31 697 GLN A O 1
ATOM 5497 N N . ARG A 1 698 ? -24.861 33.284 -13.283 1.00 31.33 698 ARG A N 1
ATOM 5498 C CA . ARG A 1 698 ? -26.076 33.320 -14.109 1.00 31.33 698 ARG A CA 1
ATOM 5499 C C . ARG A 1 698 ? -27.038 32.169 -13.791 1.00 31.33 698 ARG A C 1
ATOM 5501 O O . ARG A 1 698 ? -26.633 31.090 -13.385 1.00 31.33 698 ARG A O 1
ATOM 5508 N N . ALA A 1 699 ? -28.315 32.483 -13.988 1.00 30.55 699 ALA A N 1
ATOM 5509 C CA . ALA A 1 699 ? -29.501 31.800 -13.498 1.00 30.55 699 ALA A CA 1
ATOM 5510 C C . ALA A 1 699 ? -29.551 30.274 -13.693 1.00 30.55 699 ALA A C 1
ATOM 5512 O O . ALA A 1 699 ? -29.364 29.776 -14.799 1.00 30.55 699 ALA A O 1
ATOM 5513 N N . GLY A 1 700 ? -29.978 29.600 -12.619 1.00 34.84 700 GLY A N 1
ATOM 5514 C CA . GLY A 1 700 ? -30.718 28.341 -12.673 1.00 34.84 700 GLY A CA 1
ATOM 5515 C C . GLY A 1 700 ? -29.957 27.111 -12.195 1.00 34.84 700 GLY A C 1
ATOM 5516 O O . GLY A 1 700 ? -29.564 26.334 -13.042 1.00 34.84 700 GLY A O 1
ATOM 5517 N N . VAL A 1 701 ? -29.802 26.931 -10.873 1.00 28.39 701 VAL A N 1
ATOM 5518 C CA . VAL A 1 701 ? -29.927 25.667 -10.098 1.00 28.39 701 VAL A CA 1
ATOM 5519 C C . VAL A 1 701 ? -29.848 26.051 -8.603 1.00 28.39 701 VAL A C 1
ATOM 5521 O O . VAL A 1 701 ? -28.909 26.721 -8.184 1.00 28.39 701 VAL A O 1
ATOM 5524 N N . ASN A 1 702 ? -30.842 25.664 -7.796 1.00 30.12 702 ASN A N 1
ATOM 5525 C CA . ASN A 1 702 ? -30.865 25.856 -6.334 1.00 30.12 702 ASN A CA 1
ATOM 5526 C C . ASN A 1 702 ? -29.906 24.887 -5.636 1.00 30.12 702 ASN A C 1
ATOM 5528 O O . ASN A 1 702 ? -30.028 23.707 -5.929 1.00 30.12 702 ASN A O 1
ATOM 5532 N N . PHE A 1 703 ? -29.102 25.317 -4.649 1.00 32.81 703 PHE A N 1
ATOM 5533 C CA . PHE A 1 703 ? -28.697 24.451 -3.522 1.00 32.81 703 PHE A CA 1
ATOM 5534 C C . PHE A 1 703 ? -28.296 25.211 -2.237 1.00 32.81 703 PHE A C 1
ATOM 5536 O O . PHE A 1 703 ? -27.915 26.378 -2.262 1.00 32.81 703 PHE A O 1
ATOM 5543 N N . PHE A 1 704 ? -28.434 24.471 -1.129 1.00 25.02 704 PHE A N 1
ATOM 5544 C CA . PHE A 1 704 ? -28.248 24.770 0.298 1.00 25.02 704 PHE A CA 1
ATOM 5545 C C . PHE A 1 704 ? -26.824 25.228 0.707 1.00 25.02 704 PHE A C 1
ATOM 5547 O O . PHE A 1 704 ? -25.855 24.887 0.026 1.00 25.02 704 PHE A O 1
ATOM 5554 N N . PRO A 1 705 ? -26.670 25.948 1.841 1.00 25.97 705 PRO A N 1
ATOM 5555 C CA . PRO A 1 705 ? -25.381 26.469 2.300 1.00 25.97 705 PRO A CA 1
ATOM 5556 C C . PRO A 1 705 ? -24.438 25.354 2.780 1.00 25.97 705 PRO A C 1
ATOM 5558 O O . PRO A 1 705 ? -24.792 24.558 3.647 1.00 25.97 705 PRO A O 1
ATOM 5561 N N . LYS A 1 706 ? -23.208 25.337 2.250 1.00 26.05 706 LYS A N 1
ATOM 5562 C CA . LYS A 1 706 ? -22.068 24.628 2.848 1.00 26.05 706 LYS A CA 1
ATOM 5563 C C . LYS A 1 706 ? -21.398 25.541 3.873 1.00 26.05 706 LYS A C 1
ATOM 5565 O O . LYS A 1 706 ? -20.835 26.570 3.510 1.00 26.05 706 LYS A O 1
ATOM 5570 N N . THR A 1 707 ? -21.444 25.146 5.137 1.00 27.22 707 THR A N 1
ATOM 5571 C CA . THR A 1 707 ? -20.552 25.634 6.193 1.00 27.22 707 THR A CA 1
ATOM 5572 C C . THR A 1 707 ? -19.165 25.025 5.990 1.00 27.22 707 THR A C 1
ATOM 5574 O O . THR A 1 707 ? -19.028 23.803 5.999 1.00 27.22 707 THR A O 1
ATOM 5577 N N . TYR A 1 708 ? -18.159 25.871 5.779 1.00 27.45 708 TYR A N 1
ATOM 5578 C CA . TYR A 1 708 ? -16.749 25.504 5.897 1.00 27.45 708 TYR A CA 1
ATOM 5579 C C . TYR A 1 708 ? -16.347 25.748 7.357 1.00 27.45 708 TYR A C 1
ATOM 5581 O O . TYR A 1 708 ? -16.578 26.850 7.858 1.00 27.45 708 TYR A O 1
ATOM 5589 N N . PHE A 1 709 ? -15.867 24.701 8.031 1.00 29.33 709 PHE A N 1
ATOM 5590 C CA . PHE A 1 709 ? -15.218 24.788 9.342 1.00 29.33 709 PHE A CA 1
ATOM 5591 C C . PHE A 1 709 ? -13.730 25.050 9.164 1.00 29.33 709 PHE A C 1
ATOM 5593 O O . PHE A 1 709 ? -13.176 24.508 8.176 1.00 29.33 709 PHE A O 1
#